Protein AF-A0A0J8RQF6-F1 (afdb_monomer_lite)

Organism: NCBI:txid396776

Radius of gyration: 25.62 Å; chains: 1; bounding box: 86×51×62 Å

Foldseek 3Di:
DVLLACPQVVLLVVLLDQQLVVCLVVVVVVVVSLVVLLVQLQDPVRLCQQQPWHFDKDQGCHCVVVVVVVPDDDDDDDRDIDTHDTDDGNLRSLVLNLQLLVLLLVVCPDPLLVDPSNVSSNVVSVSSVVSSVSNPDDPPPDPPDPDPDLPQVVVCLQAQEEADQLCQVLCFPCNVVVVVQPDAPRCQVVVLSSLRSCRSHPADRQKHWYAYPVGSQKIKIWHQQPCLALLHRFIWIKIWGDHSCPPVAAIFMFTPLCCVVQNLQAPQQHVRRGGQFQCNVNPVVDDPVRHNDRPPDGPSNVSVCCNDLTSDNFRLLNPVVLVPDDDDVSVVVSVVSSLSNNVSSLVSRAVCCQPPPCNCPHPCVVVNLSSLQSCVVSVLVSLVVSLVVHVCQVQNDPPDPPRDHSSVVRNVSSVVSNPPD

pLDDT: mean 86.48, std 14.0, range [34.03, 98.69]

Sequence (421 aa):
MLQLSFLIDKLAELLRNDSLEDITSRAEVYTAAFQFVKKLGAHPELVSLVQTLRHHKRQTSGLESLILRSTAHDHGGDRVLILGETIPSVAERLRKLARQSDIILGMRESEDLTSRAGKNMLDICEEITDVYAIIAPRRNQTVNNPQKVDKYAEYHQQYCLMRDESILDQGHTFNTLASRMMYSPQGRIKRLMVELANMATSLPVGIYVKASESRPDLMRCLIMGPPDSPYGYGLFDFDLLCKETYPQEPPIMACRTAQECRGQLNPNLHPDGKVCLSLLGTWKEGDAAAQWQPGKSTILSVLISIQAMIFTEDPFRNEPANTNRVGRRADREAQMTIQKIQPLTIEYGMLAWLEKQQRLNGVWGDIVKAHFKLNKEKILTNINKWAQSNPAVGRGYEWYRSGVSPVERLRRHLDSLSGFS

Structure (mmCIF, N/CA/C/O backbone):
data_AF-A0A0J8RQF6-F1
#
_entry.id   AF-A0A0J8RQF6-F1
#
loop_
_atom_site.group_PDB
_atom_site.id
_atom_site.type_symbol
_atom_site.label_atom_id
_atom_site.label_alt_id
_atom_site.label_comp_id
_atom_site.label_asym_id
_atom_site.label_entity_id
_atom_site.label_seq_id
_atom_site.pdbx_PDB_ins_code
_atom_site.Cartn_x
_atom_site.Cartn_y
_atom_site.Cartn_z
_atom_site.occupancy
_atom_site.B_iso_or_equiv
_atom_site.auth_seq_id
_atom_site.auth_comp_id
_atom_site.auth_asym_id
_atom_site.auth_atom_id
_atom_site.pdbx_PDB_model_num
ATOM 1 N N . MET A 1 1 ? -41.434 -8.509 10.078 1.00 63.03 1 MET A N 1
ATOM 2 C CA . MET A 1 1 ? -41.546 -7.062 10.392 1.00 63.03 1 MET A CA 1
ATOM 3 C C . MET A 1 1 ? -40.183 -6.367 10.390 1.00 63.03 1 MET A C 1
ATOM 5 O O . MET A 1 1 ? -39.956 -5.549 9.510 1.00 63.03 1 MET A O 1
ATOM 9 N N . LEU A 1 2 ? -39.251 -6.715 11.291 1.00 71.19 2 LEU A N 1
ATOM 10 C CA . LEU A 1 2 ? -37.903 -6.111 11.337 1.00 71.19 2 LEU A CA 1
ATOM 11 C C . LEU A 1 2 ? -37.125 -6.240 10.017 1.00 71.19 2 LEU A C 1
ATOM 13 O O . LEU A 1 2 ? -36.456 -5.298 9.609 1.00 71.19 2 LEU A O 1
ATOM 17 N N . GLN A 1 3 ? -37.292 -7.356 9.303 1.00 71.75 3 GLN A N 1
ATOM 18 C CA . GLN A 1 3 ? -36.693 -7.572 7.982 1.00 71.75 3 GLN A CA 1
ATOM 19 C C . GLN A 1 3 ? -37.116 -6.528 6.936 1.00 71.75 3 GLN A C 1
ATOM 21 O O . GLN A 1 3 ? -36.334 -6.206 6.048 1.00 71.75 3 GLN A O 1
ATOM 26 N N . LEU A 1 4 ? -38.328 -5.975 7.053 1.00 71.62 4 LEU A N 1
ATOM 27 C CA . LEU A 1 4 ? -38.882 -4.969 6.139 1.00 71.62 4 LEU A CA 1
ATOM 28 C C . LEU A 1 4 ? -38.622 -3.530 6.609 1.00 71.62 4 LEU A C 1
ATOM 30 O O . LEU A 1 4 ? -38.799 -2.597 5.835 1.00 71.62 4 LEU A O 1
ATOM 34 N N . SER A 1 5 ? -38.175 -3.348 7.855 1.00 78.00 5 SER A N 1
ATOM 35 C CA . SER A 1 5 ? -37.815 -2.044 8.416 1.00 78.00 5 SER A CA 1
ATOM 36 C C . SER A 1 5 ? -36.492 -1.531 7.840 1.00 78.00 5 SER A C 1
ATOM 38 O O . SER A 1 5 ? -35.598 -2.320 7.525 1.00 78.00 5 SER A O 1
ATOM 40 N N . PHE A 1 6 ? -36.341 -0.206 7.769 1.00 81.44 6 PHE A N 1
ATOM 41 C CA . PHE A 1 6 ? -35.071 0.462 7.464 1.00 81.44 6 PHE A CA 1
ATOM 42 C C . PHE A 1 6 ? -34.095 0.485 8.648 1.00 81.44 6 PHE A C 1
ATOM 44 O O . PHE A 1 6 ? -32.949 0.889 8.476 1.00 81.44 6 PHE A O 1
ATOM 51 N N . LEU A 1 7 ? -34.509 0.052 9.846 1.00 85.31 7 LEU A N 1
ATOM 52 C CA . LEU A 1 7 ? -33.661 0.086 11.042 1.00 85.31 7 LEU A CA 1
ATOM 53 C C . LEU A 1 7 ? -32.360 -0.705 10.850 1.00 85.31 7 LEU A C 1
ATOM 55 O O . LEU A 1 7 ? -31.280 -0.189 11.117 1.00 85.31 7 LEU A O 1
ATOM 59 N N . ILE A 1 8 ? -32.454 -1.932 10.327 1.00 86.31 8 ILE A N 1
ATOM 60 C CA . ILE A 1 8 ? -31.278 -2.770 10.042 1.00 86.31 8 ILE A CA 1
ATOM 61 C C . ILE A 1 8 ? -30.411 -2.138 8.946 1.00 86.31 8 ILE A C 1
ATOM 63 O O . ILE A 1 8 ? -29.188 -2.246 8.979 1.00 86.31 8 ILE A O 1
ATOM 67 N N . ASP A 1 9 ? -31.034 -1.426 8.005 1.00 83.94 9 ASP A N 1
ATOM 68 C CA . ASP A 1 9 ? -30.315 -0.742 6.937 1.00 83.94 9 ASP A CA 1
ATOM 69 C C . ASP A 1 9 ? -29.531 0.460 7.468 1.00 83.94 9 ASP A C 1
ATOM 71 O O . ASP A 1 9 ? -28.358 0.611 7.133 1.00 83.94 9 ASP A O 1
ATOM 75 N N . LYS A 1 10 ? -30.123 1.236 8.381 1.00 86.81 10 LYS A N 1
ATOM 76 C CA . LYS A 1 10 ? -29.457 2.347 9.070 1.00 86.81 10 LYS A CA 1
ATOM 77 C C . LYS A 1 10 ? -28.355 1.879 10.014 1.00 86.81 10 LYS A C 1
ATOM 79 O O . LYS A 1 10 ? -27.293 2.492 10.045 1.00 86.81 10 LYS A O 1
ATOM 84 N N . LEU A 1 11 ? -28.558 0.767 10.719 1.00 88.31 11 LEU A N 1
ATOM 85 C CA . LEU A 1 11 ? -27.504 0.137 11.519 1.00 88.31 11 LEU A CA 1
ATOM 86 C C . LEU A 1 11 ? -26.334 -0.303 10.646 1.00 88.31 11 LEU A C 1
ATOM 88 O O . LEU A 1 11 ? -25.188 -0.018 10.969 1.00 88.31 11 LEU A O 1
ATOM 92 N N . ALA A 1 12 ? -26.605 -0.949 9.514 1.00 86.44 12 ALA A N 1
ATOM 93 C CA . ALA A 1 12 ? -25.553 -1.357 8.595 1.00 86.44 12 ALA A CA 1
ATOM 94 C C . ALA A 1 12 ? -24.844 -0.167 7.928 1.00 86.44 12 ALA A C 1
ATOM 96 O O . ALA A 1 12 ? -23.669 -0.282 7.598 1.00 86.44 12 ALA A O 1
ATOM 97 N N . GLU A 1 13 ? -25.534 0.956 7.702 1.00 87.00 13 GLU A N 1
ATOM 98 C CA . GLU A 1 13 ? -24.924 2.208 7.235 1.00 87.00 13 GLU A CA 1
ATOM 99 C C . GLU A 1 13 ? -24.007 2.827 8.294 1.00 87.00 13 GLU A C 1
ATOM 101 O O . GLU A 1 13 ? -22.906 3.254 7.950 1.00 87.00 13 GLU A O 1
ATOM 106 N N . LEU A 1 14 ? -24.431 2.836 9.562 1.00 88.62 14 LEU A N 1
ATOM 107 C CA . LEU A 1 14 ? -23.625 3.309 10.688 1.00 88.62 14 LEU A CA 1
ATOM 108 C C . LEU A 1 14 ? -22.379 2.429 10.876 1.00 88.62 14 LEU A C 1
ATOM 110 O O . LEU A 1 14 ? -21.261 2.930 10.897 1.00 88.62 14 LEU A O 1
ATOM 114 N N . LEU A 1 15 ? -22.565 1.107 10.913 1.00 87.69 15 LEU A N 1
ATOM 115 C CA . LEU A 1 15 ? -21.503 0.109 11.095 1.00 87.69 15 LEU A CA 1
ATOM 116 C C . LEU A 1 15 ? -20.667 -0.150 9.836 1.00 87.69 15 LEU A C 1
ATOM 118 O O . LEU A 1 15 ? -19.734 -0.947 9.865 1.00 87.69 15 LEU A O 1
ATOM 122 N N . ARG A 1 16 ? -20.994 0.499 8.712 1.00 84.56 16 ARG A N 1
ATOM 123 C CA . ARG A 1 16 ? -20.120 0.534 7.532 1.00 84.56 16 ARG A CA 1
ATOM 124 C C . ARG A 1 16 ? -18.877 1.378 7.791 1.00 84.56 16 ARG A C 1
ATOM 126 O O . ARG A 1 16 ? -17.890 1.188 7.089 1.00 84.56 16 ARG A O 1
ATOM 133 N N . ASN A 1 17 ? -18.959 2.333 8.714 1.00 83.56 17 ASN A N 1
ATOM 134 C CA . ASN A 1 17 ? -17.832 3.173 9.064 1.00 83.56 17 ASN A CA 1
ATOM 135 C C . ASN A 1 17 ? -16.708 2.328 9.671 1.00 83.56 17 ASN A C 1
ATOM 137 O O . ASN A 1 17 ? -16.913 1.616 10.650 1.00 83.56 17 ASN A O 1
ATOM 141 N N . ASP A 1 18 ? -15.532 2.422 9.071 1.00 81.50 18 ASP A N 1
ATOM 142 C CA . ASP A 1 18 ? -14.324 1.688 9.424 1.00 81.50 18 ASP A CA 1
ATOM 143 C C . ASP A 1 18 ? -13.290 2.570 10.140 1.00 81.50 18 ASP A C 1
ATOM 145 O O . ASP A 1 18 ? -12.141 2.166 10.300 1.00 81.50 18 ASP A O 1
ATOM 149 N N . SER A 1 19 ? -13.689 3.764 10.595 1.00 86.62 19 SER A N 1
ATOM 150 C CA . SER A 1 19 ? -12.850 4.657 11.395 1.00 86.62 19 SER A CA 1
ATOM 151 C C . SER A 1 19 ? -13.072 4.449 12.894 1.00 86.62 19 SER A C 1
ATOM 153 O O . SER A 1 19 ? -14.046 4.936 13.474 1.00 86.62 19 SER A O 1
ATOM 155 N N . LEU A 1 20 ? -12.118 3.779 13.546 1.00 86.62 20 LEU A N 1
ATOM 156 C CA . LEU A 1 20 ? -12.110 3.609 15.004 1.00 86.62 20 LEU A CA 1
ATOM 157 C C . LEU A 1 20 ? -12.025 4.940 15.763 1.00 86.62 20 LEU A C 1
ATOM 159 O O . LEU A 1 20 ? -12.606 5.062 16.841 1.00 86.62 20 LEU A O 1
ATOM 163 N N . GLU A 1 21 ? -11.342 5.948 15.213 1.00 84.31 21 GLU A N 1
ATOM 164 C CA . GLU A 1 21 ? -11.283 7.289 15.812 1.00 84.31 21 GLU A CA 1
ATOM 165 C C . GLU A 1 21 ? -12.675 7.932 15.868 1.00 84.31 21 GLU A C 1
ATOM 167 O O . GLU A 1 21 ? -13.105 8.395 16.928 1.00 84.31 21 GLU A O 1
ATOM 172 N N . ASP A 1 22 ? -13.408 7.905 14.753 1.00 87.25 22 ASP A N 1
ATOM 173 C CA . ASP A 1 22 ? -14.760 8.450 14.689 1.00 87.25 22 ASP A CA 1
ATOM 174 C C . ASP A 1 22 ? -15.733 7.678 15.595 1.00 87.25 22 ASP A C 1
ATOM 176 O O . ASP A 1 22 ? -16.496 8.296 16.342 1.00 87.25 22 ASP A O 1
ATOM 180 N N . ILE A 1 23 ? -15.662 6.344 15.599 1.00 88.94 23 ILE A N 1
ATOM 181 C CA . ILE A 1 23 ? -16.481 5.500 16.481 1.00 88.94 23 ILE A CA 1
ATOM 182 C C . ILE A 1 23 ? -16.218 5.838 17.948 1.00 88.94 23 ILE A C 1
ATOM 184 O O . ILE A 1 23 ? -17.161 6.045 18.711 1.00 88.94 23 ILE A O 1
ATOM 188 N N . THR A 1 24 ? -14.945 5.973 18.328 1.00 87.31 24 THR A N 1
ATOM 189 C CA . THR A 1 24 ? -14.554 6.329 19.698 1.00 87.31 24 THR A CA 1
ATOM 190 C C . THR A 1 24 ? -15.075 7.711 20.091 1.00 87.31 24 THR A C 1
ATOM 192 O O . THR A 1 24 ? -15.514 7.908 21.222 1.00 87.31 24 THR A O 1
ATOM 195 N N . SER A 1 25 ? -15.083 8.673 19.163 1.00 87.38 25 SER A N 1
ATOM 196 C CA . SER A 1 25 ? -15.626 10.016 19.416 1.00 87.38 25 SER A CA 1
ATOM 197 C C . SER A 1 25 ? -17.151 10.052 19.567 1.00 87.38 25 SER A C 1
ATOM 199 O O . SER A 1 25 ? -17.682 10.942 20.228 1.00 87.38 25 SER A O 1
ATOM 201 N N . ARG A 1 26 ? -17.861 9.079 18.982 1.00 90.81 26 ARG A N 1
ATOM 202 C CA . ARG A 1 26 ? -19.329 8.965 18.995 1.00 90.81 26 ARG A CA 1
ATOM 203 C C . ARG A 1 26 ? -19.797 7.733 19.776 1.00 90.81 26 ARG A C 1
ATOM 205 O O . ARG A 1 26 ? -20.824 7.142 19.437 1.00 90.81 26 ARG A O 1
ATOM 212 N N . ALA A 1 27 ? -19.040 7.361 20.811 1.00 88.94 27 ALA A N 1
ATOM 213 C CA . ALA A 1 27 ? -19.166 6.095 21.530 1.00 88.94 27 ALA A CA 1
ATOM 214 C C . ALA A 1 27 ? -20.607 5.767 21.950 1.00 88.94 27 ALA A C 1
ATOM 216 O O . ALA A 1 27 ? -21.064 4.660 21.702 1.00 88.94 27 ALA A O 1
ATOM 217 N N . GLU A 1 28 ? -21.361 6.733 22.487 1.00 91.00 28 GLU A N 1
ATOM 218 C CA . GLU A 1 28 ? -22.737 6.507 22.962 1.00 91.00 28 GLU A CA 1
ATOM 219 C C . GLU A 1 28 ? -23.660 5.913 21.884 1.00 91.00 28 GLU A C 1
ATOM 221 O O . GLU A 1 28 ? -24.397 4.958 22.135 1.00 91.00 28 GLU A O 1
ATOM 226 N N . VAL A 1 29 ? -23.596 6.448 20.659 1.00 92.75 29 VAL A N 1
ATOM 227 C CA . VAL A 1 29 ? -24.438 5.998 19.540 1.00 92.75 29 VAL A CA 1
ATOM 228 C C . VAL A 1 29 ? -24.010 4.609 19.070 1.00 92.75 29 VAL A C 1
ATOM 230 O O . VAL A 1 29 ? -24.860 3.760 18.790 1.00 92.75 29 VAL A O 1
ATOM 233 N N . TYR A 1 30 ? -22.700 4.364 18.992 1.00 93.19 30 TYR A N 1
ATOM 234 C CA . TYR A 1 30 ? -22.171 3.073 18.558 1.00 93.19 30 TYR A CA 1
ATOM 235 C C . TYR A 1 30 ? -22.405 1.978 19.598 1.00 93.19 30 TYR A C 1
ATOM 237 O O . TYR A 1 30 ? -22.886 0.919 19.219 1.00 93.19 30 TYR A O 1
ATOM 245 N N . THR A 1 31 ? -22.202 2.239 20.890 1.00 92.38 31 THR A N 1
ATOM 246 C CA . THR A 1 31 ? -22.518 1.299 21.977 1.00 92.38 31 THR A CA 1
ATOM 247 C C . THR A 1 31 ? -24.003 0.928 21.979 1.00 92.38 31 THR A C 1
ATOM 249 O O . THR A 1 31 ? -24.348 -0.250 22.057 1.00 92.38 31 THR A O 1
ATOM 252 N N . ALA A 1 32 ? -24.918 1.885 21.781 1.00 93.81 32 ALA A N 1
ATOM 253 C CA . ALA A 1 32 ? -26.341 1.560 21.638 1.00 93.81 32 ALA A CA 1
ATOM 254 C C . ALA A 1 32 ? -26.615 0.651 20.419 1.00 93.81 32 ALA A C 1
ATOM 256 O O . ALA A 1 32 ? -27.383 -0.314 20.510 1.00 93.81 32 ALA A O 1
ATOM 257 N N . ALA A 1 33 ? -25.964 0.924 19.283 1.00 93.31 33 ALA A N 1
ATOM 258 C CA . ALA A 1 33 ? -26.062 0.091 18.086 1.00 93.31 33 ALA A CA 1
ATOM 259 C C . ALA A 1 33 ? -25.484 -1.319 18.311 1.00 93.31 33 ALA A C 1
ATOM 261 O O . ALA A 1 33 ? -26.121 -2.307 17.941 1.00 93.31 33 ALA A O 1
ATOM 262 N N . PHE A 1 34 ? -24.323 -1.427 18.957 1.00 93.94 34 PHE A N 1
ATOM 263 C CA . PHE A 1 34 ? -23.655 -2.675 19.316 1.00 93.94 34 PHE A CA 1
ATOM 264 C C . PHE A 1 34 ? -24.518 -3.532 20.238 1.00 93.94 34 PHE A C 1
ATOM 266 O O . PHE A 1 34 ? -24.771 -4.695 19.927 1.00 93.94 34 PHE A O 1
ATOM 273 N N . GLN A 1 35 ? -25.076 -2.955 21.303 1.00 93.62 35 GLN A N 1
ATOM 274 C CA . GLN A 1 35 ? -25.997 -3.651 22.205 1.00 93.62 35 GLN A CA 1
ATOM 275 C C . GLN A 1 35 ? -27.251 -4.157 21.487 1.00 93.62 35 GLN A C 1
ATOM 277 O O . GLN A 1 35 ? -27.721 -5.268 21.752 1.00 93.62 35 GLN A O 1
ATOM 282 N N . PHE A 1 36 ? -27.800 -3.369 20.561 1.00 93.44 36 PHE A N 1
ATOM 283 C CA . PHE A 1 36 ? -28.946 -3.795 19.766 1.00 93.44 36 PHE A CA 1
ATOM 284 C C . PHE A 1 36 ? -28.591 -4.970 18.842 1.00 93.44 36 PHE A C 1
ATOM 286 O O . PHE A 1 36 ? -29.300 -5.978 18.829 1.00 93.44 36 PHE A O 1
ATOM 293 N N . VAL A 1 37 ? -27.463 -4.891 18.130 1.00 93.38 37 VAL A N 1
ATOM 294 C CA . VAL A 1 37 ? -26.964 -5.981 17.274 1.00 93.38 37 VAL A CA 1
ATOM 295 C C . VAL A 1 37 ? -26.654 -7.234 18.097 1.00 93.38 37 VAL A C 1
ATOM 297 O O . VAL A 1 37 ? -27.020 -8.331 17.678 1.00 93.38 37 VAL A O 1
ATOM 300 N N . LYS A 1 38 ? -26.081 -7.085 19.296 1.00 93.62 38 LYS A N 1
ATOM 301 C CA . LYS A 1 38 ? -25.820 -8.174 20.249 1.00 93.62 38 LYS A CA 1
ATOM 302 C C . LYS A 1 38 ? -27.103 -8.917 20.618 1.00 93.62 38 LYS A C 1
ATOM 304 O O . LYS A 1 38 ? -27.139 -10.144 20.560 1.00 93.62 38 LYS A O 1
ATOM 309 N N . LYS A 1 39 ? -28.181 -8.186 20.929 1.00 93.31 39 LYS A N 1
ATOM 310 C CA . LYS A 1 39 ? -29.500 -8.774 21.229 1.00 93.31 39 LYS A CA 1
ATOM 311 C C . LYS A 1 39 ? -30.104 -9.503 20.028 1.00 93.31 39 LYS A C 1
ATOM 313 O O . LYS A 1 39 ? -30.654 -10.586 20.204 1.00 93.31 39 LYS A O 1
ATOM 318 N N . LEU A 1 40 ? -29.990 -8.942 18.820 1.00 91.81 40 LEU A N 1
ATOM 319 C CA . LEU A 1 40 ? -30.457 -9.612 17.600 1.00 91.81 40 LEU A CA 1
ATOM 320 C C . LEU A 1 40 ? -29.667 -10.894 17.314 1.00 91.81 40 LEU A C 1
ATOM 322 O O . LEU A 1 40 ? -30.262 -11.920 17.001 1.00 91.81 40 LEU A O 1
ATOM 326 N N . GLY A 1 41 ? -28.340 -10.837 17.443 1.00 89.44 41 GLY A N 1
ATOM 327 C CA . GLY A 1 41 ? -27.444 -11.961 17.186 1.00 89.44 41 GLY A CA 1
ATOM 328 C C . GLY A 1 41 ? -27.595 -13.113 18.178 1.00 89.44 41 GLY A C 1
ATOM 329 O O . GLY A 1 41 ? -27.480 -14.273 17.793 1.00 89.44 41 GLY A O 1
ATOM 330 N N . ALA A 1 42 ? -27.896 -12.806 19.441 1.00 90.50 42 ALA A N 1
ATOM 331 C CA . ALA A 1 42 ? -28.113 -13.812 20.478 1.00 90.50 42 ALA A CA 1
ATOM 332 C C . ALA A 1 42 ? -29.449 -14.567 20.330 1.00 90.50 42 ALA A C 1
ATOM 334 O O . ALA A 1 42 ? -29.607 -15.643 20.905 1.00 90.50 42 ALA A O 1
ATOM 335 N N . HIS A 1 43 ? -30.414 -14.026 19.578 1.00 91.88 43 HIS A N 1
ATOM 336 C CA . HIS A 1 43 ? -31.730 -14.638 19.418 1.00 91.88 43 HIS A CA 1
ATOM 337 C C . HIS A 1 43 ? -31.770 -15.576 18.191 1.00 91.88 43 HIS A C 1
ATOM 339 O O . HIS A 1 43 ? -31.589 -15.099 17.066 1.00 91.88 43 HIS A O 1
ATOM 345 N N . PRO A 1 44 ? -32.088 -16.880 18.348 1.00 87.06 44 PRO A N 1
ATOM 346 C CA . PRO A 1 44 ? -32.018 -17.873 17.266 1.00 87.06 44 PRO A CA 1
ATOM 347 C C . PRO A 1 44 ? -32.811 -17.518 16.002 1.00 87.06 44 PRO A C 1
ATOM 349 O O . PRO A 1 44 ? -32.370 -17.802 14.894 1.00 87.06 44 PRO A O 1
ATOM 352 N N . GLU A 1 45 ? -33.968 -16.872 16.152 1.00 86.62 45 GLU A N 1
ATOM 353 C CA . GLU A 1 45 ? -34.821 -16.497 15.014 1.00 86.62 45 GLU A CA 1
ATOM 354 C C . GLU A 1 45 ? -34.412 -15.172 14.348 1.00 86.62 45 GLU A C 1
ATOM 356 O O . GLU A 1 45 ? -34.702 -14.948 13.173 1.00 86.62 45 GLU A O 1
ATOM 361 N N . LEU A 1 46 ? -33.728 -14.283 15.081 1.00 88.94 46 LEU A N 1
ATOM 362 C CA . LEU A 1 46 ? -33.402 -12.929 14.611 1.00 88.94 46 LEU A CA 1
ATOM 363 C C . LEU A 1 46 ? -31.966 -12.808 14.102 1.00 88.94 46 LEU A C 1
ATOM 365 O O . LEU A 1 46 ? -31.670 -11.865 13.369 1.00 88.94 46 LEU A O 1
ATOM 369 N N . VAL A 1 47 ? -31.094 -13.767 14.425 1.00 88.06 47 VAL A N 1
ATOM 370 C CA . VAL A 1 47 ? -29.695 -13.799 13.974 1.00 88.06 47 VAL A CA 1
ATOM 371 C C . VAL A 1 47 ? -29.572 -13.726 12.446 1.00 88.06 47 VAL A C 1
ATOM 373 O O . VAL A 1 47 ? -28.658 -13.095 11.914 1.00 88.06 47 VAL A O 1
ATOM 376 N N . SER A 1 48 ? -30.552 -14.281 11.725 1.00 85.75 48 SER A N 1
ATOM 377 C CA . SER A 1 48 ? -30.629 -14.199 10.265 1.00 85.75 48 SER A CA 1
ATOM 378 C C . SER A 1 48 ? -30.628 -12.747 9.766 1.00 85.75 48 SER A C 1
ATOM 380 O O . SER A 1 48 ? -29.947 -12.447 8.792 1.00 85.75 48 SER A O 1
ATOM 382 N N . LEU A 1 49 ? -31.267 -11.812 10.482 1.00 86.12 49 LEU A N 1
ATOM 383 C CA . LEU A 1 49 ? -31.363 -10.398 10.094 1.00 86.12 49 LEU A CA 1
ATOM 384 C C . LEU A 1 49 ? -30.007 -9.684 10.041 1.00 86.12 49 LEU A C 1
ATOM 386 O O . LEU A 1 49 ? -29.860 -8.707 9.305 1.00 86.12 49 LEU A O 1
ATOM 390 N N . VAL A 1 50 ? -29.035 -10.144 10.832 1.00 88.00 50 VAL A N 1
ATOM 391 C CA . VAL A 1 50 ? -27.685 -9.563 10.892 1.00 88.00 50 VAL A CA 1
ATOM 392 C C . VAL A 1 50 ? -26.667 -10.350 10.063 1.00 88.00 50 VAL A C 1
ATOM 394 O O . VAL A 1 50 ? -25.666 -9.768 9.639 1.00 88.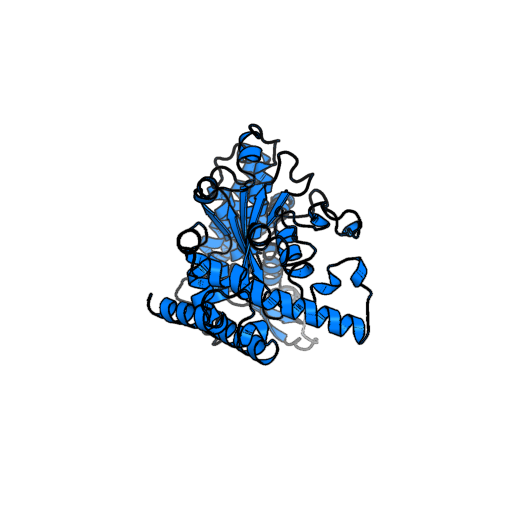00 50 VAL A O 1
ATOM 397 N N . GLN A 1 51 ? -26.933 -11.630 9.782 1.00 86.50 51 GLN A N 1
ATOM 398 C CA . GLN A 1 51 ? -26.037 -12.527 9.045 1.00 86.50 51 GLN A CA 1
ATOM 399 C C . GLN A 1 51 ? -26.294 -12.567 7.538 1.00 86.50 51 GLN A C 1
ATOM 401 O O . GLN A 1 51 ? -25.334 -12.623 6.767 1.00 86.50 51 GLN A O 1
ATOM 406 N N . THR A 1 52 ? -27.553 -12.532 7.098 1.00 82.50 52 THR A N 1
ATOM 407 C CA . THR A 1 52 ? -27.887 -12.710 5.681 1.00 82.50 52 THR A CA 1
ATOM 408 C C . THR A 1 52 ? -27.674 -11.434 4.879 1.00 82.50 52 THR A C 1
ATOM 410 O O . THR A 1 52 ? -27.807 -10.321 5.398 1.00 82.50 52 THR A O 1
ATOM 413 N N . LEU A 1 53 ? -27.405 -11.594 3.580 1.00 80.56 53 LEU A N 1
ATOM 414 C CA . LEU A 1 53 ? -27.467 -10.487 2.629 1.00 80.56 53 LEU A CA 1
ATOM 415 C C . LEU A 1 53 ? -28.820 -9.779 2.752 1.00 80.56 53 LEU A C 1
ATOM 417 O O . LEU A 1 53 ? -29.864 -10.407 2.946 1.00 80.56 53 LEU A O 1
ATOM 421 N N . ARG A 1 54 ? -28.786 -8.453 2.672 1.00 83.38 54 ARG A N 1
ATOM 422 C CA . ARG A 1 54 ? -29.987 -7.614 2.706 1.00 83.38 54 ARG A CA 1
ATOM 423 C C . ARG A 1 54 ? -30.312 -7.184 1.283 1.00 83.38 54 ARG A C 1
ATOM 425 O O . ARG A 1 54 ? -29.489 -7.328 0.391 1.00 83.38 54 ARG A O 1
ATOM 432 N N . HIS A 1 55 ? -31.486 -6.615 1.065 1.00 80.12 55 HIS A N 1
ATOM 433 C CA . HIS A 1 55 ? -31.855 -6.035 -0.225 1.00 80.12 55 HIS A CA 1
ATOM 434 C C . HIS A 1 55 ? -31.952 -4.526 -0.101 1.00 80.12 55 HIS A C 1
ATOM 436 O O . HIS A 1 55 ? -32.388 -4.016 0.933 1.00 80.12 55 HIS A O 1
ATOM 442 N N . HIS A 1 56 ? -31.583 -3.806 -1.157 1.00 77.50 56 HIS A N 1
ATOM 443 C CA . HIS A 1 56 ? -31.900 -2.389 -1.231 1.00 77.50 56 HIS A CA 1
ATOM 444 C C . HIS A 1 56 ? -33.423 -2.220 -1.299 1.00 77.50 56 HIS A C 1
ATOM 446 O O . HIS A 1 56 ? -34.056 -2.660 -2.256 1.00 77.50 56 HIS A O 1
ATOM 452 N N . LYS A 1 57 ? -34.026 -1.619 -0.272 1.00 76.69 57 LYS A N 1
ATOM 453 C CA . LYS A 1 57 ? -35.481 -1.453 -0.184 1.00 76.69 57 LYS A CA 1
ATOM 454 C C . LYS A 1 57 ? -35.893 -0.086 -0.707 1.00 76.69 57 LYS A C 1
ATOM 456 O O . LYS A 1 57 ? -35.333 0.930 -0.296 1.00 76.69 57 LYS A O 1
ATOM 461 N N . ARG A 1 58 ? -36.923 -0.048 -1.550 1.00 69.44 58 ARG A N 1
ATOM 462 C CA . ARG A 1 58 ? -37.627 1.186 -1.925 1.00 69.44 58 ARG A CA 1
ATOM 463 C C . ARG A 1 58 ? -39.109 1.047 -1.591 1.00 69.44 58 ARG A C 1
ATOM 465 O O . ARG A 1 58 ? -39.674 -0.033 -1.729 1.00 69.44 58 ARG A O 1
ATOM 472 N N . GLN A 1 59 ? -39.715 2.152 -1.149 1.00 64.38 59 GLN A N 1
ATOM 473 C CA . GLN A 1 59 ? -41.160 2.259 -0.894 1.00 64.38 59 GLN A CA 1
ATOM 474 C C . GLN A 1 59 ? -41.700 1.268 0.161 1.00 64.38 59 GLN A C 1
ATOM 476 O O . GLN A 1 59 ? -42.761 0.681 -0.014 1.00 64.38 59 GLN A O 1
ATOM 481 N N . THR A 1 60 ? -40.993 1.085 1.284 1.00 62.34 60 THR A N 1
ATOM 482 C CA . THR A 1 60 ? -41.508 0.260 2.395 1.00 62.34 60 THR A CA 1
ATOM 483 C C . THR A 1 60 ? -42.595 1.018 3.149 1.00 62.34 60 THR A C 1
ATOM 485 O O . THR A 1 60 ? -42.384 2.175 3.508 1.00 62.34 60 THR A O 1
ATOM 488 N N . SER A 1 61 ? -43.688 0.347 3.498 1.00 57.84 61 SER A N 1
ATOM 489 C CA . SER A 1 61 ? -44.718 0.876 4.399 1.00 57.84 61 SER A CA 1
ATOM 490 C C . SER A 1 61 ? -44.263 0.953 5.876 1.00 57.84 61 SER A C 1
ATOM 492 O O . SER A 1 61 ? -44.955 1.529 6.714 1.00 57.84 61 SER A O 1
ATOM 494 N N . GLY A 1 62 ? -43.061 0.441 6.189 1.00 63.22 62 GLY A N 1
ATOM 495 C CA . GLY A 1 62 ? -42.343 0.659 7.448 1.00 63.22 62 GLY A CA 1
ATOM 496 C C . GLY A 1 62 ? -43.104 0.235 8.712 1.00 63.22 62 GLY A C 1
ATOM 497 O O . GLY A 1 62 ? -44.046 -0.554 8.662 1.00 63.22 62 GLY A O 1
ATOM 498 N N . LEU A 1 63 ? -42.685 0.780 9.862 1.00 59.44 63 LEU A N 1
ATOM 499 C CA . LEU A 1 63 ? -43.436 0.693 11.129 1.00 59.44 63 LEU A CA 1
ATOM 500 C C . LEU A 1 63 ? -44.720 1.544 11.098 1.00 59.44 63 LEU A C 1
ATOM 502 O O . LEU A 1 63 ? -45.657 1.263 11.836 1.00 59.44 63 LEU A O 1
ATOM 506 N N . GLU A 1 64 ? -44.777 2.556 10.230 1.00 59.69 64 GLU A N 1
ATOM 507 C CA . GLU A 1 64 ? -45.903 3.488 10.076 1.00 59.69 64 GLU A CA 1
ATOM 508 C C . GLU A 1 64 ? -47.201 2.778 9.656 1.00 59.69 64 GLU A C 1
ATOM 510 O O . GLU A 1 64 ? -48.283 3.098 10.149 1.00 59.69 64 GLU A O 1
ATOM 515 N N . SER A 1 65 ? -47.091 1.720 8.848 1.00 59.94 65 SER A N 1
ATOM 516 C CA . SER A 1 65 ? -48.222 0.856 8.485 1.00 59.94 65 SER A CA 1
ATOM 517 C C . SER A 1 65 ? -48.933 0.190 9.669 1.00 59.94 65 SER A C 1
ATOM 519 O O . SER A 1 65 ? -50.098 -0.181 9.545 1.00 59.94 65 SER A O 1
ATOM 521 N N . LEU A 1 66 ? -48.272 0.047 10.823 1.00 54.03 66 LEU A N 1
ATOM 522 C CA . LEU A 1 66 ? -48.878 -0.514 12.036 1.00 54.03 66 LEU A CA 1
ATOM 523 C C . LEU A 1 66 ? -49.708 0.521 12.794 1.00 54.03 66 LEU A C 1
ATOM 525 O O . LEU A 1 66 ? -50.697 0.159 13.424 1.00 54.03 66 LEU A O 1
ATOM 529 N N . ILE A 1 67 ? -49.324 1.797 12.709 1.00 58.66 67 ILE A N 1
ATOM 530 C CA . ILE A 1 67 ? -50.047 2.905 13.342 1.00 58.66 67 ILE A CA 1
ATOM 531 C C . ILE A 1 67 ? -51.346 3.163 12.570 1.00 58.66 67 ILE A C 1
ATOM 533 O O . ILE A 1 67 ? -52.408 3.310 13.167 1.00 58.66 67 ILE A O 1
ATOM 537 N N . LEU A 1 68 ? -51.273 3.140 11.235 1.00 54.88 68 LEU A N 1
ATOM 538 C CA . LEU A 1 68 ? -52.407 3.449 10.358 1.00 54.88 68 LEU A CA 1
ATOM 539 C C . LEU A 1 68 ? -53.415 2.299 10.206 1.00 54.88 68 LEU A C 1
ATOM 541 O O . LEU A 1 68 ? -54.592 2.555 9.965 1.00 54.88 68 LEU A O 1
ATOM 545 N N . ARG A 1 69 ? -53.009 1.038 10.421 1.00 51.69 69 ARG A N 1
ATOM 546 C CA . ARG A 1 69 ? -53.950 -0.102 10.441 1.00 51.69 69 ARG A CA 1
ATOM 547 C C . ARG A 1 69 ? -54.896 -0.101 11.644 1.00 51.69 69 ARG A C 1
ATOM 549 O O . ARG A 1 69 ? -55.894 -0.812 11.609 1.00 51.69 69 ARG A O 1
ATOM 556 N N . SER A 1 70 ? -54.613 0.684 12.686 1.00 48.09 70 SER A N 1
ATOM 557 C CA . SER A 1 70 ? -55.502 0.806 13.846 1.00 48.09 70 SER A CA 1
ATOM 558 C C . SER A 1 70 ? -56.607 1.854 13.665 1.00 48.09 70 SER A C 1
ATOM 560 O O . SER A 1 70 ? -57.507 1.895 14.502 1.00 48.09 70 SER A O 1
ATOM 562 N N . THR A 1 71 ? -56.553 2.720 12.641 1.00 49.00 71 THR A N 1
ATOM 563 C CA . THR A 1 71 ? -57.410 3.924 12.605 1.00 49.00 71 THR A CA 1
ATOM 564 C C . THR A 1 71 ? -58.080 4.273 11.276 1.00 49.00 71 THR A C 1
ATOM 566 O O . THR A 1 71 ? -58.814 5.258 11.261 1.00 49.00 71 THR A O 1
ATOM 569 N N . ALA A 1 72 ? -57.947 3.516 10.180 1.00 43.84 72 ALA A N 1
ATOM 570 C CA . ALA A 1 72 ? -58.656 3.901 8.953 1.00 43.84 72 ALA A CA 1
ATOM 571 C C . ALA A 1 72 ? -59.090 2.742 8.047 1.00 43.84 72 ALA A C 1
ATOM 573 O O . ALA A 1 72 ? -58.305 1.860 7.705 1.00 43.84 72 ALA A O 1
ATOM 574 N N . HIS A 1 73 ? -60.354 2.821 7.615 1.00 46.81 73 HIS A N 1
ATOM 575 C CA . HIS A 1 73 ? -60.870 2.156 6.424 1.00 46.81 73 HIS A CA 1
ATOM 576 C C . HIS A 1 73 ? -60.069 2.607 5.192 1.00 46.81 73 HIS A C 1
ATOM 578 O O . HIS A 1 73 ? -59.847 3.795 4.966 1.00 46.81 73 HIS A O 1
ATOM 584 N N . ASP A 1 74 ? -59.613 1.619 4.436 1.00 43.12 74 ASP A N 1
ATOM 585 C CA . ASP A 1 74 ? -58.536 1.686 3.458 1.00 43.12 74 ASP A CA 1
ATOM 586 C C . ASP A 1 74 ? -58.997 2.221 2.087 1.00 43.12 74 ASP A C 1
ATOM 588 O O . ASP A 1 74 ? -59.770 1.565 1.387 1.00 43.12 74 ASP A O 1
ATOM 592 N N . HIS A 1 75 ? -58.501 3.398 1.692 1.00 45.84 75 HIS A N 1
ATOM 593 C CA . HIS A 1 75 ? -58.460 3.897 0.309 1.00 45.84 75 HIS A CA 1
ATOM 594 C C . HIS A 1 75 ? -57.068 4.494 0.030 1.00 45.84 75 HIS A C 1
ATOM 596 O O . HIS A 1 75 ? -56.905 5.702 -0.130 1.00 45.84 75 HIS A O 1
ATOM 602 N N . GLY A 1 76 ? -56.034 3.652 -0.014 1.00 42.78 76 GLY A N 1
ATOM 603 C CA . GLY A 1 76 ? -54.704 4.060 -0.470 1.00 42.78 76 GLY A CA 1
ATOM 604 C C . GLY A 1 76 ? -53.906 2.864 -0.971 1.00 42.78 76 GLY A C 1
ATOM 605 O O . GLY A 1 76 ? -53.317 2.153 -0.171 1.00 42.78 76 GLY A O 1
ATOM 606 N N . GLY A 1 77 ? -53.906 2.656 -2.292 1.00 46.12 77 GLY A N 1
ATOM 607 C CA . GLY A 1 77 ? -53.397 1.455 -2.962 1.00 46.12 77 GLY A CA 1
ATOM 608 C C . GLY A 1 77 ? -52.062 0.908 -2.445 1.00 46.12 77 GLY A C 1
ATOM 609 O O . GLY A 1 77 ? -51.140 1.665 -2.132 1.00 46.12 77 GLY A O 1
ATOM 610 N N . ASP A 1 78 ? -51.983 -0.426 -2.412 1.00 49.44 78 ASP A N 1
ATOM 611 C CA . ASP A 1 78 ? -50.814 -1.228 -2.049 1.00 49.44 78 ASP A CA 1
ATOM 612 C C . ASP A 1 78 ? -49.527 -0.647 -2.654 1.00 49.44 78 ASP A C 1
ATOM 614 O O . ASP A 1 78 ? -49.219 -0.821 -3.837 1.00 49.44 78 ASP A O 1
ATOM 618 N N . ARG A 1 79 ? -48.734 0.052 -1.835 1.00 55.12 79 ARG A N 1
ATOM 619 C CA . ARG A 1 79 ? -47.357 0.394 -2.200 1.00 55.12 79 ARG A CA 1
ATOM 620 C C . ARG A 1 79 ? -46.547 -0.897 -2.173 1.00 55.12 79 ARG A C 1
ATOM 622 O O . ARG A 1 79 ? -46.111 -1.344 -1.114 1.00 55.12 79 ARG A O 1
ATOM 629 N N . VAL A 1 80 ? -46.388 -1.509 -3.343 1.00 57.94 80 VAL A N 1
ATOM 630 C CA . VAL A 1 80 ? -45.618 -2.743 -3.526 1.00 57.94 80 VAL A CA 1
ATOM 631 C C . VAL A 1 80 ? -44.164 -2.491 -3.125 1.00 57.94 80 VAL A C 1
ATOM 633 O O . VAL A 1 80 ? -43.496 -1.616 -3.673 1.00 57.94 80 VAL A O 1
ATOM 636 N N . LEU A 1 81 ? -43.665 -3.263 -2.158 1.00 61.59 81 LEU A N 1
ATOM 637 C CA . LEU A 1 81 ? -42.261 -3.247 -1.756 1.00 61.59 81 LEU A CA 1
ATOM 638 C C . LEU A 1 81 ? -41.376 -3.626 -2.950 1.00 61.59 81 LEU A C 1
ATOM 640 O O . LEU A 1 81 ? -41.484 -4.736 -3.469 1.00 61.59 81 LEU A O 1
ATOM 644 N N . ILE A 1 82 ? -40.449 -2.746 -3.328 1.00 64.62 82 ILE A N 1
ATOM 645 C CA . ILE A 1 82 ? -39.470 -3.038 -4.379 1.00 64.62 82 ILE A CA 1
ATOM 646 C C . ILE A 1 82 ? -38.145 -3.424 -3.718 1.00 64.62 82 ILE A C 1
ATOM 648 O O . ILE A 1 82 ? -37.512 -2.608 -3.037 1.00 64.62 82 ILE A O 1
ATOM 652 N N . LEU A 1 83 ? -37.733 -4.676 -3.928 1.00 69.88 83 LEU A N 1
ATOM 653 C CA . LEU A 1 83 ? -36.422 -5.193 -3.544 1.00 69.88 83 LEU A CA 1
ATOM 654 C C . LEU A 1 83 ? -35.461 -5.039 -4.726 1.00 69.88 83 LEU A C 1
ATOM 656 O O . LEU A 1 83 ? -35.697 -5.583 -5.801 1.00 69.88 83 LEU A O 1
ATOM 660 N N . GLY A 1 84 ? -34.397 -4.268 -4.529 1.00 72.19 84 GLY A N 1
ATOM 661 C CA . GLY A 1 84 ? -33.309 -4.113 -5.486 1.00 72.19 84 GLY A CA 1
ATOM 662 C C . GLY A 1 84 ? -32.181 -5.120 -5.260 1.00 72.19 84 GLY A C 1
ATOM 663 O O . GLY A 1 84 ? -32.368 -6.198 -4.687 1.00 72.19 84 GLY A O 1
ATOM 664 N N . GLU A 1 85 ? -30.983 -4.727 -5.686 1.00 79.75 85 GLU A N 1
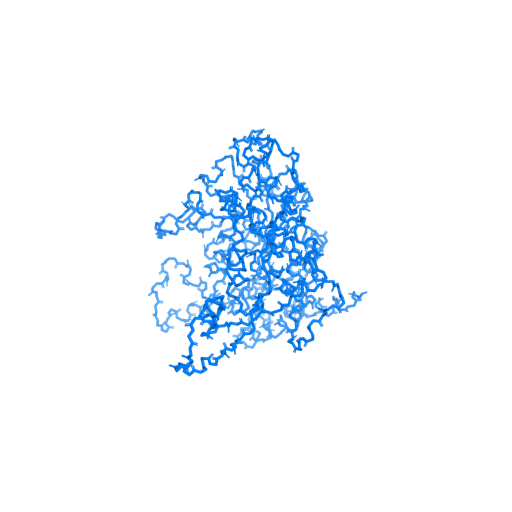ATOM 665 C CA . GLU A 1 85 ? -29.762 -5.519 -5.544 1.00 79.75 85 GLU A CA 1
ATOM 666 C C . GLU A 1 85 ? -29.481 -5.920 -4.089 1.00 79.75 85 GLU A C 1
ATOM 668 O O . GLU A 1 85 ? -29.846 -5.227 -3.127 1.00 79.75 85 GLU A O 1
ATOM 673 N N . THR A 1 86 ? -28.814 -7.064 -3.932 1.00 80.56 86 THR A N 1
ATOM 674 C CA . THR A 1 86 ? -28.343 -7.539 -2.632 1.00 80.56 86 THR A CA 1
ATOM 675 C C . THR A 1 86 ? -27.214 -6.653 -2.121 1.00 80.56 86 THR A C 1
ATOM 677 O O . THR A 1 86 ? -26.240 -6.403 -2.828 1.00 80.56 86 THR A O 1
ATOM 680 N N . ILE A 1 87 ? -27.316 -6.224 -0.870 1.00 81.88 87 ILE A N 1
ATOM 681 C CA . ILE A 1 87 ? -26.320 -5.423 -0.164 1.00 81.88 87 ILE A CA 1
ATOM 682 C C . ILE A 1 87 ? -25.736 -6.214 1.020 1.00 81.88 87 ILE A C 1
ATOM 684 O O . ILE A 1 87 ? -26.435 -7.052 1.601 1.00 81.88 87 ILE A O 1
ATOM 688 N N . PRO A 1 88 ? -24.482 -5.925 1.422 1.00 82.56 88 PRO A N 1
ATOM 689 C CA . PRO A 1 88 ? -23.799 -6.658 2.485 1.00 82.56 88 PRO A CA 1
ATOM 690 C C . PRO A 1 88 ? -24.563 -6.709 3.809 1.00 82.56 88 PRO A C 1
ATOM 692 O O . PRO A 1 88 ? -25.219 -5.731 4.199 1.00 82.56 88 PRO A O 1
ATOM 695 N N . SER A 1 89 ? -24.440 -7.826 4.523 1.00 87.88 89 SER A N 1
ATOM 696 C CA . SER A 1 89 ? -25.058 -8.016 5.843 1.00 87.88 89 SER A CA 1
ATOM 697 C C . SER A 1 89 ? -24.438 -7.108 6.915 1.00 87.88 89 SER A C 1
ATOM 699 O O . SER A 1 89 ? -23.406 -6.472 6.692 1.00 87.88 89 SER A O 1
ATOM 701 N N . VAL A 1 90 ? -25.063 -7.019 8.095 1.00 86.88 90 VAL A N 1
ATOM 702 C CA . VAL A 1 90 ? -24.478 -6.273 9.227 1.00 86.88 90 VAL A CA 1
ATOM 703 C C . VAL A 1 90 ? -23.158 -6.921 9.654 1.00 86.88 90 VAL A C 1
ATOM 705 O O . VAL A 1 90 ? -22.171 -6.217 9.851 1.00 86.88 90 VAL A O 1
ATOM 708 N N . ALA A 1 91 ? -23.110 -8.255 9.708 1.00 87.50 91 ALA A N 1
ATOM 709 C CA . ALA A 1 91 ? -21.891 -8.999 10.011 1.00 87.50 91 ALA A CA 1
ATOM 710 C C . ALA A 1 91 ? -20.775 -8.724 8.987 1.00 87.50 91 ALA A C 1
ATOM 712 O O . ALA A 1 91 ? -19.624 -8.523 9.365 1.00 87.50 91 ALA A O 1
ATOM 713 N N . GLU A 1 92 ? -21.097 -8.648 7.692 1.00 85.31 92 GLU A N 1
ATOM 714 C CA . GLU A 1 92 ? -20.115 -8.301 6.658 1.00 85.31 92 GLU A CA 1
ATOM 715 C C . GLU A 1 92 ? -19.582 -6.874 6.787 1.00 85.31 92 GLU A C 1
ATOM 717 O O . GLU A 1 92 ? -18.395 -6.649 6.544 1.00 85.31 92 GLU A O 1
ATOM 722 N N . ARG A 1 93 ? -20.433 -5.919 7.184 1.00 86.88 93 ARG A N 1
ATOM 723 C CA . ARG A 1 93 ? -20.015 -4.535 7.453 1.00 86.88 93 ARG A CA 1
ATOM 724 C C . ARG A 1 93 ? -19.103 -4.455 8.678 1.00 86.88 93 ARG A C 1
ATOM 726 O O . ARG A 1 93 ? -18.079 -3.785 8.610 1.00 86.88 93 ARG A O 1
ATOM 733 N N . LEU A 1 94 ? -19.419 -5.204 9.738 1.00 89.62 94 LEU A N 1
ATOM 734 C CA . LEU A 1 94 ? -18.655 -5.194 10.987 1.00 89.62 94 LEU A CA 1
ATOM 735 C C . LEU A 1 94 ? -17.329 -5.967 10.902 1.00 89.62 94 LEU A C 1
ATOM 737 O O . LEU A 1 94 ? -16.402 -5.666 11.644 1.00 89.62 94 LEU A O 1
ATOM 741 N N . ARG A 1 95 ? -17.197 -6.928 9.977 1.00 88.56 95 ARG A N 1
ATOM 742 C CA . ARG A 1 95 ? -16.006 -7.786 9.832 1.00 88.56 95 ARG A CA 1
ATOM 743 C C . ARG A 1 95 ? -14.691 -7.012 9.773 1.00 88.56 95 ARG A C 1
ATOM 745 O O . ARG A 1 95 ? -13.721 -7.410 10.412 1.00 88.56 95 ARG A O 1
ATOM 752 N N . LYS A 1 96 ? -14.632 -5.954 8.956 1.00 87.19 96 LYS A N 1
ATOM 753 C CA . LYS A 1 96 ? -13.410 -5.149 8.822 1.00 87.19 96 LYS A CA 1
ATOM 754 C C . LYS A 1 96 ? -13.080 -4.472 10.143 1.00 87.19 96 LYS A C 1
ATOM 756 O O . LYS A 1 96 ? -11.962 -4.609 10.619 1.00 87.19 96 LYS A O 1
ATOM 761 N N . LEU A 1 97 ? -14.067 -3.812 10.740 1.00 89.88 97 LEU A N 1
ATOM 762 C CA . LEU A 1 97 ? -13.901 -3.117 12.005 1.00 89.88 97 LEU A CA 1
ATOM 763 C C . LEU A 1 97 ? -13.451 -4.071 13.123 1.00 89.88 97 LEU A C 1
ATOM 765 O O . LEU A 1 97 ? -12.498 -3.756 13.818 1.00 89.88 97 LEU A O 1
ATOM 769 N N . ALA A 1 98 ? -14.041 -5.265 13.223 1.00 90.94 98 ALA A N 1
ATOM 770 C CA . ALA A 1 98 ? -13.625 -6.284 14.188 1.00 90.94 98 ALA A CA 1
ATOM 771 C C . ALA A 1 98 ? -12.157 -6.693 14.014 1.00 90.94 98 ALA A C 1
ATOM 773 O O . ALA A 1 98 ? -11.405 -6.736 14.979 1.00 90.94 98 ALA A O 1
ATOM 774 N N . ARG A 1 99 ? -11.705 -6.884 12.768 1.00 89.56 99 ARG A N 1
ATOM 775 C CA . ARG A 1 99 ? -10.286 -7.148 12.499 1.00 89.56 99 ARG A CA 1
ATOM 776 C C . ARG A 1 99 ? -9.386 -5.979 12.907 1.00 89.56 99 ARG A C 1
ATOM 778 O O . ARG A 1 99 ? -8.285 -6.215 13.395 1.00 89.56 99 ARG A O 1
ATOM 785 N N . GLN A 1 100 ? -9.815 -4.734 12.687 1.00 91.56 100 GLN A N 1
ATOM 786 C CA . GLN A 1 100 ? -9.068 -3.567 13.162 1.00 91.56 100 GLN A CA 1
ATOM 787 C C . GLN A 1 100 ? -8.988 -3.549 14.697 1.00 91.56 100 GLN A C 1
ATOM 789 O O . GLN A 1 100 ? -7.913 -3.317 15.247 1.00 91.56 100 GLN A O 1
ATOM 794 N N . SER A 1 101 ? -10.101 -3.838 15.378 1.00 92.06 101 SER A N 1
ATOM 795 C CA . SER A 1 101 ? -10.185 -3.927 16.837 1.00 92.06 101 SER A CA 1
ATOM 796 C C . SER A 1 101 ? -9.256 -4.999 17.406 1.00 92.06 101 SER A C 1
ATOM 798 O O . SER A 1 101 ? -8.498 -4.697 18.323 1.00 92.06 101 SER A O 1
ATOM 800 N N . ASP A 1 102 ? -9.212 -6.194 16.812 1.00 90.88 102 ASP A N 1
ATOM 801 C CA . ASP A 1 102 ? -8.311 -7.276 17.238 1.00 90.88 102 ASP A CA 1
ATOM 802 C C . ASP A 1 102 ? -6.829 -6.863 17.181 1.00 90.88 102 ASP A C 1
ATOM 804 O O . ASP A 1 102 ? -6.047 -7.196 18.074 1.00 90.88 102 ASP A O 1
ATOM 808 N N . ILE A 1 103 ? -6.436 -6.093 16.159 1.00 87.94 103 ILE A N 1
ATOM 809 C CA . ILE A 1 103 ? -5.065 -5.578 16.022 1.00 87.94 103 ILE A CA 1
ATOM 810 C C . ILE A 1 103 ? -4.733 -4.611 17.160 1.00 87.94 103 ILE A C 1
ATOM 812 O O . ILE A 1 103 ? -3.666 -4.730 17.761 1.00 87.94 103 ILE A O 1
ATOM 816 N N . ILE A 1 104 ? -5.638 -3.679 17.479 1.00 89.62 104 ILE A N 1
ATOM 817 C CA . ILE A 1 104 ? -5.431 -2.726 18.578 1.00 89.62 104 ILE A CA 1
ATOM 818 C C . ILE A 1 104 ? -5.384 -3.447 19.930 1.00 89.62 104 ILE A C 1
ATOM 820 O O . ILE A 1 104 ? -4.520 -3.143 20.754 1.00 89.62 104 ILE A O 1
ATOM 824 N N . LEU A 1 105 ? -6.262 -4.427 20.155 1.00 90.06 105 LEU A N 1
ATOM 825 C CA . LEU A 1 105 ? -6.289 -5.214 21.393 1.00 90.06 105 LEU A CA 1
ATOM 826 C C . LEU A 1 105 ? -4.999 -6.016 21.597 1.00 90.06 105 LEU A C 1
ATOM 828 O O . LEU A 1 105 ? -4.497 -6.097 22.720 1.00 90.06 105 LEU A O 1
ATOM 832 N N . GLY A 1 106 ? -4.404 -6.527 20.515 1.00 85.75 106 GLY A N 1
ATOM 833 C CA . GLY A 1 106 ? -3.087 -7.169 20.543 1.00 85.75 106 GLY A CA 1
ATOM 834 C C . GLY A 1 106 ? -1.941 -6.244 20.981 1.00 85.75 106 GLY A C 1
ATOM 835 O O . GLY A 1 106 ? -0.857 -6.723 21.292 1.00 85.75 106 GLY A O 1
ATOM 836 N N . MET A 1 107 ? -2.169 -4.929 21.033 1.00 83.00 107 MET A N 1
ATOM 837 C CA . MET A 1 107 ? -1.173 -3.904 21.368 1.00 83.00 107 MET A CA 1
ATOM 838 C C . MET A 1 107 ? -1.460 -3.205 22.707 1.00 83.00 107 MET A C 1
ATOM 840 O O . MET A 1 107 ? -0.821 -2.199 23.019 1.00 83.00 107 MET A O 1
ATOM 844 N N . ARG A 1 108 ? -2.398 -3.724 23.513 1.00 82.62 108 ARG A N 1
ATOM 845 C CA . ARG A 1 108 ? -2.899 -3.103 24.759 1.00 82.62 108 ARG A CA 1
ATOM 846 C C . ARG A 1 108 ? -1.833 -2.724 25.796 1.00 82.62 108 ARG A C 1
ATOM 848 O O . ARG A 1 108 ? -2.095 -1.883 26.648 1.00 82.62 108 ARG A O 1
ATOM 855 N N . GLU A 1 109 ? -0.654 -3.341 25.736 1.00 80.19 109 GLU A N 1
ATOM 856 C CA . GLU A 1 109 ? 0.461 -3.107 26.665 1.00 80.19 109 GLU A CA 1
ATOM 857 C C . GLU A 1 109 ? 1.257 -1.827 26.351 1.00 80.19 109 GLU A C 1
ATOM 859 O O . GLU A 1 109 ? 2.120 -1.428 27.128 1.00 80.19 109 GLU A O 1
ATOM 864 N N . SER A 1 110 ? 0.963 -1.146 25.238 1.00 79.62 110 SER A N 1
ATOM 865 C CA . SER A 1 110 ? 1.585 0.136 24.901 1.00 79.62 110 SER A CA 1
ATOM 866 C C . SER A 1 110 ? 1.236 1.233 25.917 1.00 79.62 110 SER A C 1
ATOM 868 O O . SER A 1 110 ? 0.063 1.453 26.226 1.00 79.62 110 SER A O 1
ATOM 870 N N . GLU A 1 111 ? 2.243 1.992 26.366 1.00 75.19 111 GLU A N 1
ATOM 871 C CA . GLU A 1 111 ? 2.083 3.086 27.339 1.00 75.19 111 GLU A CA 1
ATOM 872 C C . GLU A 1 111 ? 0.984 4.089 26.944 1.00 75.19 111 GLU A C 1
ATOM 874 O O . GLU A 1 111 ? 0.152 4.456 27.775 1.00 75.19 111 GLU A O 1
ATOM 879 N N . ASP A 1 112 ? 0.898 4.472 25.666 1.00 76.88 112 ASP A N 1
ATOM 880 C CA . ASP A 1 112 ? -0.100 5.433 25.168 1.00 76.88 112 ASP A CA 1
ATOM 881 C C . ASP A 1 112 ? -1.552 4.926 25.312 1.00 76.88 112 ASP A C 1
ATOM 883 O O . ASP A 1 112 ? -2.489 5.723 25.474 1.00 76.88 112 ASP A O 1
ATOM 887 N N . LEU A 1 113 ? -1.758 3.603 25.283 1.00 79.69 113 LEU A N 1
ATOM 888 C CA . LEU A 1 113 ? -3.075 2.976 25.429 1.00 79.69 113 LEU A CA 1
ATOM 889 C C . LEU A 1 113 ? -3.509 2.831 26.895 1.00 79.69 113 LEU A C 1
ATOM 891 O O . LEU A 1 113 ? -4.697 2.659 27.162 1.00 79.69 113 LEU A O 1
ATOM 895 N N . THR A 1 114 ? -2.596 3.015 27.854 1.00 79.56 114 THR A N 1
ATOM 896 C CA . THR A 1 114 ? -2.934 3.048 29.289 1.00 79.56 114 THR A CA 1
ATOM 897 C C . THR A 1 114 ? -3.604 4.359 29.723 1.00 79.56 114 THR A C 1
ATOM 899 O O . THR A 1 114 ? -4.214 4.433 30.796 1.00 79.56 114 THR A O 1
ATOM 902 N N . SER A 1 115 ? -3.541 5.397 28.881 1.00 84.56 115 SER A N 1
ATOM 903 C CA . SER A 1 115 ? -4.231 6.672 29.097 1.00 84.56 115 SER A CA 1
ATOM 904 C C . SER A 1 115 ? -5.758 6.500 29.129 1.00 84.56 115 SER A C 1
ATOM 906 O O . SER A 1 115 ? -6.298 5.551 28.567 1.00 84.56 115 SER A O 1
ATOM 908 N N . ARG A 1 116 ? -6.506 7.445 29.726 1.00 84.06 116 ARG A N 1
ATOM 909 C CA . ARG A 1 116 ? -7.988 7.394 29.746 1.00 84.06 116 ARG A CA 1
ATOM 910 C C . ARG A 1 116 ? -8.587 7.287 28.337 1.00 84.06 116 ARG A C 1
ATOM 912 O O . ARG A 1 116 ? -9.503 6.509 28.109 1.00 84.06 116 ARG A O 1
ATOM 919 N N . ALA A 1 117 ? -8.046 8.048 27.387 1.00 82.00 117 ALA A N 1
ATOM 920 C CA . ALA A 1 117 ? -8.477 7.999 25.993 1.00 82.00 117 ALA A CA 1
ATOM 921 C C . ALA A 1 117 ? -8.034 6.713 25.270 1.00 82.00 117 ALA A C 1
ATOM 923 O O . ALA A 1 117 ? -8.611 6.367 24.240 1.00 82.00 117 ALA A O 1
ATOM 924 N N . GLY A 1 118 ? -6.979 6.049 25.745 1.00 84.88 118 GLY A N 1
ATOM 925 C CA . GLY A 1 118 ? -6.563 4.723 25.294 1.00 84.88 118 GLY A CA 1
ATOM 926 C C . GLY A 1 118 ? -7.509 3.637 25.799 1.00 84.88 118 GLY A C 1
ATOM 927 O O . GLY A 1 118 ? -8.053 2.898 24.990 1.00 84.88 118 GLY A O 1
ATOM 928 N N . LYS A 1 119 ? -7.813 3.634 27.102 1.00 86.94 119 LYS A N 1
ATOM 929 C CA . LYS A 1 119 ? -8.766 2.707 27.734 1.00 86.94 119 LYS A CA 1
ATOM 930 C C . LYS A 1 119 ? -10.138 2.734 27.067 1.00 86.94 119 LYS A C 1
ATOM 932 O O . LYS A 1 119 ? -10.596 1.695 26.626 1.00 86.94 119 LYS A O 1
ATOM 937 N N . ASN A 1 120 ? -10.710 3.921 26.845 1.00 88.06 120 ASN A N 1
ATOM 938 C CA . ASN A 1 120 ? -11.987 4.039 26.128 1.00 88.06 120 ASN A CA 1
ATOM 939 C C . ASN A 1 120 ? -11.950 3.406 24.722 1.00 88.06 120 ASN A C 1
ATOM 941 O O . ASN A 1 120 ? -12.948 2.866 24.259 1.00 88.06 120 ASN A O 1
ATOM 945 N N . MET A 1 121 ? -10.816 3.503 24.016 1.00 89.12 121 MET A N 1
ATOM 946 C CA . MET A 1 121 ? -10.655 2.879 22.700 1.00 89.12 121 MET A CA 1
ATOM 947 C C . MET A 1 121 ? -10.557 1.355 22.818 1.00 89.12 121 MET A C 1
ATOM 949 O O . MET A 1 121 ? -11.131 0.658 21.985 1.00 89.12 121 MET A O 1
ATOM 953 N N . LEU A 1 122 ? -9.862 0.845 23.840 1.00 91.81 122 LEU A N 1
ATOM 954 C CA . LEU A 1 122 ? -9.790 -0.589 24.118 1.00 91.81 122 LEU A CA 1
ATOM 955 C C . LEU A 1 122 ? -11.175 -1.150 24.461 1.00 91.81 122 LEU A C 1
ATOM 957 O O . LEU A 1 122 ? -11.577 -2.117 23.828 1.00 91.81 122 LEU A O 1
ATOM 961 N N . ASP A 1 123 ? -11.935 -0.492 25.341 1.00 91.56 123 ASP A N 1
ATOM 962 C CA . ASP A 1 123 ? -13.290 -0.913 25.735 1.00 91.56 123 ASP A CA 1
ATOM 963 C C . ASP A 1 123 ? -14.222 -1.040 24.515 1.00 91.56 123 ASP A C 1
ATOM 965 O O . ASP A 1 123 ? -14.952 -2.018 24.358 1.00 91.56 123 ASP A O 1
ATOM 969 N N . ILE A 1 124 ? -14.160 -0.068 23.598 1.00 92.06 124 ILE A N 1
ATOM 970 C CA . ILE A 1 124 ? -14.926 -0.099 22.345 1.00 92.06 124 ILE A CA 1
ATOM 971 C C . ILE A 1 124 ? -14.448 -1.227 21.428 1.00 92.06 124 ILE A C 1
ATOM 973 O O . ILE A 1 124 ? -15.269 -1.884 20.790 1.00 92.06 124 ILE A O 1
ATOM 977 N N . CYS A 1 125 ? -13.136 -1.463 21.338 1.00 93.25 125 CYS A N 1
ATOM 978 C CA . CYS A 1 125 ? -12.600 -2.568 20.545 1.00 93.25 125 CYS A CA 1
ATOM 979 C C . CYS A 1 125 ? -13.046 -3.928 21.098 1.00 93.25 125 CYS A C 1
ATOM 981 O O . CYS A 1 125 ? -13.429 -4.790 20.310 1.00 93.25 125 CYS A O 1
ATOM 983 N N . GLU A 1 126 ? -13.059 -4.103 22.422 1.00 94.06 126 GLU A N 1
ATOM 984 C CA . GLU A 1 126 ? -13.597 -5.303 23.074 1.00 94.06 126 GLU A CA 1
ATOM 985 C C . GLU A 1 126 ? -15.085 -5.481 22.747 1.00 94.06 126 GLU A C 1
ATOM 987 O O . GLU A 1 126 ? -15.493 -6.559 22.316 1.00 94.06 126 GLU A O 1
ATOM 992 N N . GLU A 1 127 ? -15.887 -4.413 22.843 1.00 94.06 127 GLU A N 1
ATOM 993 C CA . GLU A 1 127 ? -17.313 -4.460 22.498 1.00 94.06 127 GLU A CA 1
ATOM 994 C C . GLU A 1 127 ? -17.541 -4.856 21.026 1.00 94.06 127 GLU A C 1
ATOM 996 O O . GLU A 1 127 ? -18.408 -5.683 20.729 1.00 94.06 127 GLU A O 1
ATOM 1001 N N . ILE A 1 128 ? -16.746 -4.320 20.095 1.00 93.75 128 ILE A N 1
ATOM 1002 C CA . ILE A 1 128 ? -16.822 -4.665 18.669 1.00 93.75 128 ILE A CA 1
ATOM 1003 C C . ILE A 1 128 ? -16.501 -6.146 18.445 1.00 93.75 128 ILE A C 1
ATOM 1005 O O . ILE A 1 128 ? -17.261 -6.831 17.748 1.00 93.75 128 ILE A O 1
ATOM 1009 N N . THR A 1 129 ? -15.392 -6.639 19.004 1.00 93.44 129 THR A N 1
ATOM 1010 C CA . THR A 1 129 ? -14.964 -8.035 18.838 1.00 93.44 129 THR A CA 1
ATOM 1011 C C . THR A 1 129 ? -15.991 -8.995 19.448 1.00 93.44 129 THR A C 1
ATOM 1013 O O . THR A 1 129 ? -16.370 -9.972 18.798 1.00 93.44 129 THR A O 1
ATOM 1016 N N . ASP A 1 130 ? -16.543 -8.673 20.620 1.00 93.44 130 ASP A N 1
ATOM 1017 C CA . ASP A 1 130 ? -17.623 -9.427 21.267 1.00 93.44 130 ASP A CA 1
ATOM 1018 C C . ASP A 1 130 ? -18.882 -9.515 20.399 1.00 93.44 130 ASP A C 1
ATOM 1020 O O . ASP A 1 130 ? -19.464 -10.589 20.210 1.00 93.44 130 ASP A O 1
ATOM 1024 N N . VAL A 1 131 ? -19.332 -8.377 19.862 1.00 93.56 131 VAL A N 1
ATOM 1025 C CA . VAL A 1 131 ? -20.510 -8.331 18.988 1.00 93.56 131 VAL A CA 1
ATOM 1026 C C . VAL A 1 131 ? -20.256 -9.146 17.729 1.00 93.56 131 VAL A C 1
ATOM 1028 O O . VAL A 1 131 ? -21.119 -9.931 17.326 1.00 93.56 131 VAL A O 1
ATOM 1031 N N . TYR A 1 132 ? -19.079 -8.994 17.117 1.00 93.25 132 TYR A N 1
ATOM 1032 C CA . TYR A 1 132 ? -18.723 -9.735 15.916 1.00 93.25 132 TYR A CA 1
ATOM 1033 C C . TYR A 1 132 ? -18.666 -11.244 16.171 1.00 93.25 132 TYR A C 1
ATOM 1035 O O . TYR A 1 132 ? -19.196 -11.998 15.360 1.00 93.25 132 TYR A O 1
ATOM 1043 N N . ALA A 1 133 ? -18.127 -11.695 17.306 1.00 91.88 133 ALA A N 1
ATOM 1044 C CA . ALA A 1 133 ? -18.090 -13.111 17.674 1.00 91.88 133 ALA A CA 1
ATOM 1045 C C . ALA A 1 133 ? -19.492 -13.745 17.750 1.00 91.88 133 ALA A C 1
ATOM 1047 O O . ALA A 1 133 ? -19.670 -14.905 17.376 1.00 91.88 133 ALA A O 1
ATOM 1048 N N . ILE A 1 134 ? -20.501 -12.977 18.174 1.00 91.00 134 ILE A N 1
ATOM 1049 C CA . ILE A 1 134 ? -21.897 -13.433 18.253 1.00 91.00 134 ILE A CA 1
ATOM 1050 C C . ILE A 1 134 ? -22.542 -13.511 16.865 1.00 91.00 134 ILE A C 1
ATOM 1052 O O . ILE A 1 134 ? -23.266 -14.464 16.571 1.00 91.00 134 ILE A O 1
ATOM 1056 N N . ILE A 1 135 ? -22.302 -12.514 16.006 1.00 90.06 135 ILE A N 1
ATOM 1057 C CA . ILE A 1 135 ? -22.975 -12.412 14.701 1.00 90.06 135 ILE A CA 1
ATOM 1058 C C . ILE A 1 135 ? -22.195 -13.043 13.550 1.00 90.06 135 ILE A C 1
ATOM 1060 O O . ILE A 1 135 ? -22.752 -13.169 12.460 1.00 90.06 135 ILE A O 1
ATOM 1064 N N . ALA A 1 136 ? -20.934 -13.429 13.744 1.00 85.50 136 ALA A N 1
ATOM 1065 C CA . ALA A 1 136 ? -20.103 -13.983 12.685 1.00 85.50 136 ALA A CA 1
ATOM 1066 C C . ALA A 1 136 ? -20.801 -15.189 12.026 1.00 85.50 136 ALA A C 1
ATOM 1068 O O . ALA A 1 136 ? -21.338 -16.059 12.722 1.00 85.50 136 ALA A O 1
ATOM 1069 N N . PRO A 1 137 ? -20.829 -15.259 10.682 1.00 75.31 137 PRO A N 1
ATOM 1070 C CA . PRO A 1 137 ? -21.461 -16.372 9.991 1.00 75.31 137 PRO A CA 1
ATOM 1071 C C . PRO A 1 137 ? -20.767 -17.680 10.386 1.00 75.31 137 PRO A C 1
ATOM 1073 O O . PRO A 1 137 ? -19.542 -17.803 10.305 1.00 75.31 137 PRO A O 1
ATOM 1076 N N . ARG A 1 138 ? -21.547 -18.679 10.816 1.00 70.75 138 ARG A N 1
ATOM 1077 C CA . ARG A 1 138 ? -21.014 -20.022 11.088 1.00 70.75 138 ARG A CA 1
ATOM 1078 C C . ARG A 1 138 ? -20.437 -20.572 9.781 1.00 70.75 138 ARG A C 1
ATOM 1080 O O . ARG A 1 138 ? -21.112 -20.510 8.756 1.00 70.75 138 ARG A O 1
ATOM 1087 N N . ARG A 1 139 ? -19.222 -21.141 9.827 1.00 51.28 139 ARG A N 1
ATOM 1088 C CA . ARG A 1 139 ? -18.425 -21.645 8.676 1.00 51.28 139 ARG A CA 1
ATOM 1089 C C . ARG A 1 139 ? -19.174 -22.528 7.652 1.00 51.28 139 ARG A C 1
ATOM 1091 O O . ARG A 1 139 ? -18.645 -22.745 6.572 1.00 51.28 139 ARG A O 1
ATOM 1098 N N . ASN A 1 140 ? -20.392 -22.990 7.944 1.00 41.03 140 ASN A N 1
ATOM 1099 C CA . ASN A 1 140 ? -21.189 -23.880 7.095 1.00 41.03 140 ASN A CA 1
ATOM 1100 C C . ASN A 1 140 ? -22.228 -23.173 6.199 1.00 41.03 140 ASN A C 1
ATOM 1102 O O . ASN A 1 140 ? -22.990 -23.855 5.522 1.00 41.03 140 ASN A O 1
ATOM 1106 N N . GLN A 1 141 ? -22.292 -21.837 6.176 1.00 43.31 141 GLN A N 1
ATOM 1107 C CA . GLN A 1 141 ? -23.132 -21.089 5.228 1.00 43.31 141 GLN A CA 1
ATOM 1108 C C . GLN A 1 141 ? -22.263 -20.374 4.188 1.00 43.31 141 GLN A C 1
ATOM 1110 O O . GLN A 1 141 ? -22.200 -19.148 4.129 1.00 43.31 141 GLN A O 1
ATOM 1115 N N . THR A 1 142 ? -21.563 -21.142 3.355 1.00 36.94 142 THR A N 1
ATOM 1116 C CA . THR A 1 142 ? -21.034 -20.614 2.097 1.00 36.94 142 THR A CA 1
ATOM 1117 C C . THR A 1 142 ? -22.214 -20.332 1.177 1.00 36.94 142 THR A C 1
ATOM 1119 O O . THR A 1 142 ? -22.843 -21.243 0.640 1.00 36.94 142 THR A O 1
ATOM 1122 N N . VAL A 1 143 ? -22.537 -19.051 1.008 1.00 41.22 143 VAL A N 1
ATOM 1123 C CA . VAL A 1 143 ? -23.375 -18.597 -0.100 1.00 41.22 143 VAL A CA 1
ATOM 1124 C C . VAL A 1 143 ? -22.637 -18.990 -1.377 1.00 41.22 143 VAL A C 1
ATOM 1126 O O . VAL A 1 143 ? -21.597 -18.420 -1.702 1.00 41.22 143 VAL A O 1
ATOM 1129 N N . ASN A 1 144 ? -23.151 -20.017 -2.057 1.00 36.06 144 ASN A N 1
ATOM 1130 C CA . ASN A 1 144 ? -22.715 -20.459 -3.376 1.00 36.06 144 ASN A CA 1
ATOM 1131 C C . ASN A 1 144 ? -22.963 -19.333 -4.384 1.00 36.06 144 ASN A C 1
ATOM 1133 O O . ASN A 1 144 ? -23.980 -19.322 -5.072 1.00 36.06 144 ASN A O 1
ATOM 1137 N N . ASN A 1 145 ? -22.046 -18.373 -4.465 1.00 41.25 145 ASN A N 1
ATOM 1138 C CA . ASN A 1 145 ? -21.974 -17.470 -5.598 1.00 41.25 145 ASN A CA 1
ATOM 1139 C C . ASN A 1 145 ? -20.811 -17.944 -6.482 1.00 41.25 145 ASN A C 1
ATOM 1141 O O . ASN A 1 145 ? -19.663 -17.875 -6.043 1.00 41.25 145 ASN A O 1
ATOM 1145 N N . PRO A 1 146 ? -21.058 -18.448 -7.704 1.00 41.19 146 PRO A N 1
ATOM 1146 C CA . PRO A 1 146 ? -20.019 -18.938 -8.608 1.00 41.19 146 PRO A CA 1
ATOM 1147 C C . PRO A 1 146 ? -19.259 -17.779 -9.278 1.00 41.19 146 PRO A C 1
ATOM 1149 O O . PRO A 1 146 ? -18.990 -17.801 -10.478 1.00 41.19 146 PRO A O 1
ATOM 1152 N N . GLN A 1 147 ? -18.916 -16.732 -8.525 1.00 52.03 147 GLN A N 1
ATOM 1153 C CA . GLN A 1 147 ? -17.961 -15.745 -9.005 1.00 52.03 147 GLN A CA 1
ATOM 1154 C C . GLN A 1 147 ? -16.570 -16.373 -8.949 1.00 52.03 147 GLN A C 1
ATOM 1156 O O . GLN A 1 147 ? -16.195 -16.981 -7.951 1.00 52.03 147 GLN A O 1
ATOM 1161 N N . LYS A 1 148 ? -15.815 -16.253 -10.048 1.00 56.88 148 LYS A N 1
ATOM 1162 C CA . LYS A 1 148 ? -14.396 -16.619 -10.120 1.00 56.88 148 LYS A CA 1
ATOM 1163 C C . LYS A 1 148 ? -13.666 -15.855 -9.016 1.00 56.88 148 LYS A C 1
ATOM 1165 O O . LYS A 1 148 ? -13.346 -14.682 -9.175 1.00 56.88 148 LYS A O 1
ATOM 1170 N N . VAL A 1 149 ? -13.464 -16.516 -7.887 1.00 67.94 149 VAL A N 1
ATOM 1171 C CA . VAL A 1 149 ? -12.779 -15.942 -6.740 1.00 67.94 149 VAL A CA 1
ATOM 1172 C C . VAL A 1 149 ? -11.331 -15.680 -7.148 1.00 67.94 149 VAL A C 1
ATOM 1174 O O . VAL A 1 149 ? -10.610 -16.610 -7.528 1.00 67.94 149 VAL A O 1
ATOM 1177 N N . ASP A 1 150 ? -10.906 -14.414 -7.128 1.00 86.38 150 ASP A N 1
ATOM 1178 C CA . ASP A 1 150 ? -9.502 -14.076 -7.349 1.00 86.38 150 ASP A CA 1
ATOM 1179 C C . ASP A 1 150 ? -8.702 -14.508 -6.114 1.00 86.38 150 ASP A C 1
ATOM 1181 O O . ASP A 1 150 ? -8.620 -13.794 -5.114 1.00 86.38 150 ASP A O 1
ATOM 1185 N N . LYS A 1 151 ? -8.110 -15.705 -6.194 1.00 91.81 151 LYS A N 1
ATOM 1186 C CA . LYS A 1 151 ? -7.299 -16.305 -5.123 1.00 91.81 151 LYS A CA 1
ATOM 1187 C C . LYS A 1 151 ? -6.181 -15.379 -4.639 1.00 91.81 151 LYS A C 1
ATOM 1189 O O . LYS A 1 151 ? -5.778 -15.462 -3.483 1.00 91.81 151 LYS A O 1
ATOM 1194 N N . TYR A 1 152 ? -5.657 -14.513 -5.511 1.00 93.19 152 TYR A N 1
ATOM 1195 C CA . TYR A 1 152 ? -4.626 -13.560 -5.120 1.00 93.19 152 TYR A CA 1
ATOM 1196 C C . TYR A 1 152 ? -5.193 -12.432 -4.256 1.00 93.19 152 TYR A C 1
ATOM 1198 O O . TYR A 1 152 ? -4.550 -12.031 -3.289 1.00 93.19 152 TYR A O 1
ATOM 1206 N N . ALA A 1 153 ? -6.401 -11.953 -4.561 1.00 92.56 153 ALA A N 1
ATOM 1207 C CA . ALA A 1 153 ? -7.078 -10.953 -3.742 1.00 92.56 153 ALA A CA 1
ATOM 1208 C C . ALA A 1 153 ? -7.443 -11.504 -2.353 1.00 92.56 153 ALA A C 1
ATOM 1210 O O . ALA A 1 153 ? -7.285 -10.792 -1.366 1.00 92.56 153 ALA A O 1
ATOM 1211 N N . GLU A 1 154 ? -7.857 -12.771 -2.249 1.00 90.88 154 GLU A N 1
ATOM 1212 C CA . GLU A 1 154 ? -8.101 -13.421 -0.950 1.00 90.88 154 GLU A CA 1
ATOM 1213 C C . GLU A 1 154 ? -6.819 -13.577 -0.129 1.00 90.88 154 GLU A C 1
ATOM 1215 O O . GLU A 1 154 ? -6.786 -13.223 1.051 1.00 90.88 154 GLU A O 1
ATOM 1220 N N . TYR A 1 155 ? -5.744 -14.059 -0.764 1.00 94.06 155 TYR A N 1
ATOM 1221 C CA . TYR A 1 155 ? -4.434 -14.148 -0.123 1.00 94.06 155 TYR A CA 1
ATOM 1222 C C . TYR A 1 155 ? -3.976 -12.769 0.366 1.00 94.06 155 TYR A C 1
ATOM 1224 O O . TYR A 1 155 ? -3.577 -12.609 1.518 1.00 94.06 155 TYR A O 1
ATOM 1232 N N . HIS A 1 156 ? -4.090 -11.744 -0.482 1.00 95.44 156 HIS A N 1
ATOM 1233 C CA . HIS A 1 156 ? -3.773 -10.370 -0.106 1.00 95.44 156 HIS A CA 1
ATOM 1234 C C . HIS A 1 156 ? -4.620 -9.903 1.077 1.00 95.44 156 HIS A C 1
ATOM 1236 O O . HIS A 1 156 ? -4.060 -9.410 2.048 1.00 95.44 156 HIS A O 1
ATOM 1242 N N . GLN A 1 157 ? -5.934 -10.126 1.063 1.00 89.75 157 GLN A N 1
ATOM 1243 C CA . GLN A 1 157 ? -6.801 -9.734 2.170 1.00 89.75 157 GLN A CA 1
ATOM 1244 C C . GLN A 1 157 ? -6.315 -10.328 3.496 1.00 89.75 157 GLN A C 1
ATOM 1246 O O . GLN A 1 157 ? -6.357 -9.644 4.515 1.00 89.75 157 GLN A O 1
ATOM 1251 N N . GLN A 1 158 ? -5.818 -11.563 3.503 1.00 89.44 158 GLN A N 1
ATOM 1252 C CA . GLN A 1 158 ? -5.303 -12.200 4.710 1.00 89.44 158 GLN A CA 1
ATOM 1253 C C . GLN A 1 158 ? -3.919 -11.676 5.130 1.00 89.44 158 GLN A C 1
ATOM 1255 O O . GLN A 1 158 ? -3.704 -11.449 6.320 1.00 89.44 158 GLN A O 1
ATOM 1260 N N . TYR A 1 159 ? -3.013 -11.440 4.179 1.00 94.56 159 TYR A N 1
ATOM 1261 C CA . TYR A 1 159 ? -1.588 -11.195 4.446 1.00 94.56 159 TYR A CA 1
ATOM 1262 C C . TYR A 1 159 ? -1.093 -9.781 4.089 1.00 94.56 159 TYR A C 1
ATOM 1264 O O . TYR A 1 159 ? 0.109 -9.539 4.098 1.00 94.56 159 TYR A O 1
ATOM 1272 N N . CYS A 1 160 ? -1.972 -8.825 3.771 1.00 95.38 160 CYS A N 1
ATOM 1273 C CA . CYS A 1 160 ? -1.586 -7.467 3.357 1.00 95.38 160 CYS A CA 1
ATOM 1274 C C . CYS A 1 160 ? -0.821 -6.679 4.425 1.00 95.38 160 CYS A C 1
ATOM 1276 O O . CYS A 1 160 ? -0.017 -5.817 4.078 1.00 95.38 160 CYS A O 1
ATOM 1278 N N . LEU A 1 161 ? -1.044 -6.969 5.707 1.00 95.81 161 LEU A N 1
ATOM 1279 C CA . LEU A 1 161 ? -0.296 -6.384 6.810 1.00 95.81 161 LEU A CA 1
ATOM 1280 C C . LEU A 1 161 ? 0.092 -7.466 7.807 1.00 95.81 161 LEU A C 1
ATOM 1282 O O . LEU A 1 161 ? -0.761 -8.215 8.282 1.00 95.81 161 LEU A O 1
ATOM 1286 N N . MET A 1 162 ? 1.380 -7.528 8.127 1.00 94.25 162 MET A N 1
ATOM 1287 C CA . MET A 1 162 ? 1.944 -8.467 9.091 1.00 94.25 162 MET A CA 1
ATOM 1288 C C . MET A 1 162 ? 2.835 -7.726 10.086 1.00 94.25 162 MET A C 1
ATOM 1290 O O . MET A 1 162 ? 3.376 -6.656 9.796 1.00 94.25 162 MET A O 1
ATOM 1294 N N . ARG A 1 163 ? 2.981 -8.315 11.267 1.00 90.88 163 ARG A N 1
ATOM 1295 C CA . ARG A 1 163 ? 3.903 -7.868 12.307 1.00 90.88 163 ARG A CA 1
ATOM 1296 C C . ARG A 1 163 ? 5.094 -8.822 12.287 1.00 90.88 163 ARG A C 1
ATOM 1298 O O . ARG A 1 163 ? 4.880 -10.029 12.237 1.00 90.88 163 ARG A O 1
ATOM 1305 N N . ASP A 1 164 ? 6.304 -8.290 12.162 1.00 89.44 164 ASP A N 1
ATOM 1306 C CA . ASP A 1 164 ? 7.499 -9.101 11.918 1.00 89.44 164 ASP A CA 1
ATOM 1307 C C . ASP A 1 164 ? 8.761 -8.353 12.369 1.00 89.44 164 ASP A C 1
ATOM 1309 O O . ASP A 1 164 ? 9.112 -7.323 11.793 1.00 89.44 164 ASP A O 1
ATOM 1313 N N . GLU A 1 165 ? 9.455 -8.866 13.386 1.00 89.31 165 GLU A N 1
ATOM 1314 C CA . GLU A 1 165 ? 10.711 -8.281 13.882 1.00 89.31 165 GLU A CA 1
ATOM 1315 C C . GLU A 1 165 ? 11.886 -8.459 12.919 1.00 89.31 165 GLU A C 1
ATOM 1317 O O . GLU A 1 165 ? 12.813 -7.648 12.932 1.00 89.31 165 GLU A O 1
ATOM 1322 N N . SER A 1 166 ? 11.836 -9.448 12.019 1.00 87.56 166 SER A N 1
ATOM 1323 C CA . SER A 1 166 ? 12.941 -9.723 11.090 1.00 87.56 166 SER A CA 1
ATOM 1324 C C . SER A 1 166 ? 13.228 -8.560 10.132 1.00 87.56 166 SER A C 1
ATOM 1326 O O . SER A 1 166 ? 14.284 -8.524 9.490 1.00 87.56 166 SER A O 1
ATOM 1328 N N . ILE A 1 167 ? 12.324 -7.572 10.046 1.00 88.88 167 ILE A N 1
ATOM 1329 C CA . ILE A 1 167 ? 12.568 -6.334 9.302 1.00 88.88 167 ILE A CA 1
ATOM 1330 C C . ILE A 1 167 ? 13.748 -5.534 9.867 1.00 88.88 167 ILE A C 1
ATOM 1332 O O . ILE A 1 167 ? 14.417 -4.843 9.098 1.00 88.88 167 ILE A O 1
ATOM 1336 N N . LEU A 1 168 ? 14.016 -5.627 11.174 1.00 85.06 168 LEU A N 1
ATOM 1337 C CA . LEU A 1 168 ? 15.114 -4.915 11.831 1.00 85.06 168 LEU A CA 1
ATOM 1338 C C . LEU A 1 168 ? 16.466 -5.566 11.511 1.00 85.06 168 LEU A C 1
ATOM 1340 O O . LEU A 1 168 ? 17.442 -4.865 11.231 1.00 85.06 168 LEU A O 1
ATOM 1344 N N . ASP A 1 169 ? 16.497 -6.899 11.460 1.00 81.38 169 ASP A N 1
ATOM 1345 C CA . ASP A 1 169 ? 17.714 -7.687 11.238 1.00 81.38 169 ASP A CA 1
ATOM 1346 C C . ASP A 1 169 ? 18.200 -7.641 9.781 1.00 81.38 169 ASP A C 1
ATOM 1348 O O . ASP A 1 169 ? 19.395 -7.737 9.503 1.00 81.38 169 ASP A O 1
ATOM 1352 N N . GLN A 1 170 ? 17.291 -7.453 8.818 1.00 80.00 170 GLN A N 1
ATOM 1353 C CA . GLN A 1 170 ? 17.603 -7.510 7.382 1.00 80.00 170 GLN A CA 1
ATOM 1354 C C . GLN A 1 170 ? 17.994 -6.153 6.765 1.00 80.00 170 GLN A C 1
ATOM 1356 O O . GLN A 1 170 ? 17.788 -5.918 5.569 1.00 80.00 170 GLN A O 1
ATOM 1361 N N . GLY A 1 171 ? 18.595 -5.266 7.565 1.00 82.25 171 GLY A N 1
ATOM 1362 C CA . GLY A 1 171 ? 19.254 -4.047 7.086 1.00 82.25 171 GLY A CA 1
ATOM 1363 C C . GLY A 1 171 ? 18.293 -2.962 6.600 1.00 82.25 171 GLY A C 1
ATOM 1364 O O . GLY A 1 171 ? 18.419 -2.484 5.467 1.00 82.25 171 GLY A O 1
ATOM 1365 N N . HIS A 1 172 ? 17.337 -2.573 7.448 1.00 92.75 172 HIS A N 1
ATOM 1366 C CA . HIS A 1 172 ? 16.420 -1.462 7.188 1.00 92.75 172 HIS A CA 1
ATOM 1367 C C . HIS A 1 172 ? 17.172 -0.123 7.063 1.00 92.75 172 HIS A C 1
ATOM 1369 O O . HIS A 1 172 ? 17.975 0.231 7.929 1.00 92.75 172 HIS A O 1
ATOM 1375 N N . THR A 1 173 ? 16.877 0.654 6.015 1.00 94.25 173 THR A N 1
ATOM 1376 C CA . THR A 1 173 ? 17.583 1.906 5.656 1.00 94.25 173 THR A CA 1
ATOM 1377 C C . THR A 1 173 ? 17.627 2.902 6.813 1.00 94.25 173 THR A C 1
ATOM 1379 O O . THR A 1 173 ? 18.628 3.579 7.032 1.00 94.25 173 THR A O 1
ATOM 1382 N N . PHE A 1 174 ? 16.542 2.975 7.585 1.00 95.38 174 PHE A N 1
ATOM 1383 C CA . PHE A 1 174 ? 16.397 3.941 8.672 1.00 95.38 174 PHE A CA 1
ATOM 1384 C C . PHE A 1 174 ? 16.720 3.384 10.061 1.00 95.38 174 PHE A C 1
ATOM 1386 O O . PHE A 1 174 ? 16.448 4.068 11.045 1.00 95.38 174 PHE A O 1
ATOM 1393 N N . ASN A 1 175 ? 17.302 2.182 10.170 1.00 91.88 175 ASN A N 1
ATOM 1394 C CA . ASN A 1 175 ? 17.537 1.549 11.472 1.00 91.88 175 ASN A CA 1
ATOM 1395 C C . ASN A 1 175 ? 18.383 2.444 12.397 1.00 91.88 175 ASN A C 1
ATOM 1397 O O . ASN A 1 175 ? 17.970 2.759 13.506 1.00 91.88 175 ASN A O 1
ATOM 1401 N N . THR A 1 176 ? 19.502 2.983 11.898 1.00 91.69 176 THR A N 1
ATOM 1402 C CA . THR A 1 176 ? 20.378 3.881 12.675 1.00 91.69 176 THR A CA 1
ATOM 1403 C C . THR A 1 176 ? 19.674 5.149 13.156 1.00 91.69 176 THR A C 1
ATOM 1405 O O . THR A 1 176 ? 19.961 5.629 14.251 1.00 91.69 176 THR A O 1
ATOM 1408 N N . LEU A 1 177 ? 18.771 5.713 12.347 1.00 93.56 177 LEU A N 1
ATOM 1409 C CA . LEU A 1 177 ? 17.993 6.885 12.747 1.00 93.56 177 LEU A CA 1
ATOM 1410 C C . LEU A 1 177 ? 16.982 6.500 13.830 1.00 93.56 177 LEU A C 1
ATOM 1412 O O . LEU A 1 177 ? 16.926 7.154 14.865 1.00 93.56 177 LEU A O 1
ATOM 1416 N N . ALA A 1 178 ? 16.259 5.399 13.633 1.00 91.81 178 ALA A N 1
ATOM 1417 C CA . ALA A 1 178 ? 15.269 4.904 14.578 1.00 91.81 178 ALA A CA 1
ATOM 1418 C C . ALA A 1 178 ? 15.870 4.523 15.939 1.00 91.81 178 ALA A C 1
ATOM 1420 O O . ALA A 1 178 ? 15.260 4.814 16.969 1.00 91.81 178 ALA A O 1
ATOM 1421 N N . SER A 1 179 ? 17.078 3.947 15.976 1.00 89.81 179 SER A N 1
ATOM 1422 C CA . SER A 1 179 ? 17.774 3.621 17.230 1.00 89.81 179 SER A CA 1
ATOM 1423 C C . SER A 1 179 ? 18.119 4.856 18.071 1.00 89.81 179 SER A C 1
ATOM 1425 O O . SER A 1 179 ? 18.293 4.734 19.279 1.00 89.81 179 SER A O 1
ATOM 1427 N N . ARG A 1 180 ? 18.220 6.046 17.461 1.00 91.81 180 ARG A N 1
ATOM 1428 C CA . ARG A 1 180 ? 18.469 7.311 18.180 1.00 91.81 180 ARG A CA 1
ATOM 1429 C C . ARG A 1 180 ? 17.196 7.915 18.777 1.00 91.81 180 ARG A C 1
ATOM 1431 O O . ARG A 1 180 ? 17.289 8.768 19.654 1.00 91.81 180 ARG A O 1
ATOM 1438 N N . MET A 1 181 ? 16.030 7.466 18.321 1.00 91.19 181 MET A N 1
ATOM 1439 C CA . MET A 1 181 ? 14.728 7.917 18.803 1.00 91.19 181 MET A CA 1
ATOM 1440 C C . MET A 1 181 ? 14.375 7.141 20.078 1.00 91.19 181 MET A C 1
ATOM 1442 O O . MET A 1 181 ? 13.778 6.066 20.013 1.00 91.19 181 MET A O 1
ATOM 1446 N N . MET A 1 182 ? 14.806 7.649 21.237 1.00 82.31 182 MET A N 1
ATOM 1447 C CA . MET A 1 182 ? 14.603 6.983 22.536 1.00 82.31 182 MET A CA 1
ATOM 1448 C C . MET A 1 182 ? 13.263 7.328 23.200 1.00 82.31 182 MET A C 1
ATOM 1450 O O . MET A 1 182 ? 12.832 6.622 24.105 1.00 82.31 182 MET A O 1
ATOM 1454 N N . TYR A 1 183 ? 12.607 8.402 22.756 1.00 84.88 183 TYR A N 1
ATOM 1455 C CA . TYR A 1 183 ? 11.387 8.925 23.365 1.00 84.88 183 TYR A CA 1
ATOM 1456 C C . TYR A 1 183 ? 10.308 9.083 22.298 1.00 84.88 183 TYR A C 1
ATOM 1458 O O . TYR A 1 183 ? 10.584 9.562 21.199 1.00 84.88 183 TYR A O 1
ATOM 1466 N N . SER A 1 184 ? 9.068 8.716 22.621 1.00 87.88 184 SER A N 1
ATOM 1467 C CA . SER A 1 184 ? 7.918 8.972 21.754 1.00 87.88 184 SER A CA 1
ATOM 1468 C C . SER A 1 184 ? 7.020 10.031 22.391 1.00 87.88 184 SER A C 1
ATOM 1470 O O . SER A 1 184 ? 6.634 9.866 23.548 1.00 87.88 184 SER A O 1
ATOM 1472 N N . PRO A 1 185 ? 6.644 11.099 21.663 1.00 91.00 185 PRO A N 1
ATOM 1473 C CA . PRO A 1 185 ? 5.626 12.030 22.131 1.00 91.00 185 PRO A CA 1
ATOM 1474 C C . PRO A 1 185 ? 4.299 11.325 22.431 1.00 91.00 185 PRO A C 1
ATOM 1476 O O . PRO A 1 185 ? 3.944 10.342 21.773 1.00 91.00 185 PRO A O 1
ATOM 1479 N N . GLN A 1 186 ? 3.558 11.863 23.400 1.00 87.81 186 GLN A N 1
ATOM 1480 C CA . GLN A 1 186 ? 2.285 11.299 23.842 1.00 87.81 186 GLN A CA 1
ATOM 1481 C C . GLN A 1 186 ? 1.287 11.186 22.683 1.00 87.81 186 GLN A C 1
ATOM 1483 O O . GLN A 1 186 ? 1.067 12.135 21.929 1.00 87.81 186 GLN A O 1
ATOM 1488 N N . GLY A 1 187 ? 0.656 10.020 22.559 1.00 87.81 187 GLY A N 1
ATOM 1489 C CA . GLY A 1 187 ? -0.365 9.740 21.550 1.00 87.81 187 GLY A CA 1
ATOM 1490 C C . GLY A 1 187 ? 0.179 9.393 20.161 1.00 87.81 187 GLY A C 1
ATOM 1491 O O . GLY A 1 187 ? -0.597 8.946 19.311 1.00 87.81 187 GLY A O 1
ATOM 1492 N N . ARG A 1 188 ? 1.489 9.534 19.912 1.00 91.56 188 ARG A N 1
ATOM 1493 C CA . ARG A 1 188 ? 2.105 9.132 18.638 1.00 91.56 188 ARG A CA 1
ATOM 1494 C C . ARG A 1 188 ? 1.996 7.626 18.422 1.00 91.56 188 ARG A C 1
ATOM 1496 O O . ARG A 1 188 ? 1.663 7.205 17.316 1.00 91.56 188 ARG A O 1
ATOM 1503 N N . ILE A 1 189 ? 2.249 6.815 19.450 1.00 89.88 189 ILE A N 1
ATOM 1504 C CA . ILE A 1 189 ? 2.171 5.356 19.324 1.00 89.88 189 ILE A CA 1
ATOM 1505 C C . ILE A 1 189 ? 0.721 4.942 19.097 1.00 89.88 189 ILE A C 1
ATOM 1507 O O . ILE A 1 189 ? 0.451 4.183 18.170 1.00 89.88 189 ILE A O 1
ATOM 1511 N N . LYS A 1 190 ? -0.227 5.530 19.841 1.00 88.69 190 LYS A N 1
ATOM 1512 C CA . LYS A 1 190 ? -1.665 5.330 19.591 1.00 88.69 190 LYS A CA 1
ATOM 1513 C C . LYS A 1 190 ? -2.031 5.623 18.130 1.00 88.69 190 LYS A C 1
ATOM 1515 O O . LYS A 1 190 ? -2.714 4.812 17.507 1.00 88.69 190 LYS A O 1
ATOM 1520 N N . ARG A 1 191 ? -1.555 6.740 17.562 1.00 91.75 191 ARG A N 1
ATOM 1521 C CA . ARG A 1 191 ? -1.797 7.074 16.149 1.00 91.75 191 ARG A CA 1
ATOM 1522 C C . ARG A 1 191 ? -1.225 6.020 15.200 1.00 91.75 191 ARG A C 1
ATOM 1524 O O . ARG A 1 191 ? -1.918 5.622 14.270 1.00 91.75 191 ARG A O 1
ATOM 1531 N N . LEU A 1 192 ? 0.003 5.554 15.426 1.00 93.69 192 LEU A N 1
ATOM 1532 C CA . LEU A 1 192 ? 0.613 4.506 14.599 1.00 93.69 192 LEU A CA 1
ATOM 1533 C C . LEU A 1 192 ? -0.200 3.207 14.628 1.00 93.69 192 LEU A C 1
ATOM 1535 O O . LEU A 1 192 ? -0.370 2.576 13.589 1.00 93.69 192 LEU A O 1
ATOM 1539 N N . MET A 1 193 ? -0.768 2.838 15.777 1.00 90.44 193 MET A N 1
ATOM 1540 C CA . MET A 1 193 ? -1.615 1.644 15.870 1.00 90.44 193 MET A CA 1
ATOM 1541 C C . MET A 1 193 ? -2.917 1.788 15.090 1.00 90.44 193 MET A C 1
ATOM 1543 O O . MET A 1 193 ? -3.317 0.853 14.399 1.00 90.44 193 MET A O 1
ATOM 1547 N N . VAL A 1 194 ? -3.542 2.967 15.129 1.00 90.81 194 VAL A N 1
ATOM 1548 C CA . VAL A 1 194 ? -4.716 3.264 14.294 1.00 90.81 194 VAL A CA 1
ATOM 1549 C C . VAL A 1 194 ? -4.364 3.187 12.802 1.00 90.81 194 VAL A C 1
ATOM 1551 O O . VAL A 1 194 ? -5.124 2.611 12.025 1.00 90.81 194 VAL A O 1
ATOM 1554 N N . GLU A 1 195 ? -3.200 3.704 12.390 1.00 94.38 195 GLU A N 1
ATOM 1555 C CA . GLU A 1 195 ? -2.720 3.604 11.001 1.00 94.38 195 GLU A CA 1
ATOM 1556 C C . GLU A 1 195 ? -2.516 2.140 10.571 1.00 94.38 195 GLU A C 1
ATOM 1558 O O . GLU A 1 195 ? -2.977 1.745 9.498 1.00 94.38 195 GLU A O 1
ATOM 1563 N N . LEU A 1 196 ? -1.882 1.316 11.415 1.00 94.31 196 LEU A N 1
ATOM 1564 C CA . LEU A 1 196 ? -1.691 -0.118 11.161 1.00 94.31 196 LEU A CA 1
ATOM 1565 C C . LEU A 1 196 ? -3.028 -0.861 11.057 1.00 94.31 196 LEU A C 1
ATOM 1567 O O . LEU A 1 196 ? -3.231 -1.637 10.121 1.00 94.31 196 LEU A O 1
ATOM 1571 N N . ALA A 1 197 ? -3.956 -0.604 11.979 1.00 92.00 197 ALA A N 1
ATOM 1572 C CA . ALA A 1 197 ? -5.277 -1.221 11.971 1.00 92.00 197 ALA A CA 1
ATOM 1573 C C . ALA A 1 197 ? -6.048 -0.864 10.688 1.00 92.00 197 ALA A C 1
ATOM 1575 O O . ALA A 1 197 ? -6.549 -1.754 9.996 1.00 92.00 197 ALA A O 1
ATOM 1576 N N . ASN A 1 198 ? -6.055 0.415 10.299 1.00 91.94 198 ASN A N 1
ATOM 1577 C CA . ASN A 1 198 ? -6.668 0.862 9.049 1.00 91.94 198 ASN A CA 1
ATOM 1578 C C . ASN A 1 198 ? -6.046 0.150 7.831 1.00 91.94 198 ASN A C 1
ATOM 1580 O O . ASN A 1 198 ? -6.755 -0.467 7.030 1.00 91.94 198 ASN A O 1
ATOM 1584 N N . MET A 1 199 ? -4.712 0.146 7.719 1.00 94.81 199 MET A N 1
ATOM 1585 C CA . MET A 1 199 ? -4.012 -0.508 6.607 1.00 94.81 199 MET A CA 1
ATOM 1586 C C . MET A 1 199 ? -4.338 -2.004 6.494 1.00 94.81 199 MET A C 1
ATOM 1588 O O . MET A 1 199 ? -4.583 -2.489 5.389 1.00 94.81 199 MET A O 1
ATOM 1592 N N . ALA A 1 200 ? -4.459 -2.728 7.609 1.00 91.62 200 ALA A N 1
ATOM 1593 C CA . ALA A 1 200 ? -4.770 -4.160 7.604 1.00 91.62 200 ALA A CA 1
ATOM 1594 C C . ALA A 1 200 ? -6.122 -4.525 6.957 1.00 91.62 200 ALA A C 1
ATOM 1596 O O . ALA A 1 200 ? -6.386 -5.698 6.685 1.00 91.62 200 ALA A O 1
ATOM 1597 N N . THR A 1 201 ? -6.998 -3.546 6.706 1.00 88.31 201 THR A N 1
ATOM 1598 C CA . THR A 1 201 ? -8.325 -3.771 6.104 1.00 88.31 201 THR A CA 1
ATOM 1599 C C . THR A 1 201 ? 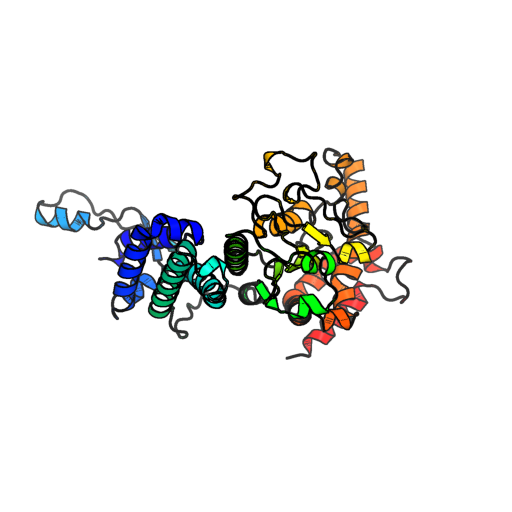-8.610 -2.946 4.848 1.00 88.31 201 THR A C 1
ATOM 1601 O O . THR A 1 201 ? -9.617 -3.199 4.167 1.00 88.31 201 THR A O 1
ATOM 1604 N N . SER A 1 202 ? -7.722 -2.003 4.527 1.00 91.69 202 SER A N 1
ATOM 1605 C CA . SER A 1 202 ? -7.941 -0.981 3.497 1.00 91.69 202 SER A CA 1
ATOM 1606 C C . SER A 1 202 ? -6.815 -0.879 2.467 1.00 91.69 202 SER A C 1
ATOM 1608 O O . SER A 1 202 ? -6.969 -0.152 1.487 1.00 91.69 202 SER A O 1
ATOM 1610 N N . LEU A 1 203 ? -5.703 -1.609 2.635 1.00 95.25 203 LEU A N 1
ATOM 1611 C CA . LEU A 1 203 ? -4.656 -1.674 1.612 1.00 95.25 203 LEU A CA 1
ATOM 1612 C C . LEU A 1 203 ? -5.216 -2.218 0.280 1.00 95.25 203 LEU A C 1
ATOM 1614 O O . LEU A 1 203 ? -5.888 -3.252 0.284 1.00 95.25 203 LEU A O 1
ATOM 1618 N N . PRO A 1 204 ? -4.932 -1.568 -0.864 1.00 95.69 204 PRO A N 1
ATOM 1619 C CA . PRO A 1 204 ? -5.237 -2.123 -2.179 1.00 95.69 204 PRO A CA 1
ATOM 1620 C C . PRO A 1 204 ? -4.486 -3.426 -2.454 1.00 95.69 204 PRO A C 1
ATOM 1622 O O . PRO A 1 204 ? -3.355 -3.620 -1.997 1.00 95.69 204 PRO A O 1
ATOM 1625 N N . VAL A 1 205 ? -5.096 -4.292 -3.269 1.00 95.62 205 VAL A N 1
ATOM 1626 C CA . VAL A 1 205 ? -4.484 -5.555 -3.698 1.00 95.62 205 VAL A CA 1
ATOM 1627 C C . VAL A 1 205 ? -3.133 -5.292 -4.360 1.00 95.62 205 VAL A C 1
ATOM 1629 O O . VAL A 1 205 ? -3.020 -4.493 -5.288 1.00 95.62 205 VAL A O 1
ATOM 1632 N N . GLY A 1 206 ? -2.103 -5.989 -3.880 1.00 96.31 206 GLY A N 1
ATOM 1633 C CA . GLY A 1 206 ? -0.728 -5.845 -4.361 1.00 96.31 206 GLY A CA 1
ATOM 1634 C C . GLY A 1 206 ? 0.148 -4.908 -3.528 1.00 96.31 206 GLY A C 1
ATOM 1635 O O . GLY A 1 206 ? 1.344 -4.849 -3.794 1.00 96.31 206 GLY A O 1
ATOM 1636 N N . ILE A 1 207 ? -0.396 -4.229 -2.513 1.00 98.56 207 ILE A N 1
ATOM 1637 C CA . ILE A 1 207 ? 0.397 -3.503 -1.512 1.00 98.56 207 ILE A CA 1
ATOM 1638 C C . ILE A 1 207 ? 0.464 -4.321 -0.223 1.00 98.56 207 ILE A C 1
ATOM 1640 O O . ILE A 1 207 ? -0.572 -4.664 0.347 1.00 98.56 207 ILE A O 1
ATOM 1644 N N . TYR A 1 208 ? 1.675 -4.606 0.245 1.00 98.44 208 TYR A N 1
ATOM 1645 C CA . TYR A 1 208 ? 1.935 -5.325 1.489 1.00 98.44 208 TYR A CA 1
ATOM 1646 C C . TYR A 1 208 ? 2.771 -4.474 2.437 1.00 98.44 208 TYR A C 1
ATOM 1648 O O . TYR A 1 208 ? 3.663 -3.746 2.000 1.00 98.44 208 TYR A O 1
ATOM 1656 N N . VAL A 1 209 ? 2.513 -4.603 3.734 1.00 98.19 209 VAL A N 1
ATOM 1657 C CA . VAL A 1 209 ? 3.237 -3.910 4.799 1.00 98.19 209 VAL A CA 1
ATOM 1658 C C . VAL A 1 209 ? 3.674 -4.921 5.855 1.00 98.19 209 VAL A C 1
ATOM 1660 O O . VAL A 1 209 ? 2.888 -5.748 6.313 1.00 98.19 209 VAL A O 1
ATOM 1663 N N . LYS A 1 210 ? 4.938 -4.847 6.260 1.00 96.88 210 LYS A N 1
ATOM 1664 C CA . LYS A 1 210 ? 5.468 -5.513 7.447 1.00 96.88 210 LYS A CA 1
ATOM 1665 C C . LYS A 1 210 ? 5.932 -4.447 8.420 1.00 96.88 210 LYS A C 1
ATOM 1667 O O . LYS A 1 210 ? 6.825 -3.675 8.089 1.00 96.88 210 LYS A O 1
ATOM 1672 N N . ALA A 1 211 ? 5.305 -4.385 9.586 1.00 95.31 211 ALA A N 1
ATOM 1673 C CA . ALA A 1 211 ? 5.678 -3.462 10.652 1.00 95.31 211 ALA A CA 1
ATOM 1674 C C . ALA A 1 211 ? 6.407 -4.219 11.762 1.00 95.31 211 ALA A C 1
ATOM 1676 O O . ALA A 1 211 ? 6.023 -5.344 12.082 1.00 95.31 211 ALA A O 1
ATOM 1677 N N . SER A 1 212 ? 7.414 -3.600 12.376 1.00 92.19 212 SER A N 1
ATOM 1678 C CA . SER A 1 212 ? 8.099 -4.217 13.515 1.00 92.19 212 SER A CA 1
ATOM 1679 C C . SER A 1 212 ? 7.145 -4.282 14.710 1.00 92.19 212 SER A C 1
ATOM 1681 O O . SER A 1 212 ? 6.405 -3.335 14.997 1.00 92.19 212 SER A O 1
ATOM 1683 N N . GLU A 1 213 ? 7.135 -5.426 15.386 1.00 88.06 213 GLU A N 1
ATOM 1684 C CA . GLU A 1 213 ? 6.440 -5.660 16.646 1.00 88.06 213 GLU A CA 1
ATOM 1685 C C . GLU A 1 213 ? 6.868 -4.653 17.720 1.00 88.06 213 GLU A C 1
ATOM 1687 O O . GLU A 1 213 ? 6.016 -3.991 18.316 1.00 88.06 213 GLU A O 1
ATOM 1692 N N . SER A 1 214 ? 8.175 -4.478 17.906 1.00 88.00 214 SER A N 1
ATOM 1693 C CA . SER A 1 214 ? 8.760 -3.589 18.912 1.00 88.00 214 SER A CA 1
ATOM 1694 C C . SER A 1 214 ? 8.777 -2.115 18.482 1.00 88.00 214 SER A C 1
ATOM 1696 O O . SER A 1 214 ? 8.667 -1.215 19.318 1.00 88.00 214 SER A O 1
ATOM 1698 N N . ARG A 1 215 ? 8.879 -1.847 17.176 1.00 90.00 215 ARG A N 1
ATOM 1699 C CA . ARG A 1 215 ? 8.980 -0.512 16.570 1.00 90.00 215 ARG A CA 1
ATOM 1700 C C . ARG A 1 215 ? 7.896 -0.320 15.503 1.00 90.00 215 ARG A C 1
ATOM 1702 O O . ARG A 1 215 ? 8.182 -0.400 14.311 1.00 90.00 215 ARG A O 1
ATOM 1709 N N . PRO A 1 216 ? 6.643 -0.017 15.897 1.00 91.19 216 PRO A N 1
ATOM 1710 C CA . PRO A 1 216 ? 5.529 0.205 14.963 1.00 91.19 216 PRO A CA 1
ATOM 1711 C C . PRO A 1 216 ? 5.751 1.403 14.027 1.00 91.19 216 PRO A C 1
ATOM 1713 O O . PRO A 1 216 ? 5.028 1.569 13.052 1.00 91.19 216 PRO A O 1
ATOM 1716 N N . ASP A 1 217 ? 6.727 2.258 14.330 1.00 94.88 217 ASP A N 1
ATOM 1717 C CA . ASP A 1 217 ? 7.156 3.370 13.496 1.00 94.88 217 ASP A CA 1
ATOM 1718 C C . ASP A 1 217 ? 8.072 2.959 12.337 1.00 94.88 217 ASP A C 1
ATOM 1720 O O . ASP A 1 217 ? 8.240 3.750 11.407 1.00 94.88 217 ASP A O 1
ATOM 1724 N N . LEU A 1 218 ? 8.632 1.746 12.377 1.00 96.06 218 LEU A N 1
ATOM 1725 C CA . LEU A 1 218 ? 9.425 1.138 11.315 1.00 96.06 218 LEU A CA 1
ATOM 1726 C C . LEU A 1 218 ? 8.585 0.137 10.526 1.00 96.06 218 LEU A C 1
ATOM 1728 O O . LEU A 1 218 ? 8.005 -0.802 11.079 1.00 96.06 218 LEU A O 1
ATOM 1732 N N . MET A 1 219 ? 8.548 0.324 9.209 1.00 97.69 219 MET A N 1
ATOM 1733 C CA . MET A 1 219 ? 7.793 -0.536 8.308 1.00 97.69 219 MET A CA 1
ATOM 1734 C C . MET A 1 219 ? 8.576 -0.800 7.031 1.00 97.69 219 MET A C 1
ATOM 1736 O O . MET A 1 219 ? 9.179 0.104 6.460 1.00 97.69 219 MET A O 1
ATOM 1740 N N . ARG A 1 220 ? 8.479 -2.025 6.527 1.00 97.19 220 ARG A N 1
ATOM 1741 C CA . ARG A 1 220 ? 8.858 -2.368 5.161 1.00 97.19 220 ARG A CA 1
ATOM 1742 C C . ARG A 1 220 ? 7.593 -2.517 4.331 1.00 97.19 220 ARG A C 1
ATOM 1744 O O . ARG A 1 220 ? 6.638 -3.162 4.763 1.00 97.19 220 ARG A O 1
ATOM 1751 N N . CYS A 1 221 ? 7.590 -1.965 3.128 1.00 98.25 221 CYS A N 1
ATOM 1752 C CA . CYS A 1 221 ? 6.449 -1.986 2.223 1.00 98.25 221 CYS A CA 1
ATOM 1753 C C . CYS A 1 221 ? 6.845 -2.629 0.893 1.00 98.25 221 CYS A C 1
ATOM 1755 O O . CYS A 1 221 ? 7.882 -2.298 0.322 1.00 98.25 221 CYS A O 1
ATOM 1757 N N . LEU A 1 222 ? 5.996 -3.512 0.374 1.00 98.38 222 LEU A N 1
ATOM 1758 C CA . LEU A 1 222 ? 6.152 -4.123 -0.942 1.00 98.38 222 LEU A CA 1
ATOM 1759 C C . LEU A 1 222 ? 4.971 -3.713 -1.817 1.00 98.38 222 LEU A C 1
ATOM 1761 O O . LEU A 1 222 ? 3.825 -4.021 -1.495 1.00 98.38 222 LEU A O 1
ATOM 1765 N N . ILE A 1 223 ? 5.240 -3.011 -2.914 1.00 98.69 223 ILE A N 1
ATOM 1766 C CA . ILE A 1 223 ? 4.207 -2.496 -3.819 1.00 98.69 223 ILE A CA 1
ATOM 1767 C C . ILE A 1 223 ? 4.334 -3.204 -5.161 1.00 98.69 223 ILE A C 1
ATOM 1769 O O . ILE A 1 223 ? 5.388 -3.167 -5.794 1.00 98.69 223 ILE A O 1
ATOM 1773 N N . MET A 1 224 ? 3.249 -3.832 -5.606 1.00 98.56 224 MET A N 1
ATOM 1774 C CA . MET A 1 224 ? 3.133 -4.353 -6.960 1.00 98.56 224 MET A CA 1
ATOM 1775 C C . MET A 1 224 ? 2.857 -3.217 -7.949 1.00 98.56 224 MET A C 1
ATOM 1777 O O . MET A 1 224 ? 1.953 -2.403 -7.733 1.00 98.56 224 MET A O 1
ATOM 1781 N N . GLY A 1 225 ? 3.587 -3.204 -9.063 1.00 98.31 225 GLY A N 1
ATOM 1782 C CA . GLY A 1 225 ? 3.290 -2.342 -10.200 1.00 98.31 225 GLY A CA 1
ATOM 1783 C C . GLY A 1 225 ? 1.936 -2.687 -10.847 1.00 98.31 225 GLY A C 1
ATOM 1784 O O . GLY A 1 225 ? 1.656 -3.875 -11.060 1.00 98.31 225 GLY A O 1
ATOM 1785 N N . PRO A 1 226 ? 1.097 -1.690 -11.188 1.00 97.75 226 PRO A N 1
ATOM 1786 C CA . PRO A 1 226 ? -0.207 -1.914 -11.813 1.00 97.75 226 PRO A CA 1
ATOM 1787 C C . PRO A 1 226 ? -0.100 -2.704 -13.129 1.00 97.75 226 PRO A C 1
ATOM 1789 O O . PRO A 1 226 ? 0.788 -2.387 -13.925 1.00 97.75 226 PRO A O 1
ATOM 1792 N N . PRO A 1 227 ? -0.982 -3.690 -13.397 1.00 95.62 227 PRO A N 1
ATOM 1793 C CA . PRO A 1 227 ? -0.895 -4.571 -14.570 1.00 95.62 227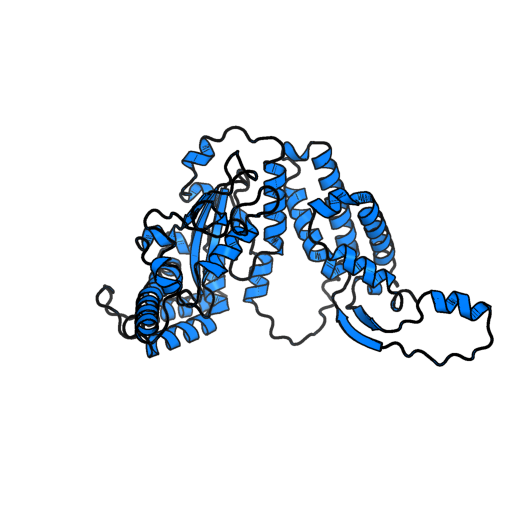 PRO A CA 1
ATOM 1794 C C . PRO A 1 227 ? -0.734 -3.858 -15.917 1.00 95.62 227 PRO A C 1
ATOM 1796 O O . PRO A 1 227 ? 0.029 -4.325 -16.759 1.00 95.62 227 PRO A O 1
ATOM 1799 N N . ASP A 1 228 ? -1.403 -2.718 -16.090 1.00 94.56 228 ASP A N 1
ATOM 1800 C CA . ASP A 1 228 ? -1.432 -1.966 -17.350 1.00 94.56 228 ASP A CA 1
ATOM 1801 C C . ASP A 1 228 ? -0.271 -0.963 -17.507 1.00 94.56 228 ASP A C 1
ATOM 1803 O O . ASP A 1 228 ? -0.147 -0.291 -18.528 1.00 94.56 228 ASP A O 1
ATOM 1807 N N . SER A 1 229 ? 0.640 -0.906 -16.532 1.00 97.69 229 SER A N 1
ATOM 1808 C CA . SER A 1 229 ? 1.830 -0.047 -16.543 1.00 97.69 229 SER A CA 1
ATOM 1809 C C . SER A 1 229 ? 3.089 -0.801 -17.009 1.00 97.69 229 SER A C 1
ATOM 1811 O O . SER A 1 229 ? 3.138 -2.031 -16.919 1.00 97.69 229 SER A O 1
ATOM 1813 N N . PRO A 1 230 ? 4.185 -0.118 -17.406 1.00 97.88 230 PRO A N 1
ATOM 1814 C CA . PRO A 1 230 ? 5.496 -0.755 -17.620 1.00 97.88 230 PRO A CA 1
ATOM 1815 C C . PRO A 1 230 ? 6.105 -1.399 -16.357 1.00 97.88 230 PRO A C 1
ATOM 1817 O O . PRO A 1 230 ? 7.166 -2.022 -16.429 1.00 97.88 230 PRO A O 1
ATOM 1820 N N . TYR A 1 231 ? 5.443 -1.273 -15.206 1.00 98.44 231 TYR A N 1
ATOM 1821 C CA . TYR A 1 231 ? 5.801 -1.895 -13.933 1.00 98.44 231 TYR A CA 1
ATOM 1822 C C . TYR A 1 231 ? 5.001 -3.171 -13.640 1.00 98.44 231 TYR A C 1
ATOM 1824 O O . TYR A 1 231 ? 5.237 -3.807 -12.614 1.00 98.44 231 TYR A O 1
ATOM 1832 N N . GLY A 1 232 ? 4.057 -3.538 -14.516 1.00 97.81 232 GLY A N 1
ATOM 1833 C CA . GLY A 1 232 ? 3.026 -4.540 -14.257 1.00 97.81 232 GLY A CA 1
ATOM 1834 C C . GLY A 1 232 ? 3.535 -5.843 -13.657 1.00 97.81 232 GLY A C 1
ATOM 1835 O O . GLY A 1 232 ? 4.396 -6.510 -14.230 1.00 97.81 232 GLY A O 1
ATOM 1836 N N . TYR A 1 233 ? 2.967 -6.193 -12.500 1.00 98.12 233 TYR A N 1
ATOM 1837 C CA . TYR A 1 233 ? 3.309 -7.357 -11.674 1.00 98.12 233 TYR A CA 1
ATOM 1838 C C . TYR A 1 233 ? 4.740 -7.387 -11.109 1.00 98.12 233 TYR A C 1
ATOM 1840 O O . TYR A 1 233 ? 5.097 -8.333 -10.415 1.00 98.12 233 TYR A O 1
ATOM 1848 N N . GLY A 1 234 ? 5.575 -6.377 -11.359 1.00 98.31 234 GLY A N 1
ATOM 1849 C CA . GLY A 1 234 ? 6.845 -6.229 -10.652 1.00 98.31 234 GLY A CA 1
ATOM 1850 C C . GLY A 1 234 ? 6.607 -5.865 -9.186 1.00 98.31 234 GLY A C 1
ATOM 1851 O O . GLY A 1 234 ? 5.698 -5.096 -8.883 1.00 98.31 234 GLY A O 1
ATOM 1852 N N . LEU A 1 235 ? 7.417 -6.402 -8.276 1.00 98.56 235 LEU A N 1
ATOM 1853 C CA . LEU A 1 235 ? 7.379 -6.104 -6.845 1.00 98.56 235 LEU A CA 1
ATOM 1854 C C . LEU A 1 235 ? 8.506 -5.127 -6.475 1.00 98.56 235 LEU A C 1
ATOM 1856 O O . LEU A 1 235 ? 9.687 -5.410 -6.696 1.00 98.56 235 LEU A O 1
ATOM 1860 N N . PHE A 1 236 ? 8.149 -3.988 -5.882 1.00 98.50 236 PHE A N 1
ATOM 1861 C CA . PHE A 1 236 ? 9.076 -2.911 -5.522 1.00 98.50 236 PHE A CA 1
ATOM 1862 C C . PHE A 1 236 ? 9.119 -2.721 -4.004 1.00 98.50 236 PHE A C 1
ATOM 1864 O O . PHE A 1 236 ? 8.075 -2.608 -3.364 1.00 98.50 236 PHE A O 1
ATOM 1871 N N . ASP A 1 237 ? 10.327 -2.718 -3.437 1.00 97.62 237 ASP A N 1
ATOM 1872 C CA . ASP A 1 237 ? 10.579 -2.760 -1.994 1.00 97.62 237 ASP A CA 1
ATOM 1873 C C . ASP A 1 237 ? 10.942 -1.384 -1.452 1.00 97.62 237 ASP A C 1
ATOM 1875 O O . ASP A 1 237 ? 11.767 -0.666 -2.035 1.00 97.62 237 ASP A O 1
ATOM 1879 N N . PHE A 1 238 ? 10.349 -1.043 -0.317 1.00 98.31 238 PHE A N 1
ATOM 1880 C CA . PHE A 1 238 ? 10.504 0.247 0.322 1.00 98.31 238 PHE A CA 1
ATOM 1881 C C . PHE A 1 238 ? 10.664 0.098 1.830 1.00 98.31 238 PHE A C 1
ATOM 1883 O O . PHE A 1 238 ? 9.980 -0.705 2.456 1.00 98.31 238 PHE A O 1
ATOM 1890 N N . ASP A 1 239 ? 11.511 0.937 2.407 1.00 98.00 239 ASP A N 1
ATOM 1891 C CA . ASP A 1 239 ? 11.598 1.147 3.849 1.00 98.00 239 ASP A CA 1
ATOM 1892 C C . ASP A 1 239 ? 10.864 2.438 4.206 1.00 98.00 239 ASP A C 1
ATOM 1894 O O . ASP A 1 239 ? 10.940 3.420 3.462 1.00 98.00 239 ASP A O 1
ATOM 1898 N N . LEU A 1 240 ? 10.181 2.455 5.345 1.00 98.19 240 LEU A N 1
ATOM 1899 C CA . LEU A 1 240 ? 9.421 3.591 5.852 1.00 98.19 240 LEU A CA 1
ATOM 1900 C C . LEU A 1 240 ? 9.715 3.787 7.343 1.00 98.19 240 LEU A C 1
ATOM 1902 O O . LEU A 1 240 ? 9.744 2.833 8.118 1.00 98.19 240 LEU A O 1
ATOM 1906 N N . LEU A 1 241 ? 9.927 5.040 7.745 1.00 97.81 241 LEU A N 1
ATOM 1907 C CA . LEU A 1 241 ? 10.048 5.435 9.147 1.00 97.81 241 LEU A CA 1
ATOM 1908 C C . LEU A 1 241 ? 9.134 6.625 9.444 1.00 97.81 241 LEU A C 1
ATOM 1910 O O . LEU A 1 241 ? 9.234 7.682 8.819 1.00 97.81 241 LEU A O 1
ATOM 1914 N N . CYS A 1 242 ? 8.297 6.488 10.463 1.00 97.50 242 CYS A N 1
ATOM 1915 C CA . CYS A 1 242 ? 7.606 7.613 11.080 1.00 97.50 242 CYS A CA 1
ATOM 1916 C C . CYS A 1 242 ? 8.520 8.222 12.154 1.00 97.50 242 CYS A C 1
ATOM 1918 O O . CYS A 1 242 ? 8.799 7.564 13.145 1.00 97.50 242 CYS A O 1
ATOM 1920 N N . LYS A 1 243 ? 8.997 9.462 12.010 1.00 96.31 243 LYS A N 1
ATOM 1921 C CA . LYS A 1 243 ? 9.860 10.122 13.025 1.00 96.31 243 LYS A CA 1
ATOM 1922 C C . LYS A 1 243 ? 9.076 10.504 14.295 1.00 96.31 243 LYS A C 1
ATOM 1924 O O . LYS A 1 243 ? 7.856 10.329 14.325 1.00 96.31 243 LYS A O 1
ATOM 1929 N N . GLU A 1 244 ? 9.723 11.062 15.328 1.00 94.81 244 GLU A N 1
ATOM 1930 C CA . GLU A 1 244 ? 9.020 11.561 16.530 1.00 94.81 244 GLU A CA 1
ATOM 1931 C C . GLU A 1 244 ? 7.982 12.645 16.202 1.00 94.81 244 GLU A C 1
ATOM 1933 O O . GLU A 1 244 ? 7.002 12.797 16.922 1.00 94.81 244 GLU A O 1
ATOM 1938 N N . THR A 1 245 ? 8.162 13.368 15.094 1.00 95.12 245 THR A N 1
ATOM 1939 C CA . THR A 1 245 ? 7.256 14.426 14.626 1.00 95.12 245 THR A CA 1
ATOM 1940 C C . THR A 1 245 ? 5.975 13.907 13.966 1.00 95.12 245 THR A C 1
ATOM 1942 O O . THR A 1 245 ? 5.077 14.692 13.666 1.00 95.12 245 THR A O 1
ATOM 1945 N N . TYR A 1 246 ? 5.840 12.601 13.734 1.00 96.12 246 TYR A N 1
ATOM 1946 C CA . TYR A 1 246 ? 4.625 12.020 13.159 1.00 96.12 246 TYR A CA 1
ATOM 1947 C C . TYR A 1 246 ? 3.442 12.084 14.155 1.00 96.12 246 TYR A C 1
ATOM 1949 O O . TYR A 1 246 ? 3.644 11.779 15.332 1.00 96.12 246 TYR A O 1
ATOM 1957 N N . PRO A 1 247 ? 2.202 12.430 13.737 1.00 95.19 247 PRO A N 1
ATOM 1958 C CA . PRO A 1 247 ? 1.726 12.671 12.365 1.00 95.19 247 PRO A CA 1
ATOM 1959 C C . PRO A 1 247 ? 1.764 14.146 11.918 1.00 95.19 247 PRO A C 1
ATOM 1961 O O . PRO A 1 247 ? 1.136 14.497 10.917 1.00 95.19 247 PRO A O 1
ATOM 1964 N N . GLN A 1 248 ? 2.431 15.035 12.660 1.00 95.69 248 GLN A N 1
ATOM 1965 C CA . GLN A 1 248 ? 2.544 16.448 12.270 1.00 95.69 248 GLN A CA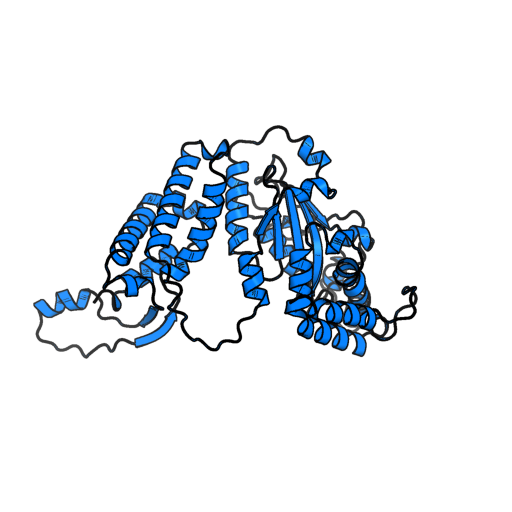 1
ATOM 1966 C C . GLN A 1 248 ? 3.422 16.618 11.026 1.00 95.69 248 GLN A C 1
ATOM 1968 O O . GLN A 1 248 ? 3.148 17.459 10.178 1.00 95.69 248 GLN A O 1
ATOM 1973 N N . GLU A 1 249 ? 4.426 15.761 10.871 1.00 96.12 249 GLU A N 1
ATOM 1974 C CA . GLU A 1 249 ? 5.206 15.624 9.643 1.00 96.12 249 GLU A CA 1
ATOM 1975 C C . GLU A 1 249 ? 4.946 14.268 8.970 1.00 96.12 249 GLU A C 1
ATOM 1977 O O . GLU A 1 249 ? 4.607 13.299 9.662 1.00 96.12 249 GLU A O 1
ATOM 1982 N N . PRO A 1 250 ? 5.128 14.172 7.637 1.00 97.44 250 PRO A N 1
ATOM 1983 C CA . PRO A 1 250 ? 5.003 12.908 6.925 1.00 97.44 250 PRO A CA 1
ATOM 1984 C C . PRO A 1 250 ? 6.066 11.892 7.369 1.00 97.44 250 PRO A C 1
ATOM 1986 O O . PRO A 1 250 ? 7.121 12.268 7.899 1.00 97.44 250 PRO A O 1
ATOM 1989 N N . PRO A 1 251 ? 5.834 10.590 7.120 1.00 97.69 251 PRO A N 1
ATOM 1990 C CA . PRO A 1 251 ? 6.894 9.601 7.251 1.00 97.69 251 PRO A CA 1
ATOM 1991 C C . PRO A 1 251 ? 8.007 9.873 6.230 1.00 97.69 251 PRO A C 1
ATOM 1993 O O . PRO A 1 251 ? 7.789 10.512 5.201 1.00 97.69 251 PRO A O 1
ATOM 1996 N N . ILE A 1 252 ? 9.200 9.344 6.487 1.00 97.94 252 ILE A N 1
ATOM 1997 C CA . ILE A 1 252 ? 10.258 9.260 5.476 1.00 97.94 252 ILE A CA 1
ATOM 1998 C C . ILE A 1 252 ? 10.243 7.877 4.834 1.00 97.94 252 ILE A C 1
ATOM 2000 O O . ILE A 1 252 ? 9.935 6.885 5.495 1.00 97.94 252 ILE A O 1
ATOM 2004 N N . MET A 1 253 ? 10.577 7.810 3.546 1.00 97.81 253 MET A N 1
ATOM 2005 C CA . MET A 1 253 ? 10.507 6.576 2.768 1.00 97.81 253 MET A CA 1
ATOM 2006 C C . MET A 1 253 ? 11.691 6.459 1.809 1.00 97.81 253 MET A C 1
ATOM 2008 O O . MET A 1 253 ? 12.107 7.455 1.213 1.00 97.81 253 MET A O 1
ATOM 2012 N N . ALA A 1 254 ? 12.223 5.246 1.659 1.00 98.06 254 ALA A N 1
ATOM 2013 C CA . ALA A 1 254 ? 13.312 4.930 0.742 1.00 98.06 254 ALA A CA 1
ATOM 2014 C C . ALA A 1 254 ? 12.955 3.724 -0.135 1.00 98.06 254 ALA A C 1
ATOM 2016 O O . ALA A 1 254 ? 12.572 2.675 0.375 1.00 98.06 254 ALA A O 1
ATOM 2017 N N . CYS A 1 255 ? 13.101 3.849 -1.453 1.00 98.19 255 CYS A N 1
ATOM 2018 C CA . CYS A 1 255 ? 12.928 2.760 -2.407 1.00 98.19 255 CYS A CA 1
ATOM 2019 C C . CYS A 1 255 ? 14.230 1.970 -2.566 1.00 98.19 255 CYS A C 1
ATOM 2021 O O . CYS A 1 255 ? 15.173 2.408 -3.230 1.00 98.19 255 CYS A O 1
ATOM 2023 N N . ARG A 1 256 ? 14.260 0.762 -2.005 1.00 95.81 256 ARG A N 1
ATOM 2024 C CA . ARG A 1 256 ? 15.420 -0.136 -2.066 1.00 95.81 256 ARG A CA 1
ATOM 2025 C C . ARG A 1 256 ? 15.648 -0.653 -3.483 1.00 95.81 256 ARG A C 1
ATOM 2027 O O . ARG A 1 256 ? 16.782 -0.751 -3.943 1.00 95.81 256 ARG A O 1
ATOM 2034 N N . THR A 1 257 ? 14.569 -0.928 -4.220 1.00 96.38 257 THR A N 1
ATOM 2035 C CA . THR A 1 257 ? 14.677 -1.352 -5.625 1.00 96.38 257 THR A CA 1
ATOM 2036 C C . THR A 1 257 ? 15.293 -0.255 -6.503 1.00 96.38 257 THR A C 1
ATOM 2038 O O . THR A 1 257 ? 16.079 -0.569 -7.397 1.00 96.38 257 THR A O 1
ATOM 2041 N N . ALA A 1 258 ? 15.006 1.023 -6.223 1.00 95.31 258 ALA A N 1
ATOM 2042 C CA . ALA A 1 258 ? 15.585 2.150 -6.955 1.00 95.31 258 ALA A CA 1
ATOM 2043 C C . ALA A 1 258 ? 17.102 2.275 -6.751 1.00 95.31 258 ALA A C 1
ATOM 2045 O O . ALA A 1 258 ? 17.827 2.549 -7.709 1.00 95.31 258 ALA A O 1
ATOM 2046 N N . GLN A 1 259 ? 17.597 2.006 -5.538 1.00 94.25 259 GLN A N 1
ATOM 2047 C CA . GLN A 1 259 ? 19.035 1.976 -5.250 1.00 94.25 259 GLN A CA 1
ATOM 2048 C C . GLN A 1 259 ? 19.754 0.912 -6.092 1.00 94.25 259 GLN A C 1
ATOM 2050 O O . GLN A 1 259 ? 20.806 1.173 -6.678 1.00 94.25 259 GLN A O 1
ATOM 2055 N N . GLU A 1 260 ? 19.156 -0.274 -6.237 1.00 91.81 260 GLU A N 1
ATOM 2056 C CA . GLU A 1 260 ? 19.737 -1.368 -7.024 1.00 91.81 260 GLU A CA 1
ATOM 2057 C C . GLU A 1 260 ? 19.766 -1.088 -8.533 1.00 91.81 260 GLU A C 1
ATOM 2059 O O . GLU A 1 260 ? 20.715 -1.482 -9.217 1.00 91.81 260 GLU A O 1
ATOM 2064 N N . CYS A 1 261 ? 18.756 -0.393 -9.061 1.00 92.38 261 CYS A N 1
ATOM 2065 C CA . CYS A 1 261 ? 18.687 -0.026 -10.477 1.00 92.38 261 CYS A CA 1
ATOM 2066 C C . CYS A 1 261 ? 19.271 1.368 -10.778 1.00 92.38 261 CYS A C 1
ATOM 2068 O O . CYS A 1 261 ? 19.134 1.865 -11.901 1.00 92.38 261 CYS A O 1
ATOM 2070 N N . ARG A 1 262 ? 19.904 2.020 -9.790 1.00 91.75 262 ARG A N 1
ATOM 2071 C CA . ARG A 1 262 ? 20.479 3.375 -9.889 1.00 91.75 262 ARG A CA 1
ATOM 2072 C C . ARG A 1 262 ? 19.468 4.436 -10.349 1.00 91.75 262 ARG A C 1
ATOM 2074 O O . ARG A 1 262 ? 19.782 5.261 -11.200 1.00 91.75 262 ARG A O 1
ATOM 2081 N N . GLY A 1 263 ? 18.242 4.379 -9.832 1.00 90.44 263 GLY A N 1
ATOM 2082 C CA . GLY A 1 263 ? 17.179 5.358 -10.095 1.00 90.44 263 GLY A CA 1
ATOM 2083 C C . GLY A 1 263 ? 16.587 5.332 -11.509 1.00 90.44 263 GLY A C 1
ATOM 2084 O O . GLY A 1 263 ? 15.810 6.202 -11.875 1.00 90.44 263 GLY A O 1
ATOM 2085 N N . GLN A 1 264 ? 16.920 4.334 -12.331 1.00 93.25 264 GLN A N 1
ATOM 2086 C CA . GLN A 1 264 ? 16.443 4.263 -13.720 1.00 93.25 264 GLN A CA 1
ATOM 2087 C C . GLN A 1 264 ? 14.975 3.820 -13.868 1.00 93.25 264 GLN A C 1
ATOM 2089 O O . GLN A 1 264 ? 14.450 3.826 -14.979 1.00 93.25 264 GLN A O 1
ATOM 2094 N N . LEU A 1 265 ? 14.312 3.412 -12.779 1.00 94.69 265 LEU A N 1
ATOM 2095 C CA . LEU A 1 265 ? 12.935 2.907 -12.825 1.00 94.69 265 LEU A CA 1
ATOM 2096 C C . LEU A 1 265 ? 11.894 4.009 -13.047 1.00 94.69 265 LEU A C 1
ATOM 2098 O O . LEU A 1 265 ? 10.893 3.766 -13.719 1.00 94.69 265 LEU A O 1
ATOM 2102 N N . ASN A 1 266 ? 12.078 5.190 -12.459 1.00 97.06 266 ASN A N 1
ATOM 2103 C CA . ASN A 1 266 ? 11.118 6.288 -12.551 1.00 97.06 266 ASN A CA 1
ATOM 2104 C C . ASN A 1 266 ? 11.791 7.619 -12.164 1.00 97.06 266 ASN A C 1
ATOM 2106 O O . ASN A 1 266 ? 12.594 7.606 -11.230 1.00 97.06 266 ASN A O 1
ATOM 2110 N N . PRO A 1 267 ? 11.439 8.762 -12.787 1.00 95.38 267 PRO A N 1
ATOM 2111 C CA . PRO A 1 267 ? 11.971 10.075 -12.403 1.00 95.38 267 PRO A CA 1
ATOM 2112 C C . PRO A 1 267 ? 11.783 10.427 -10.919 1.00 95.38 267 PRO A C 1
ATOM 2114 O O . PRO A 1 267 ? 12.605 11.129 -10.341 1.00 95.38 267 PRO A O 1
ATOM 2117 N N . ASN A 1 268 ? 10.726 9.918 -10.278 1.00 96.94 268 ASN A N 1
ATOM 2118 C CA . ASN A 1 268 ? 10.439 10.169 -8.867 1.00 96.94 268 ASN A CA 1
ATOM 2119 C C . ASN A 1 268 ? 11.140 9.192 -7.903 1.00 96.94 268 ASN A C 1
ATOM 2121 O O . ASN A 1 268 ? 10.963 9.310 -6.690 1.00 96.94 268 ASN A O 1
ATOM 2125 N N . LEU A 1 269 ? 11.910 8.223 -8.410 1.00 97.38 269 LEU A N 1
ATOM 2126 C CA . LEU A 1 269 ? 12.633 7.227 -7.617 1.00 97.38 269 LEU A CA 1
ATOM 2127 C C . LEU A 1 269 ? 14.141 7.385 -7.827 1.00 97.38 269 LEU A C 1
ATOM 2129 O O . LEU A 1 269 ? 14.705 6.912 -8.812 1.00 97.38 269 LEU A O 1
ATOM 2133 N N . HIS A 1 270 ? 14.804 8.045 -6.883 1.00 96.44 270 HIS A N 1
ATOM 2134 C CA . HIS A 1 270 ? 16.198 8.449 -7.033 1.00 96.44 270 HIS A CA 1
ATOM 2135 C C . HIS A 1 270 ? 17.198 7.302 -6.783 1.00 96.44 270 HIS A C 1
ATOM 2137 O O . HIS A 1 270 ? 16.871 6.315 -6.118 1.00 96.44 270 HIS A O 1
ATOM 2143 N N . PRO A 1 271 ? 18.452 7.425 -7.271 1.00 95.88 271 PRO A N 1
ATOM 2144 C CA . PRO A 1 271 ? 19.492 6.408 -7.078 1.00 95.88 271 PRO A CA 1
ATOM 2145 C C . PRO A 1 271 ? 19.901 6.177 -5.618 1.00 95.88 271 PRO A C 1
ATOM 2147 O O . PRO A 1 271 ? 20.393 5.104 -5.287 1.00 95.88 271 PRO A O 1
ATOM 2150 N N . ASP A 1 272 ? 19.712 7.166 -4.746 1.00 94.69 272 ASP A N 1
ATOM 2151 C CA . ASP A 1 272 ? 19.931 7.061 -3.298 1.00 94.69 272 ASP A CA 1
ATOM 2152 C C . ASP A 1 272 ? 18.729 6.441 -2.561 1.00 94.69 272 ASP A C 1
ATOM 2154 O O . ASP A 1 272 ? 18.777 6.224 -1.351 1.00 94.69 272 ASP A O 1
ATOM 2158 N N . GLY A 1 273 ? 17.658 6.112 -3.288 1.00 95.38 273 GLY A N 1
ATOM 2159 C CA . GLY A 1 273 ? 16.410 5.575 -2.761 1.00 95.38 273 GLY A CA 1
ATOM 2160 C C . GLY A 1 273 ? 15.384 6.642 -2.400 1.00 95.38 273 GLY A C 1
ATOM 2161 O O . GLY A 1 273 ? 14.263 6.279 -2.053 1.00 95.38 273 GLY A O 1
ATOM 2162 N N . LYS A 1 274 ? 15.697 7.940 -2.496 1.00 96.81 274 LYS A N 1
ATOM 2163 C CA . LYS A 1 274 ? 14.725 8.993 -2.189 1.00 96.81 274 LYS A CA 1
ATOM 2164 C C . LYS A 1 274 ? 13.490 8.874 -3.091 1.00 96.81 274 LYS A C 1
ATOM 2166 O O . LYS A 1 274 ? 13.602 8.722 -4.307 1.00 96.81 274 LYS A O 1
ATOM 2171 N N . VAL A 1 275 ? 12.312 8.977 -2.478 1.00 97.69 275 VAL A N 1
ATOM 2172 C CA . VAL A 1 275 ? 11.014 8.979 -3.165 1.00 97.69 275 VAL A CA 1
ATOM 2173 C C . VAL A 1 275 ? 10.484 10.409 -3.234 1.00 97.69 275 VAL A C 1
ATOM 2175 O O . VAL A 1 275 ? 10.319 11.061 -2.201 1.00 97.69 275 VAL A O 1
ATOM 2178 N N . CYS A 1 276 ? 10.215 10.903 -4.441 1.00 95.38 276 CYS A N 1
ATOM 2179 C CA . CYS A 1 276 ? 9.642 12.226 -4.681 1.00 95.38 276 CYS A CA 1
ATOM 2180 C C . CYS A 1 276 ? 8.116 12.149 -4.766 1.00 95.38 276 CYS A C 1
ATOM 2182 O O . CYS A 1 276 ? 7.562 11.605 -5.714 1.00 95.38 276 CYS A O 1
ATOM 2184 N N . LEU A 1 277 ? 7.443 12.694 -3.756 1.00 94.50 277 LEU A N 1
ATOM 2185 C CA . LEU A 1 277 ? 5.992 12.745 -3.652 1.00 94.50 277 LEU A CA 1
ATOM 2186 C C . LEU A 1 277 ? 5.597 13.934 -2.769 1.00 94.50 277 LEU A C 1
ATOM 2188 O O . LEU A 1 277 ? 6.178 14.134 -1.701 1.00 94.50 277 LEU A O 1
ATOM 2192 N N . SER A 1 278 ? 4.585 14.705 -3.171 1.00 93.38 278 SER A N 1
ATOM 2193 C CA . SER A 1 278 ? 4.110 15.856 -2.384 1.00 93.38 278 SER A CA 1
ATOM 2194 C C . SER A 1 278 ? 3.625 15.451 -0.990 1.00 93.38 278 SER A C 1
ATOM 2196 O O . SER A 1 278 ? 3.983 16.095 -0.008 1.00 93.38 278 SER A O 1
ATOM 2198 N N . LEU A 1 279 ? 2.942 14.309 -0.856 1.00 93.94 279 LEU A N 1
ATOM 2199 C CA . LEU A 1 279 ? 2.540 13.775 0.453 1.00 93.94 279 LEU A CA 1
ATOM 2200 C C . LEU A 1 279 ? 3.720 13.418 1.369 1.00 93.94 279 LEU A C 1
ATOM 2202 O O . LEU A 1 279 ? 3.539 13.362 2.578 1.00 93.94 279 LEU A O 1
ATOM 2206 N N . LEU A 1 280 ? 4.917 13.183 0.826 1.00 96.06 280 LEU A N 1
ATOM 2207 C CA . LEU A 1 280 ? 6.137 12.961 1.613 1.00 96.06 280 LEU A CA 1
ATOM 2208 C C . LEU A 1 280 ? 6.905 14.266 1.888 1.00 96.06 280 LEU A C 1
ATOM 2210 O O . LEU A 1 280 ? 7.966 14.239 2.506 1.00 96.06 280 LEU A O 1
ATOM 2214 N N . GLY A 1 281 ? 6.414 15.411 1.401 1.00 91.94 281 GLY A N 1
ATOM 2215 C CA . GLY A 1 281 ? 7.103 16.702 1.485 1.00 91.94 281 GLY A CA 1
ATOM 2216 C C . GLY A 1 281 ? 8.386 16.778 0.646 1.00 91.94 281 GLY A C 1
ATOM 2217 O O . GLY A 1 281 ? 9.182 17.704 0.811 1.00 91.94 281 GLY A O 1
ATOM 2218 N N . THR A 1 282 ? 8.614 15.811 -0.247 1.00 91.56 282 THR A N 1
ATOM 2219 C CA . THR A 1 282 ? 9.820 15.719 -1.085 1.00 91.56 282 THR A CA 1
ATOM 2220 C C . THR A 1 282 ? 9.646 16.345 -2.468 1.00 91.56 282 THR A C 1
ATOM 2222 O O . THR A 1 282 ? 10.639 16.495 -3.177 1.00 91.56 282 THR A O 1
ATOM 2225 N N . TRP A 1 283 ? 8.421 16.754 -2.816 1.00 88.19 283 TRP A N 1
ATOM 2226 C CA . TRP A 1 283 ? 8.074 17.509 -4.022 1.00 88.19 283 TRP A CA 1
ATOM 2227 C C . TRP A 1 283 ? 7.247 18.749 -3.644 1.00 88.19 283 TRP A C 1
ATOM 2229 O O . TRP A 1 283 ? 6.018 18.679 -3.507 1.00 88.19 283 TRP A O 1
ATOM 2239 N N . LYS A 1 284 ? 7.932 19.872 -3.393 1.00 83.25 284 LYS A N 1
ATOM 2240 C CA . LYS A 1 284 ? 7.336 21.098 -2.824 1.00 83.25 284 LYS A CA 1
ATOM 2241 C C . LYS A 1 284 ? 6.614 21.943 -3.867 1.00 83.25 284 LYS A C 1
ATOM 2243 O O . LYS A 1 284 ? 5.720 22.703 -3.524 1.00 83.25 284 LYS A O 1
ATOM 2248 N N . GLU A 1 285 ? 6.992 21.779 -5.125 1.00 81.38 285 GLU A N 1
ATOM 2249 C CA . GLU A 1 285 ? 6.428 22.449 -6.292 1.00 81.38 285 GLU A CA 1
ATOM 2250 C C . GLU A 1 285 ? 5.088 21.832 -6.733 1.00 81.38 285 GLU A C 1
ATOM 2252 O O . GLU A 1 285 ? 4.451 22.330 -7.659 1.00 81.38 285 GLU A O 1
ATOM 2257 N N . GLY A 1 286 ? 4.661 20.732 -6.101 1.00 76.75 286 GLY A N 1
ATOM 2258 C CA . GLY A 1 286 ? 3.349 20.126 -6.326 1.00 76.75 286 GLY A CA 1
ATOM 2259 C C . GLY A 1 286 ? 2.203 20.914 -5.692 1.00 76.75 286 GLY A C 1
ATOM 2260 O O . GLY A 1 286 ? 2.418 21.816 -4.884 1.00 76.75 286 GLY A O 1
ATOM 2261 N N . ASP A 1 287 ? 0.971 20.529 -6.034 1.00 83.88 287 ASP A N 1
ATOM 2262 C CA . ASP A 1 287 ? -0.250 21.146 -5.506 1.00 83.88 287 ASP A CA 1
ATOM 2263 C C . ASP A 1 287 ? -0.240 21.184 -3.967 1.00 83.88 287 ASP A C 1
ATOM 2265 O O . ASP A 1 287 ? -0.001 20.169 -3.308 1.00 83.88 287 ASP A O 1
ATOM 2269 N N . ALA A 1 288 ? -0.525 22.355 -3.393 1.00 84.56 288 ALA A N 1
ATOM 2270 C CA . ALA A 1 288 ? -0.625 22.557 -1.952 1.00 84.56 288 ALA A CA 1
ATOM 2271 C C . ALA A 1 288 ? -1.662 21.618 -1.313 1.00 84.56 288 ALA A C 1
ATOM 2273 O O . ALA A 1 288 ? -1.455 21.143 -0.197 1.00 84.56 288 ALA A O 1
ATOM 2274 N N . ALA A 1 289 ? -2.746 21.297 -2.030 1.00 85.75 289 ALA A N 1
ATOM 2275 C CA . ALA A 1 289 ? -3.752 20.350 -1.557 1.00 85.75 289 ALA A CA 1
ATOM 2276 C C . ALA A 1 289 ? -3.224 18.905 -1.473 1.00 85.75 289 ALA A C 1
ATOM 2278 O O . ALA A 1 289 ? -3.722 18.122 -0.662 1.00 85.75 289 ALA A O 1
ATOM 2279 N N . ALA A 1 290 ? -2.204 18.567 -2.270 1.00 88.00 290 ALA A N 1
ATOM 2280 C CA . ALA A 1 290 ? -1.553 17.258 -2.308 1.00 88.00 290 ALA A CA 1
ATOM 2281 C C . ALA A 1 290 ? -0.361 17.133 -1.338 1.00 88.00 290 ALA A C 1
ATOM 2283 O O . ALA A 1 290 ? 0.260 16.070 -1.261 1.00 88.00 290 ALA A O 1
ATOM 2284 N N . GLN A 1 291 ? -0.013 18.200 -0.611 1.00 94.25 291 GLN A N 1
ATOM 2285 C CA . GLN A 1 291 ? 1.004 18.156 0.442 1.00 94.25 291 GLN A CA 1
ATOM 2286 C C . GLN A 1 291 ? 0.474 17.433 1.688 1.00 94.25 291 GLN A C 1
ATOM 2288 O O . GLN A 1 291 ? -0.735 17.293 1.880 1.00 94.25 291 GLN A O 1
ATOM 2293 N N . TRP A 1 292 ? 1.386 16.985 2.557 1.00 96.44 292 TRP A N 1
ATOM 2294 C CA . TRP A 1 292 ? 1.018 16.368 3.834 1.00 96.44 292 TRP A CA 1
ATOM 2295 C C . TRP A 1 292 ? 0.139 17.302 4.675 1.00 96.44 292 TRP A C 1
ATOM 2297 O O . TRP A 1 292 ? 0.520 18.432 4.979 1.00 96.44 292 TRP A O 1
ATOM 2307 N N . GLN A 1 293 ? -1.026 16.807 5.087 1.00 94.50 293 GLN A N 1
ATOM 2308 C CA . GLN A 1 293 ? -1.956 17.514 5.961 1.00 94.50 293 GLN A CA 1
ATOM 2309 C C . GLN A 1 293 ? -2.007 16.814 7.327 1.00 94.50 293 GLN A C 1
ATOM 2311 O O . GLN A 1 293 ? -2.569 15.713 7.414 1.00 94.50 293 GLN A O 1
ATOM 2316 N N . PRO A 1 294 ? -1.474 17.434 8.399 1.00 91.88 294 PRO A N 1
ATOM 2317 C CA . PRO A 1 294 ? -1.500 16.867 9.743 1.00 91.88 294 PRO A CA 1
ATOM 2318 C C . PRO A 1 294 ? -2.904 16.434 10.170 1.00 91.88 294 PRO A C 1
ATOM 2320 O O . PRO A 1 294 ? -3.884 17.152 9.969 1.00 91.88 294 PRO A O 1
ATOM 2323 N N . GLY A 1 295 ? -3.012 15.230 10.729 1.00 81.25 295 GLY A N 1
ATOM 2324 C CA . GLY A 1 295 ? -4.281 14.652 11.187 1.00 81.25 295 GLY A CA 1
ATOM 2325 C C . GLY A 1 295 ? -5.224 14.153 10.082 1.00 81.25 295 GLY A C 1
ATOM 2326 O O . GLY A 1 295 ? -6.155 13.419 10.398 1.00 81.25 295 GLY A O 1
ATOM 2327 N N . LYS A 1 296 ? -4.981 14.478 8.803 1.00 89.38 296 LYS A N 1
ATOM 2328 C CA . LYS A 1 296 ? -5.795 14.013 7.661 1.00 89.38 296 LYS A CA 1
ATOM 2329 C C . LYS A 1 296 ? -5.068 13.009 6.772 1.00 89.38 296 LYS A C 1
ATOM 2331 O O . LYS A 1 296 ? -5.663 12.029 6.337 1.00 89.38 296 LYS A O 1
ATOM 2336 N N . SER A 1 297 ? -3.800 13.271 6.468 1.00 95.25 297 SER A N 1
ATOM 2337 C CA . SER A 1 297 ? -2.976 12.364 5.670 1.00 95.25 297 SER A CA 1
ATOM 2338 C C . SER A 1 297 ? -2.628 11.104 6.467 1.00 95.25 297 SER A C 1
ATOM 2340 O O . SER A 1 297 ? -2.531 11.136 7.693 1.00 95.25 297 SER A O 1
ATOM 2342 N N . THR A 1 298 ? -2.473 9.984 5.764 1.00 96.19 298 THR A N 1
ATOM 2343 C CA . THR A 1 298 ? -2.259 8.648 6.351 1.00 96.19 298 THR A CA 1
ATOM 2344 C C . THR A 1 298 ? -1.124 7.920 5.640 1.00 96.19 298 THR A C 1
ATOM 2346 O O . THR A 1 298 ? -0.814 8.225 4.483 1.00 96.19 298 THR A O 1
ATOM 2349 N N . ILE A 1 299 ? -0.534 6.912 6.284 1.00 97.88 299 ILE A N 1
ATOM 2350 C CA . ILE A 1 299 ? 0.458 6.037 5.634 1.00 97.88 299 ILE A CA 1
ATOM 2351 C C . ILE A 1 299 ? -0.193 5.333 4.439 1.00 97.88 299 ILE A C 1
ATOM 2353 O O . ILE A 1 299 ? 0.383 5.282 3.354 1.00 97.88 299 ILE A O 1
ATOM 2357 N N . LEU A 1 300 ? -1.447 4.897 4.599 1.00 96.88 300 LEU A N 1
ATOM 2358 C CA . LEU A 1 300 ? -2.250 4.325 3.519 1.00 96.88 300 LEU A CA 1
ATOM 2359 C C . LEU A 1 300 ? -2.304 5.249 2.291 1.00 96.88 300 LEU A C 1
ATOM 2361 O O . LEU A 1 300 ? -2.046 4.799 1.176 1.00 96.88 300 LEU A O 1
ATOM 2365 N N . SER A 1 301 ? -2.583 6.544 2.485 1.00 96.00 301 SER A N 1
ATOM 2366 C CA . SER A 1 301 ? -2.640 7.511 1.378 1.00 96.00 301 SER A CA 1
ATOM 2367 C C . SER A 1 301 ? -1.299 7.685 0.659 1.00 96.00 301 SER A C 1
ATOM 2369 O O . SER A 1 301 ? -1.288 7.823 -0.564 1.00 96.00 301 SER A O 1
ATOM 2371 N N . VAL A 1 302 ? -0.172 7.603 1.377 1.00 98.12 302 VAL A N 1
ATOM 2372 C CA . VAL A 1 302 ? 1.176 7.622 0.783 1.00 98.12 302 VAL A CA 1
ATOM 2373 C C . VAL A 1 302 ? 1.385 6.394 -0.103 1.00 98.12 302 VAL A C 1
ATOM 2375 O O . VAL A 1 302 ? 1.773 6.541 -1.260 1.00 98.12 302 VAL A O 1
ATOM 2378 N N . LEU A 1 303 ? 1.088 5.191 0.399 1.00 98.50 303 LEU A N 1
ATOM 2379 C CA . LEU A 1 303 ? 1.292 3.943 -0.349 1.00 98.50 303 LEU A CA 1
ATOM 2380 C C . LEU A 1 303 ? 0.409 3.868 -1.603 1.00 98.50 303 LEU A C 1
ATOM 2382 O O . LEU A 1 303 ? 0.894 3.503 -2.675 1.00 98.50 303 LEU A O 1
ATOM 2386 N N . ILE A 1 304 ? -0.859 4.279 -1.489 1.00 96.69 304 ILE A N 1
ATOM 2387 C CA . ILE A 1 304 ? -1.780 4.396 -2.631 1.00 96.69 304 ILE A CA 1
ATOM 2388 C C . ILE A 1 304 ? -1.231 5.391 -3.656 1.00 96.69 304 ILE A C 1
ATOM 2390 O O . ILE A 1 304 ? -1.221 5.107 -4.851 1.00 96.69 304 ILE A O 1
ATOM 2394 N N . SER A 1 305 ? -0.738 6.543 -3.197 1.00 96.81 305 SER A N 1
ATOM 2395 C CA . SER A 1 305 ? -0.211 7.586 -4.080 1.00 96.81 305 SER A CA 1
ATOM 2396 C C . SER A 1 305 ? 1.051 7.149 -4.815 1.00 96.81 305 SER A C 1
ATOM 2398 O O . SER A 1 305 ? 1.199 7.463 -5.989 1.00 96.81 305 SER A O 1
ATOM 2400 N N . ILE A 1 306 ? 1.935 6.373 -4.183 1.00 97.56 306 ILE A N 1
ATOM 2401 C CA . ILE A 1 306 ? 3.093 5.785 -4.872 1.00 97.56 306 ILE A CA 1
ATOM 2402 C C . ILE A 1 306 ? 2.622 4.864 -5.999 1.00 97.56 306 ILE A C 1
ATOM 2404 O O . ILE A 1 306 ? 3.063 5.016 -7.138 1.00 97.56 306 ILE A O 1
ATOM 2408 N N . GLN A 1 307 ? 1.692 3.948 -5.721 1.00 96.94 307 GLN A N 1
ATOM 2409 C CA . GLN A 1 307 ? 1.186 3.046 -6.755 1.00 96.94 307 GLN A CA 1
ATOM 2410 C C . GLN A 1 307 ? 0.484 3.805 -7.894 1.00 96.94 307 GLN A C 1
ATOM 2412 O O . GLN A 1 307 ? 0.693 3.473 -9.056 1.00 96.94 307 GLN A O 1
ATOM 2417 N N . ALA A 1 308 ? -0.307 4.831 -7.573 1.00 94.62 308 ALA A N 1
ATOM 2418 C CA . ALA A 1 308 ? -1.120 5.558 -8.545 1.00 94.62 308 ALA A CA 1
ATOM 2419 C C . ALA A 1 308 ? -0.357 6.634 -9.336 1.00 94.62 308 ALA A C 1
ATOM 2421 O O . ALA A 1 308 ? -0.685 6.873 -10.493 1.00 94.62 308 ALA A O 1
ATOM 2422 N N . MET A 1 309 ? 0.626 7.305 -8.727 1.00 94.25 309 MET A N 1
ATOM 2423 C CA . MET A 1 309 ? 1.306 8.468 -9.317 1.00 94.25 309 MET A CA 1
ATOM 2424 C C . MET A 1 309 ? 2.735 8.165 -9.770 1.00 94.25 309 MET A C 1
ATOM 2426 O O . MET A 1 309 ? 3.229 8.816 -10.685 1.00 94.25 309 MET A O 1
ATOM 2430 N N . ILE A 1 310 ? 3.413 7.184 -9.165 1.00 96.38 310 ILE A N 1
ATOM 2431 C CA . ILE A 1 310 ? 4.769 6.793 -9.575 1.00 96.38 310 ILE A CA 1
ATOM 2432 C C . ILE A 1 310 ? 4.698 5.635 -10.569 1.00 96.38 310 ILE A C 1
ATOM 2434 O O . ILE A 1 310 ? 5.299 5.707 -11.637 1.00 96.38 310 ILE A O 1
ATOM 2438 N N . PHE A 1 311 ? 3.929 4.588 -10.271 1.00 97.56 311 PHE A N 1
ATOM 2439 C CA . PHE A 1 311 ? 3.818 3.419 -11.150 1.00 97.56 311 PHE A CA 1
ATOM 2440 C C . PHE A 1 311 ? 2.737 3.569 -12.235 1.00 97.56 311 PHE A C 1
ATOM 2442 O O . PHE A 1 311 ? 1.899 2.691 -12.428 1.00 97.56 311 PHE A O 1
ATOM 2449 N N . THR A 1 312 ? 2.771 4.694 -12.950 1.00 97.31 312 THR A N 1
ATOM 2450 C CA . THR A 1 312 ? 1.806 5.070 -13.995 1.00 97.31 312 THR A CA 1
ATOM 2451 C C . THR A 1 312 ? 2.057 4.349 -15.320 1.00 97.31 312 THR A C 1
ATOM 2453 O O . THR A 1 312 ? 3.142 3.824 -15.575 1.00 97.31 312 THR A O 1
ATOM 2456 N N . GLU A 1 313 ? 1.048 4.347 -16.197 1.00 97.06 313 GLU A N 1
ATOM 2457 C CA . GLU A 1 313 ? 1.154 3.837 -17.574 1.00 97.06 313 GLU A CA 1
ATOM 2458 C C . GLU A 1 313 ? 2.150 4.634 -18.425 1.00 97.06 313 GLU A C 1
ATOM 2460 O O . GLU A 1 313 ? 2.774 4.078 -19.330 1.00 97.06 313 GLU A O 1
ATOM 2465 N N . ASP A 1 314 ? 2.340 5.915 -18.096 1.00 96.81 314 ASP A N 1
ATOM 2466 C CA . ASP A 1 314 ? 3.266 6.805 -18.784 1.00 96.81 314 ASP A CA 1
ATOM 2467 C C . ASP A 1 314 ? 4.255 7.507 -17.831 1.00 96.81 314 ASP A C 1
ATOM 2469 O O . ASP A 1 314 ? 4.088 8.681 -17.478 1.00 96.81 314 ASP A O 1
ATOM 2473 N N . PRO A 1 315 ? 5.352 6.822 -17.468 1.00 96.81 315 PRO A N 1
ATOM 2474 C CA . PRO A 1 315 ? 6.387 7.372 -16.596 1.00 96.81 315 PRO A CA 1
ATOM 2475 C C . PRO A 1 315 ? 7.144 8.559 -17.193 1.00 96.81 315 PRO A C 1
ATOM 2477 O O . PRO A 1 315 ? 7.848 9.261 -16.472 1.00 96.81 315 PRO A O 1
ATOM 2480 N N . PHE A 1 316 ? 7.053 8.795 -18.507 1.00 97.00 316 PHE A N 1
ATOM 2481 C CA . PHE A 1 316 ? 7.709 9.944 -19.128 1.00 97.00 316 PHE A CA 1
ATOM 2482 C C . PHE A 1 316 ? 7.086 11.261 -18.660 1.00 97.00 316 PHE A C 1
ATOM 2484 O O . PHE A 1 316 ? 7.812 12.242 -18.504 1.00 97.00 316 PHE A O 1
ATOM 2491 N N . ARG A 1 317 ? 5.776 11.274 -18.376 1.00 95.81 317 ARG A N 1
ATOM 2492 C CA . ARG A 1 317 ? 5.040 12.455 -17.890 1.00 95.81 317 ARG A CA 1
ATOM 2493 C C . ARG A 1 317 ? 5.183 12.710 -16.388 1.00 95.81 317 ARG A C 1
ATOM 2495 O O . ARG A 1 317 ? 4.820 13.795 -15.935 1.00 95.81 317 ARG A O 1
ATOM 2502 N N . ASN A 1 318 ? 5.765 11.766 -15.646 1.00 94.81 318 ASN A N 1
ATOM 2503 C CA . ASN A 1 318 ? 6.146 11.959 -14.245 1.00 94.81 318 ASN A CA 1
ATOM 2504 C C . ASN A 1 318 ? 7.310 12.945 -14.075 1.00 94.81 318 ASN A C 1
ATOM 2506 O O . ASN A 1 318 ? 7.494 13.495 -12.992 1.00 94.81 318 ASN A O 1
ATOM 2510 N N . GLU A 1 319 ? 8.101 13.159 -15.129 1.00 92.81 319 GLU A N 1
ATOM 2511 C CA . GLU A 1 319 ? 9.093 14.228 -15.177 1.00 92.81 319 GLU A CA 1
ATOM 2512 C C . GLU A 1 319 ? 8.371 15.576 -15.384 1.00 92.81 319 GLU A C 1
ATOM 2514 O O . GLU A 1 319 ? 7.706 15.744 -16.413 1.00 92.81 319 GLU A O 1
ATOM 2519 N N . PRO A 1 320 ? 8.506 16.548 -14.461 1.00 89.50 320 PRO A N 1
ATOM 2520 C CA . PRO A 1 320 ? 7.857 17.860 -14.549 1.00 89.50 320 PRO A CA 1
ATOM 2521 C C . PRO A 1 320 ? 8.040 18.569 -15.894 1.00 89.50 320 PRO A C 1
ATOM 2523 O O . PRO A 1 320 ? 7.097 19.161 -16.423 1.00 89.50 320 PRO A O 1
ATOM 2526 N N . ALA A 1 321 ? 9.231 18.473 -16.498 1.00 90.62 321 ALA A N 1
ATOM 2527 C CA . ALA A 1 321 ? 9.502 19.071 -17.809 1.00 90.62 321 ALA A CA 1
ATOM 2528 C C . ALA A 1 321 ? 8.653 18.467 -18.949 1.00 90.62 321 ALA A C 1
ATOM 2530 O O . ALA A 1 321 ? 8.539 19.053 -20.029 1.00 90.62 321 ALA A O 1
ATOM 2531 N N . ASN A 1 322 ? 8.050 17.297 -18.723 1.00 93.88 322 ASN A N 1
ATOM 2532 C CA . ASN A 1 322 ? 7.316 16.529 -19.718 1.00 93.88 322 ASN A CA 1
ATOM 2533 C C . ASN A 1 322 ? 5.804 16.470 -19.495 1.00 93.88 322 ASN A C 1
ATOM 2535 O O . ASN A 1 322 ? 5.094 16.073 -20.419 1.00 93.88 322 ASN A O 1
ATOM 2539 N N . THR A 1 323 ? 5.296 16.891 -18.334 1.00 90.44 323 THR A N 1
ATOM 2540 C CA . THR A 1 323 ? 3.890 16.720 -17.930 1.00 90.44 323 THR A CA 1
ATOM 2541 C C . THR A 1 323 ? 2.889 17.196 -18.990 1.00 90.44 323 THR A C 1
ATOM 2543 O O . THR A 1 323 ? 1.962 16.470 -19.337 1.00 90.44 323 THR A O 1
ATOM 2546 N N . ASN A 1 324 ? 3.119 18.375 -19.578 1.00 93.06 324 ASN A N 1
ATOM 2547 C CA . ASN A 1 324 ? 2.219 18.976 -20.573 1.00 93.06 324 ASN A CA 1
ATOM 2548 C C . ASN A 1 324 ? 2.647 18.723 -22.031 1.00 93.06 324 ASN A C 1
ATOM 2550 O O . ASN A 1 324 ? 2.084 19.308 -22.958 1.00 93.06 324 ASN A O 1
ATOM 2554 N N . ARG A 1 325 ? 3.664 17.884 -22.270 1.00 94.31 325 ARG A N 1
ATOM 2555 C CA . ARG A 1 325 ? 4.144 17.601 -23.629 1.00 94.31 325 ARG A CA 1
ATOM 2556 C C . ARG A 1 325 ? 3.177 16.649 -24.333 1.00 94.31 325 ARG A C 1
ATOM 2558 O O . ARG A 1 325 ? 2.861 15.569 -23.833 1.00 94.31 325 ARG A O 1
ATOM 2565 N N . VAL A 1 326 ? 2.740 17.035 -25.529 1.00 94.44 326 VAL A N 1
ATOM 2566 C CA . VAL A 1 326 ? 1.772 16.284 -26.344 1.00 94.44 326 VAL A CA 1
ATOM 2567 C C . VAL A 1 326 ? 2.222 16.166 -27.802 1.00 94.44 326 VAL A C 1
ATOM 2569 O O . VAL A 1 326 ? 3.082 16.914 -28.273 1.00 94.44 326 VAL A O 1
ATOM 2572 N N . GLY A 1 327 ? 1.624 15.218 -28.524 1.00 96.44 327 GLY A N 1
ATOM 2573 C CA . GLY A 1 327 ? 1.838 14.995 -29.951 1.00 96.44 327 GLY A CA 1
ATOM 2574 C C . GLY A 1 327 ? 2.945 13.988 -30.267 1.00 96.44 327 GLY A C 1
ATOM 2575 O O . GLY A 1 327 ? 3.705 13.555 -29.404 1.00 96.44 327 GLY A O 1
ATOM 2576 N N . ARG A 1 328 ? 3.082 13.664 -31.561 1.00 96.38 328 ARG A N 1
ATOM 2577 C CA . ARG A 1 328 ? 3.867 12.516 -32.063 1.00 96.38 328 ARG A CA 1
ATOM 2578 C C . ARG A 1 328 ? 5.290 12.394 -31.511 1.00 96.38 328 ARG A C 1
ATOM 2580 O O . ARG A 1 328 ? 5.786 11.282 -31.365 1.00 96.38 328 ARG A O 1
ATOM 2587 N N . ARG A 1 329 ? 5.982 13.510 -31.258 1.00 96.06 329 ARG A N 1
ATOM 2588 C CA . ARG A 1 329 ? 7.333 13.481 -30.674 1.00 96.06 329 ARG A CA 1
ATOM 2589 C C . ARG A 1 329 ? 7.300 13.064 -29.204 1.00 96.06 329 ARG A C 1
ATOM 2591 O O . ARG A 1 329 ? 8.080 12.200 -28.824 1.00 96.06 329 ARG A O 1
ATOM 2598 N N . ALA A 1 330 ? 6.406 13.657 -28.413 1.00 96.25 330 ALA A N 1
ATOM 2599 C CA . ALA A 1 330 ? 6.228 13.300 -27.009 1.00 96.25 330 ALA A CA 1
ATOM 2600 C C . ALA A 1 330 ? 5.804 11.832 -26.875 1.00 96.25 330 ALA A C 1
ATOM 2602 O O . ALA A 1 330 ? 6.386 11.110 -26.079 1.00 96.25 330 ALA A O 1
ATOM 2603 N N . ASP A 1 331 ? 4.895 11.360 -27.732 1.00 96.44 331 ASP A N 1
ATOM 2604 C CA . ASP A 1 331 ? 4.425 9.968 -27.699 1.00 96.44 331 ASP A CA 1
ATOM 2605 C C . ASP A 1 331 ? 5.548 8.969 -28.031 1.00 96.44 331 ASP A C 1
ATOM 2607 O O . ASP A 1 331 ? 5.659 7.914 -27.409 1.00 96.44 331 ASP A O 1
ATOM 2611 N N . ARG A 1 332 ? 6.444 9.311 -28.970 1.00 96.75 332 ARG A N 1
ATOM 2612 C CA . ARG A 1 332 ? 7.648 8.506 -29.248 1.00 96.75 332 ARG A CA 1
ATOM 2613 C C . ARG A 1 332 ? 8.606 8.477 -28.057 1.00 96.75 332 ARG A C 1
ATOM 2615 O O . ARG A 1 332 ? 9.166 7.427 -27.762 1.00 96.75 332 ARG A O 1
ATOM 2622 N N . GLU A 1 333 ? 8.815 9.609 -27.388 1.00 96.88 333 GLU A N 1
ATOM 2623 C CA . GLU A 1 333 ? 9.677 9.693 -26.200 1.00 96.88 333 GLU A CA 1
ATOM 2624 C C . GLU A 1 333 ? 9.089 8.930 -25.003 1.00 96.88 333 GLU A C 1
ATOM 2626 O O . GLU A 1 333 ? 9.817 8.192 -24.335 1.00 96.88 333 GLU A O 1
ATOM 2631 N N . ALA A 1 334 ? 7.773 9.008 -24.799 1.00 97.00 334 ALA A N 1
ATOM 2632 C CA . ALA A 1 334 ? 7.045 8.193 -23.832 1.00 97.00 334 ALA A CA 1
ATOM 2633 C C . ALA A 1 334 ? 7.214 6.696 -24.119 1.00 97.00 334 ALA A C 1
ATOM 2635 O O . ALA A 1 334 ? 7.620 5.933 -23.241 1.00 97.00 334 ALA A O 1
ATOM 2636 N N . GLN A 1 335 ? 7.034 6.282 -25.377 1.00 96.31 335 GLN A N 1
ATOM 2637 C CA . GLN A 1 335 ? 7.229 4.891 -25.785 1.00 96.31 335 GLN A CA 1
ATOM 2638 C C . GLN A 1 335 ? 8.668 4.405 -25.552 1.00 96.31 335 GLN A C 1
ATOM 2640 O O . GLN A 1 335 ? 8.870 3.277 -25.101 1.00 96.31 335 GLN A O 1
ATOM 2645 N N . MET A 1 336 ? 9.677 5.241 -25.819 1.00 95.06 336 MET A N 1
ATOM 2646 C CA . MET A 1 336 ? 11.076 4.908 -25.523 1.00 95.06 336 MET A CA 1
ATOM 2647 C C . MET A 1 336 ? 11.316 4.741 -24.017 1.00 95.06 336 MET A C 1
ATOM 2649 O O . MET A 1 336 ? 12.049 3.841 -23.613 1.00 95.06 336 MET A O 1
ATOM 2653 N N . THR A 1 337 ? 10.695 5.575 -23.181 1.00 96.44 337 THR A N 1
ATOM 2654 C CA . THR A 1 337 ? 10.763 5.455 -21.716 1.00 96.44 337 THR A CA 1
ATOM 2655 C C . THR A 1 337 ? 10.132 4.146 -21.238 1.00 96.44 337 THR A C 1
ATOM 2657 O O . THR A 1 337 ? 10.774 3.392 -20.507 1.00 96.44 337 THR A O 1
ATOM 2660 N N . ILE A 1 338 ? 8.938 3.804 -21.732 1.00 96.50 338 ILE A N 1
ATOM 2661 C CA . ILE A 1 338 ? 8.271 2.517 -21.467 1.00 96.50 338 ILE A CA 1
ATOM 2662 C C . ILE A 1 338 ? 9.181 1.343 -21.851 1.00 96.50 338 ILE A C 1
ATOM 2664 O O . ILE A 1 338 ? 9.389 0.425 -21.056 1.00 96.50 338 ILE A O 1
ATOM 2668 N N . GLN A 1 339 ? 9.780 1.390 -23.045 1.00 93.62 339 GLN A N 1
ATOM 2669 C CA . GLN A 1 339 ? 10.654 0.324 -23.538 1.00 93.62 339 GLN A CA 1
ATOM 2670 C C . GLN A 1 339 ? 11.941 0.155 -22.717 1.00 93.62 339 GLN A C 1
ATOM 2672 O O . GLN A 1 339 ? 12.475 -0.954 -22.664 1.00 93.62 339 GLN A O 1
ATOM 2677 N N . LYS A 1 340 ? 12.423 1.217 -22.060 1.00 93.44 340 LYS A N 1
ATOM 2678 C CA . LYS A 1 340 ? 13.553 1.158 -21.119 1.00 93.44 340 LYS A CA 1
ATOM 2679 C C . LYS A 1 340 ? 13.155 0.578 -19.763 1.00 93.44 340 LYS A C 1
ATOM 2681 O O . LYS A 1 340 ? 13.941 -0.151 -19.170 1.00 93.44 340 LYS A O 1
ATOM 2686 N N . ILE A 1 341 ? 11.951 0.877 -19.278 1.00 96.12 341 ILE A N 1
ATOM 2687 C CA . ILE A 1 341 ? 11.497 0.475 -17.939 1.00 96.12 341 ILE A CA 1
ATOM 2688 C C . ILE A 1 341 ? 11.090 -0.999 -17.891 1.00 96.12 341 ILE A C 1
ATOM 2690 O O . ILE A 1 341 ? 11.487 -1.698 -16.967 1.00 96.12 341 ILE A O 1
ATOM 2694 N N . GLN A 1 342 ? 10.376 -1.512 -18.896 1.00 95.62 342 GLN A N 1
ATOM 2695 C CA . GLN A 1 342 ? 9.939 -2.918 -18.943 1.00 95.62 342 GLN A CA 1
ATOM 2696 C C . GLN A 1 342 ? 11.051 -3.951 -18.642 1.00 95.62 342 GLN A C 1
ATOM 2698 O O . GLN A 1 342 ? 10.840 -4.812 -17.784 1.00 95.62 342 GLN A O 1
ATOM 2703 N N . PRO A 1 343 ? 12.244 -3.905 -19.278 1.00 92.50 343 PRO A N 1
ATOM 2704 C CA . PRO A 1 343 ? 13.323 -4.836 -18.946 1.00 92.50 343 PRO A CA 1
ATOM 2705 C C . PRO A 1 343 ? 13.865 -4.650 -17.519 1.00 92.50 343 PRO A C 1
ATOM 2707 O O . PRO A 1 343 ? 14.237 -5.640 -16.890 1.00 92.50 343 PRO A O 1
ATOM 2710 N N . LEU A 1 344 ? 13.876 -3.423 -16.982 1.00 94.56 344 LEU A N 1
ATOM 2711 C CA . LEU A 1 344 ? 14.255 -3.158 -15.588 1.00 94.56 344 LEU A CA 1
ATOM 2712 C C . LEU A 1 344 ? 13.225 -3.732 -14.609 1.00 94.56 344 LEU A C 1
ATOM 2714 O O . LEU A 1 344 ? 13.607 -4.311 -13.596 1.00 94.56 344 LEU A O 1
ATOM 2718 N N . THR A 1 345 ? 11.932 -3.624 -14.921 1.00 97.31 345 THR A N 1
ATOM 2719 C CA . THR A 1 345 ? 10.849 -4.248 -14.150 1.00 97.31 345 THR A CA 1
ATOM 2720 C C . THR A 1 345 ? 11.024 -5.763 -14.092 1.00 97.31 345 THR A C 1
ATOM 2722 O O . THR A 1 345 ? 10.933 -6.339 -13.010 1.00 97.31 345 THR A O 1
ATOM 2725 N N . ILE A 1 346 ? 11.322 -6.416 -15.222 1.00 95.19 346 ILE A N 1
ATOM 2726 C CA . ILE A 1 346 ? 11.561 -7.867 -15.245 1.00 95.19 346 ILE A CA 1
ATOM 2727 C C . ILE A 1 346 ? 12.782 -8.222 -14.391 1.00 95.19 346 ILE A C 1
ATOM 2729 O O . ILE A 1 346 ? 12.721 -9.153 -13.595 1.00 95.19 346 ILE A O 1
ATOM 2733 N N . GLU A 1 347 ? 13.881 -7.480 -14.503 1.00 93.12 347 GLU A N 1
ATOM 2734 C CA . GLU A 1 347 ? 15.104 -7.815 -13.771 1.00 93.12 347 GLU A CA 1
ATOM 2735 C C . GLU A 1 347 ? 14.998 -7.538 -12.272 1.00 93.12 347 GLU A C 1
ATOM 2737 O O . GLU A 1 347 ? 15.252 -8.419 -11.460 1.00 93.12 347 GLU A O 1
ATOM 2742 N N . TYR A 1 348 ? 14.610 -6.325 -11.885 1.00 95.25 348 TYR A N 1
ATOM 2743 C CA . TYR A 1 348 ? 14.655 -5.872 -10.493 1.00 95.25 348 TYR A CA 1
ATOM 2744 C C . TYR A 1 348 ? 13.338 -6.089 -9.745 1.00 95.25 348 TYR A C 1
ATOM 2746 O O . TYR A 1 348 ? 13.350 -6.291 -8.527 1.00 95.25 348 TYR A O 1
ATOM 2754 N N . GLY A 1 349 ? 12.216 -6.048 -10.467 1.00 96.81 349 GLY A N 1
ATOM 2755 C CA . GLY A 1 349 ? 10.873 -6.260 -9.934 1.00 96.81 349 GLY A CA 1
ATOM 2756 C C . GLY A 1 349 ? 10.412 -7.718 -9.984 1.00 96.81 349 GLY A C 1
ATOM 2757 O O . GLY A 1 349 ? 9.453 -8.053 -9.295 1.00 96.81 349 GLY A O 1
ATOM 2758 N N . MET A 1 350 ? 11.075 -8.602 -10.743 1.00 97.12 350 MET A N 1
ATOM 2759 C CA . MET A 1 350 ? 10.695 -10.021 -10.828 1.00 97.12 350 MET A CA 1
ATOM 2760 C C . MET A 1 350 ? 11.871 -10.972 -10.584 1.00 97.12 350 MET A C 1
ATOM 2762 O O . MET A 1 350 ? 11.923 -11.628 -9.544 1.00 97.12 350 MET A O 1
ATOM 2766 N N . LEU A 1 351 ? 12.841 -11.030 -11.498 1.00 94.81 351 LEU A N 1
ATOM 2767 C CA . LEU A 1 351 ? 13.948 -11.991 -11.455 1.00 94.81 351 LEU A CA 1
ATOM 2768 C C . LEU A 1 351 ? 14.795 -11.849 -10.191 1.00 94.81 351 LEU A C 1
ATOM 2770 O O . LEU A 1 351 ? 15.074 -12.846 -9.537 1.00 94.81 351 LEU A O 1
ATOM 2774 N N . ALA A 1 352 ? 15.116 -10.626 -9.767 1.00 94.75 352 ALA A N 1
ATOM 2775 C CA . ALA A 1 352 ? 15.879 -10.386 -8.549 1.00 94.75 352 ALA A CA 1
ATOM 2776 C C . ALA A 1 352 ? 15.210 -10.979 -7.298 1.00 94.75 352 ALA A C 1
ATOM 2778 O O . ALA A 1 352 ? 15.918 -11.351 -6.369 1.00 94.75 352 ALA A O 1
ATOM 2779 N N . TRP A 1 353 ? 13.878 -11.089 -7.252 1.00 95.88 353 TRP A N 1
ATOM 2780 C CA . TRP A 1 353 ? 13.176 -11.748 -6.144 1.00 95.88 353 TRP A CA 1
ATOM 2781 C C . TRP A 1 353 ? 13.269 -13.270 -6.188 1.00 95.88 353 TRP A C 1
ATOM 2783 O O . TRP A 1 353 ? 13.287 -13.904 -5.138 1.00 95.88 353 TRP A O 1
ATOM 2793 N N . LEU A 1 354 ? 13.322 -13.843 -7.389 1.00 94.69 354 LEU A N 1
ATOM 2794 C CA . LEU A 1 354 ? 13.319 -15.288 -7.615 1.00 94.69 354 LEU A CA 1
ATOM 2795 C C . LEU A 1 354 ? 14.730 -15.891 -7.615 1.00 94.69 354 LEU A C 1
ATOM 2797 O O . LEU A 1 354 ? 14.908 -17.037 -7.216 1.00 94.69 354 LEU A O 1
ATOM 2801 N N . GLU A 1 355 ? 15.733 -15.127 -8.043 1.00 92.56 355 GLU A N 1
ATOM 2802 C CA . GLU A 1 355 ? 17.113 -15.593 -8.208 1.00 92.56 355 GLU A CA 1
ATOM 2803 C C . GLU A 1 355 ? 17.999 -15.286 -6.993 1.00 92.56 355 GLU A C 1
ATOM 2805 O O . GLU A 1 355 ? 18.896 -16.063 -6.663 1.00 92.56 355 GLU A O 1
ATOM 2810 N N . LYS A 1 356 ? 17.766 -14.164 -6.295 1.00 91.31 356 LYS A N 1
ATOM 2811 C CA . LYS A 1 356 ? 18.556 -13.802 -5.109 1.00 91.31 356 LYS A CA 1
ATOM 2812 C C . LYS A 1 356 ? 18.014 -14.541 -3.885 1.00 91.31 356 LYS A C 1
ATOM 2814 O O . LYS A 1 356 ? 16.951 -14.194 -3.371 1.00 91.31 356 LYS A O 1
ATOM 2819 N N . GLN A 1 357 ? 18.769 -15.511 -3.366 1.00 87.38 357 GLN A N 1
ATOM 2820 C CA . GLN A 1 357 ? 18.359 -16.328 -2.211 1.00 87.38 357 GLN A CA 1
ATOM 2821 C C . GLN A 1 357 ? 17.995 -15.493 -0.975 1.00 87.38 357 GLN A C 1
ATOM 2823 O O . GLN A 1 357 ? 17.009 -15.789 -0.305 1.00 87.38 357 GLN A O 1
ATOM 2828 N N . GLN A 1 358 ? 18.720 -14.399 -0.720 1.00 87.25 358 GLN A N 1
ATOM 2829 C CA . GLN A 1 358 ? 18.423 -13.484 0.386 1.00 87.25 358 GLN A CA 1
ATOM 2830 C C . GLN A 1 358 ? 17.069 -12.771 0.257 1.00 87.25 358 GLN A C 1
ATOM 2832 O O . GLN A 1 358 ? 16.532 -12.297 1.248 1.00 87.25 358 GLN A O 1
ATOM 2837 N N . ARG A 1 359 ? 16.515 -12.666 -0.957 1.00 89.31 359 ARG A N 1
ATOM 2838 C CA . ARG A 1 359 ? 15.181 -12.104 -1.195 1.00 89.31 359 ARG A CA 1
ATOM 2839 C C . ARG A 1 359 ? 14.114 -13.191 -1.156 1.00 89.31 359 ARG A C 1
ATOM 2841 O O . ARG A 1 359 ? 13.101 -13.011 -0.487 1.00 89.31 359 ARG A O 1
ATOM 2848 N N . LEU A 1 360 ? 14.367 -14.322 -1.817 1.00 88.81 360 LEU A N 1
ATOM 2849 C CA . LEU A 1 360 ? 13.426 -15.442 -1.889 1.00 88.81 360 LEU A CA 1
ATOM 2850 C C . LEU A 1 360 ? 13.125 -16.061 -0.515 1.00 88.81 360 LEU A C 1
ATOM 2852 O O . LEU A 1 360 ? 12.007 -16.517 -0.279 1.00 88.81 360 LEU A O 1
ATOM 2856 N N . ASN A 1 361 ? 14.112 -16.060 0.383 1.00 88.44 361 ASN A N 1
ATOM 2857 C CA . ASN A 1 361 ? 13.978 -16.523 1.768 1.00 88.44 361 ASN A CA 1
ATOM 2858 C C . ASN A 1 361 ? 14.102 -15.373 2.784 1.00 88.44 361 ASN A C 1
ATOM 2860 O O . ASN A 1 361 ? 14.320 -15.621 3.965 1.00 88.44 361 ASN A O 1
ATOM 2864 N N . GLY A 1 362 ? 14.017 -14.122 2.321 1.00 90.62 362 GLY A N 1
ATOM 2865 C CA . GLY A 1 362 ? 14.081 -12.937 3.177 1.00 90.62 362 GLY A CA 1
ATOM 2866 C C . GLY A 1 362 ? 12.717 -12.536 3.729 1.00 90.62 362 GLY A C 1
ATOM 2867 O O . GLY A 1 362 ? 11.751 -13.294 3.644 1.00 90.62 362 GLY A O 1
ATOM 2868 N N . VAL A 1 363 ? 12.625 -11.293 4.220 1.00 92.19 363 VAL A N 1
ATOM 2869 C CA . VAL A 1 363 ? 11.396 -10.700 4.788 1.00 92.19 363 VAL A CA 1
ATOM 2870 C C . VAL A 1 363 ? 10.153 -10.973 3.930 1.00 92.19 363 VAL A C 1
ATOM 2872 O O . VAL A 1 363 ? 9.086 -11.251 4.459 1.00 92.19 363 VAL A O 1
ATOM 2875 N N . TRP A 1 364 ? 10.256 -10.918 2.603 1.00 95.19 364 TRP A N 1
ATOM 2876 C CA . TRP A 1 364 ? 9.098 -11.049 1.712 1.00 95.19 364 TRP A CA 1
ATOM 2877 C C . TRP A 1 364 ? 8.908 -12.439 1.101 1.00 95.19 364 TRP A C 1
ATOM 2879 O O . TRP A 1 364 ? 8.044 -12.591 0.240 1.00 95.19 364 TRP A O 1
ATOM 2889 N N . GLY A 1 365 ? 9.682 -13.446 1.517 1.00 94.12 365 GLY A N 1
ATOM 2890 C CA . GLY A 1 365 ? 9.758 -14.741 0.835 1.00 94.12 365 GLY A CA 1
ATOM 2891 C C . GLY A 1 365 ? 8.401 -15.401 0.571 1.00 94.12 365 GLY A C 1
ATOM 2892 O O . GLY A 1 365 ? 8.124 -15.809 -0.559 1.00 94.12 365 GLY A O 1
ATOM 2893 N N . ASP A 1 366 ? 7.523 -15.440 1.573 1.00 94.31 366 ASP A N 1
ATOM 2894 C CA . ASP A 1 366 ? 6.192 -16.052 1.447 1.00 94.31 366 ASP A CA 1
ATOM 2895 C C . ASP A 1 366 ? 5.292 -15.287 0.470 1.00 94.31 366 ASP A C 1
ATOM 2897 O O . ASP A 1 366 ? 4.680 -15.884 -0.419 1.00 94.31 366 ASP A O 1
ATOM 2901 N N . ILE A 1 367 ? 5.282 -13.953 0.574 1.00 96.56 367 ILE A N 1
ATOM 2902 C CA . ILE A 1 367 ? 4.506 -13.068 -0.306 1.00 96.56 367 ILE A CA 1
ATOM 2903 C C . ILE A 1 367 ? 5.004 -13.165 -1.749 1.00 96.56 367 ILE A C 1
ATOM 2905 O O . ILE A 1 367 ? 4.198 -13.236 -2.673 1.00 96.56 367 ILE A O 1
ATOM 2909 N N . VAL A 1 368 ? 6.323 -13.206 -1.952 1.00 96.75 368 VAL A N 1
ATOM 2910 C CA . VAL A 1 368 ? 6.969 -13.354 -3.264 1.00 96.75 368 VAL A CA 1
ATOM 2911 C C . VAL A 1 368 ? 6.557 -14.675 -3.910 1.00 96.75 368 VAL A C 1
ATOM 2913 O O . VAL A 1 368 ? 6.067 -14.681 -5.041 1.00 96.75 368 VAL A O 1
ATOM 2916 N N . LYS A 1 369 ? 6.689 -15.794 -3.185 1.00 95.19 369 LYS A N 1
ATOM 2917 C CA . LYS A 1 369 ? 6.302 -17.126 -3.677 1.00 95.19 369 LYS A CA 1
ATOM 2918 C C . LYS A 1 369 ? 4.814 -17.171 -4.029 1.00 95.19 369 LYS A C 1
ATOM 2920 O O . LYS A 1 369 ? 4.460 -17.606 -5.125 1.00 95.19 369 LYS A O 1
ATOM 2925 N N . ALA A 1 370 ? 3.947 -16.673 -3.146 1.00 95.94 370 ALA A N 1
ATOM 2926 C CA . ALA A 1 370 ? 2.507 -16.625 -3.383 1.00 95.94 370 ALA A CA 1
ATOM 2927 C C . ALA A 1 370 ? 2.141 -15.724 -4.572 1.00 95.94 370 ALA A C 1
ATOM 2929 O O . ALA A 1 370 ? 1.342 -16.122 -5.418 1.00 95.94 370 ALA A O 1
ATOM 2930 N N . HIS A 1 371 ? 2.756 -14.544 -4.686 1.00 97.12 371 HIS A N 1
ATOM 2931 C CA . HIS A 1 371 ? 2.525 -13.608 -5.781 1.00 97.12 371 HIS A CA 1
ATOM 2932 C C . HIS A 1 371 ? 2.841 -14.230 -7.144 1.00 97.12 371 HIS A C 1
ATOM 2934 O O . HIS A 1 371 ? 1.972 -14.237 -8.020 1.00 97.12 371 HIS A O 1
ATOM 2940 N N . PHE A 1 372 ? 4.048 -14.779 -7.309 1.00 96.69 372 PHE A N 1
ATOM 2941 C CA . PHE A 1 372 ? 4.482 -15.359 -8.579 1.00 96.69 372 PHE A CA 1
ATOM 2942 C C . PHE A 1 372 ? 3.738 -16.656 -8.914 1.00 96.69 372 PHE A C 1
ATOM 2944 O O . PHE A 1 372 ? 3.458 -16.906 -10.084 1.00 96.69 372 PHE A O 1
ATOM 2951 N N . LYS A 1 373 ? 3.335 -17.445 -7.907 1.00 94.81 373 LYS A N 1
ATOM 2952 C CA . LYS A 1 373 ? 2.510 -18.648 -8.099 1.00 94.81 373 LYS A CA 1
ATOM 2953 C C . LYS A 1 373 ? 1.080 -18.304 -8.527 1.00 94.81 373 LYS A C 1
ATOM 2955 O O . LYS A 1 373 ? 0.593 -18.840 -9.519 1.00 94.81 373 LYS A O 1
ATOM 2960 N N . LEU A 1 374 ? 0.401 -17.410 -7.805 1.00 95.19 374 LEU A N 1
ATOM 2961 C CA . LEU A 1 374 ? -1.018 -17.097 -8.029 1.00 95.19 374 LEU A CA 1
ATOM 2962 C C . LEU A 1 374 ? -1.250 -16.206 -9.257 1.00 95.19 374 LEU A C 1
ATOM 2964 O O . LEU A 1 374 ? -2.300 -16.310 -9.887 1.00 95.19 374 LEU A O 1
ATOM 2968 N N . ASN A 1 375 ? -0.280 -15.363 -9.628 1.00 95.69 375 ASN A N 1
ATOM 2969 C CA . ASN A 1 375 ? -0.371 -14.497 -10.809 1.00 95.69 375 ASN A CA 1
ATOM 2970 C C . ASN A 1 375 ? 0.386 -15.032 -12.033 1.00 95.69 375 ASN A C 1
ATOM 2972 O O . ASN A 1 375 ? 0.450 -14.323 -13.034 1.00 95.69 375 ASN A O 1
ATOM 2976 N N . LYS A 1 376 ? 0.922 -16.261 -11.995 1.00 94.69 376 LYS A N 1
ATOM 2977 C CA . LYS A 1 376 ? 1.760 -16.850 -13.057 1.00 94.69 376 LYS A CA 1
ATOM 2978 C C . LYS A 1 376 ? 1.236 -16.588 -14.473 1.00 94.69 376 LYS A C 1
ATOM 2980 O O . LYS A 1 376 ? 1.939 -15.995 -15.285 1.00 94.69 376 LYS A O 1
ATOM 2985 N N . GLU A 1 377 ? -0.006 -16.982 -14.752 1.00 93.81 377 GLU A N 1
ATOM 2986 C CA . GLU A 1 377 ? -0.617 -16.843 -16.084 1.00 93.81 377 GLU A CA 1
ATOM 2987 C C . GLU A 1 377 ? -0.744 -15.375 -16.518 1.00 93.81 377 GLU A C 1
ATOM 2989 O O . GLU A 1 377 ? -0.461 -15.024 -17.667 1.00 93.81 377 GLU A O 1
ATOM 2994 N N . LYS A 1 378 ? -1.119 -14.494 -15.581 1.00 95.56 378 LYS A N 1
ATOM 2995 C CA . LYS A 1 378 ? -1.246 -13.052 -15.828 1.00 95.56 378 LYS A CA 1
ATOM 2996 C C . LYS A 1 378 ? 0.127 -12.433 -16.137 1.00 95.56 378 LYS A C 1
ATOM 2998 O O . LYS A 1 378 ? 0.259 -11.684 -17.103 1.00 95.56 378 LYS A O 1
ATOM 3003 N N . ILE A 1 379 ? 1.159 -12.814 -15.379 1.00 96.81 379 ILE A N 1
ATOM 3004 C CA . ILE A 1 379 ? 2.548 -12.370 -15.572 1.00 96.81 379 ILE A CA 1
ATOM 3005 C C . ILE A 1 379 ? 3.076 -12.833 -16.930 1.00 96.81 379 ILE A C 1
ATOM 3007 O O . ILE A 1 379 ? 3.561 -12.008 -17.700 1.00 96.81 379 ILE A O 1
ATOM 3011 N N . LEU A 1 380 ? 2.941 -14.125 -17.255 1.00 94.12 380 LEU A N 1
ATOM 3012 C CA . LEU A 1 380 ? 3.391 -14.688 -18.532 1.00 94.12 380 LEU A CA 1
ATOM 3013 C C . LEU A 1 380 ? 2.706 -14.010 -19.724 1.00 94.12 380 LEU A C 1
ATOM 3015 O O . LEU A 1 380 ? 3.363 -13.674 -20.709 1.00 94.12 380 LEU A O 1
ATOM 3019 N N . THR A 1 381 ? 1.402 -13.753 -19.621 1.00 95.31 381 THR A N 1
ATOM 3020 C CA . THR A 1 381 ? 0.650 -13.019 -20.646 1.00 95.31 381 THR A CA 1
ATOM 3021 C C . THR A 1 381 ? 1.207 -11.606 -20.832 1.00 95.31 381 THR A C 1
ATOM 3023 O O . THR A 1 381 ? 1.479 -11.194 -21.963 1.00 95.31 381 THR A O 1
ATOM 3026 N N . ASN A 1 382 ? 1.443 -10.882 -19.733 1.00 95.50 382 ASN A N 1
ATOM 3027 C CA . ASN A 1 382 ? 1.950 -9.513 -19.773 1.00 95.50 382 ASN A CA 1
ATOM 3028 C C . ASN A 1 382 ? 3.362 -9.424 -20.382 1.00 95.50 382 ASN A C 1
ATOM 3030 O O . ASN A 1 382 ? 3.600 -8.641 -21.302 1.00 95.50 382 ASN A O 1
ATOM 3034 N N . ILE A 1 383 ? 4.295 -10.274 -19.943 1.00 93.12 383 ILE A N 1
ATOM 3035 C CA . ILE A 1 383 ? 5.675 -10.248 -20.457 1.00 93.12 383 ILE A CA 1
ATOM 3036 C C . ILE A 1 383 ? 5.760 -10.704 -21.919 1.00 93.12 383 ILE A C 1
ATOM 3038 O O . ILE A 1 383 ? 6.568 -10.167 -22.674 1.00 93.12 383 ILE A O 1
ATOM 3042 N N . ASN A 1 384 ? 4.915 -11.649 -22.353 1.00 92.44 384 ASN A N 1
ATOM 3043 C CA . ASN A 1 384 ? 4.858 -12.072 -23.753 1.00 92.44 384 ASN A CA 1
ATOM 3044 C C . ASN A 1 384 ? 4.347 -10.929 -24.647 1.00 92.44 384 ASN A C 1
ATOM 3046 O O . ASN A 1 384 ? 4.900 -10.705 -25.724 1.00 92.44 384 ASN A O 1
ATOM 3050 N N . LYS A 1 385 ? 3.349 -10.161 -24.184 1.00 93.69 385 LYS A N 1
ATOM 3051 C CA . LYS A 1 385 ? 2.886 -8.937 -24.860 1.00 93.69 385 LYS A CA 1
ATOM 3052 C C . LYS A 1 385 ? 4.025 -7.921 -24.989 1.00 93.69 385 LYS A C 1
ATOM 3054 O O . LYS A 1 385 ? 4.255 -7.389 -26.074 1.00 93.69 385 LYS A O 1
ATOM 3059 N N . TRP A 1 386 ? 4.787 -7.687 -23.919 1.00 94.12 386 TRP A N 1
ATOM 3060 C CA . TRP A 1 386 ? 5.950 -6.796 -23.978 1.00 94.12 386 TRP A CA 1
ATOM 3061 C C . TRP A 1 386 ? 7.007 -7.299 -24.959 1.00 94.12 386 TRP A C 1
ATOM 3063 O O . TRP A 1 386 ? 7.458 -6.516 -25.789 1.00 94.12 386 TRP A O 1
ATOM 3073 N N . ALA A 1 387 ? 7.335 -8.593 -24.943 1.00 90.88 387 ALA A N 1
ATOM 3074 C CA . ALA A 1 387 ? 8.318 -9.202 -25.839 1.00 90.88 387 ALA A CA 1
ATOM 3075 C C . ALA A 1 387 ? 7.983 -9.028 -27.331 1.00 90.88 387 ALA A C 1
ATOM 3077 O O . ALA A 1 387 ? 8.896 -8.887 -28.144 1.00 90.88 387 ALA A O 1
ATOM 3078 N N . GLN A 1 388 ? 6.694 -9.001 -27.690 1.00 90.94 388 GLN A N 1
ATOM 3079 C CA . GLN A 1 388 ? 6.242 -8.745 -29.064 1.00 90.94 388 GLN A CA 1
ATOM 3080 C C . GLN A 1 388 ? 6.493 -7.292 -29.497 1.00 90.94 388 GLN A C 1
ATOM 3082 O O . GLN A 1 388 ? 6.893 -7.045 -30.631 1.00 90.94 388 GLN A O 1
ATOM 3087 N N . SER A 1 389 ? 6.275 -6.329 -28.596 1.00 90.44 389 SER A N 1
ATOM 3088 C CA . SER A 1 389 ? 6.394 -4.886 -28.884 1.00 90.44 389 SER A CA 1
ATOM 3089 C C . SER A 1 389 ? 7.764 -4.268 -28.567 1.00 90.44 389 SER A C 1
ATOM 3091 O O . SER A 1 389 ? 8.067 -3.162 -29.017 1.00 90.44 389 SER A O 1
ATOM 3093 N N . ASN A 1 390 ? 8.588 -4.952 -27.772 1.00 90.81 390 ASN A N 1
ATOM 3094 C CA . ASN A 1 390 ? 9.849 -4.449 -27.247 1.00 90.81 390 ASN A CA 1
ATOM 3095 C C . ASN A 1 390 ? 10.975 -5.475 -27.474 1.00 90.81 390 ASN A C 1
ATOM 3097 O O . ASN A 1 390 ? 11.110 -6.439 -26.709 1.00 90.81 390 ASN A O 1
ATOM 3101 N N . PRO A 1 391 ? 11.833 -5.256 -28.489 1.00 83.94 391 PRO A N 1
ATOM 3102 C CA . PRO A 1 391 ? 12.961 -6.135 -28.782 1.00 83.94 391 PRO A CA 1
ATOM 3103 C C . PRO A 1 391 ? 13.909 -6.368 -27.601 1.00 83.94 391 PRO A C 1
ATOM 3105 O O . PRO A 1 391 ? 14.459 -7.463 -27.493 1.00 83.94 391 PRO A O 1
ATOM 3108 N N . ALA A 1 392 ? 14.069 -5.381 -26.709 1.00 80.62 392 ALA A N 1
ATOM 3109 C CA . ALA A 1 392 ? 14.923 -5.486 -25.524 1.00 80.62 392 ALA A CA 1
ATOM 3110 C C . ALA A 1 392 ? 14.467 -6.604 -24.576 1.00 80.62 392 ALA A C 1
ATOM 3112 O O . ALA A 1 392 ? 15.292 -7.280 -23.964 1.00 80.62 392 ALA A O 1
ATOM 3113 N N . VAL A 1 393 ? 13.151 -6.811 -24.488 1.00 83.69 393 VAL A N 1
ATOM 3114 C CA . VAL A 1 393 ? 12.526 -7.851 -23.665 1.00 83.69 393 VAL A CA 1
ATOM 3115 C C . VAL A 1 393 ? 12.569 -9.202 -24.382 1.00 83.69 393 VAL A C 1
ATOM 3117 O O . VAL A 1 393 ? 12.923 -10.211 -23.776 1.00 83.69 393 VAL A O 1
ATOM 3120 N N . GLY A 1 394 ? 12.233 -9.229 -25.677 1.00 73.94 394 GLY A N 1
ATOM 3121 C CA . GLY A 1 394 ? 12.090 -10.474 -26.436 1.00 73.94 394 GLY A CA 1
ATOM 3122 C C . GLY A 1 394 ? 13.407 -11.154 -26.820 1.00 73.94 394 GLY A C 1
ATOM 3123 O O . GLY A 1 394 ? 13.530 -12.369 -26.677 1.00 73.94 394 GLY A O 1
ATOM 3124 N N . ARG A 1 395 ? 14.397 -10.393 -27.304 1.00 66.50 395 ARG A N 1
ATOM 3125 C CA . ARG A 1 395 ? 15.666 -10.938 -27.833 1.00 66.50 395 ARG A CA 1
ATOM 3126 C C . ARG A 1 395 ? 16.847 -10.810 -26.872 1.00 66.50 395 ARG A C 1
ATOM 3128 O O . ARG A 1 395 ? 17.908 -11.357 -27.146 1.00 66.50 395 ARG A O 1
ATOM 3135 N N . GLY A 1 396 ? 16.645 -10.128 -25.747 1.00 59.41 396 GLY A N 1
ATOM 3136 C CA . GLY A 1 396 ? 17.730 -9.697 -24.881 1.00 59.41 396 GLY A CA 1
ATOM 3137 C C . GLY A 1 396 ? 18.419 -8.449 -25.441 1.00 59.41 396 GLY A C 1
ATOM 3138 O O . GLY A 1 396 ? 18.671 -8.313 -26.634 1.00 59.41 396 GLY A O 1
ATOM 3139 N N . TYR A 1 397 ? 18.680 -7.506 -24.552 1.00 52.59 397 TYR A N 1
ATOM 3140 C CA . TYR A 1 397 ? 19.512 -6.328 -24.739 1.00 52.59 397 TYR A CA 1
ATOM 3141 C C . TYR A 1 397 ? 20.982 -6.652 -24.408 1.00 52.59 397 TYR A C 1
ATOM 3143 O O . TYR A 1 397 ? 21.260 -7.579 -23.650 1.00 52.59 397 TYR A O 1
ATOM 3151 N N . GLU A 1 398 ? 21.928 -5.851 -24.896 1.00 50.75 398 GLU A N 1
ATOM 3152 C CA . GLU A 1 398 ? 23.384 -6.050 -24.727 1.00 50.75 398 GLU A CA 1
ATOM 3153 C C . GLU A 1 398 ? 23.876 -6.155 -23.265 1.00 50.75 398 GLU A C 1
ATOM 3155 O O . GLU A 1 398 ? 25.005 -6.571 -23.019 1.00 50.75 398 GLU A O 1
ATOM 3160 N N . TRP A 1 399 ? 23.047 -5.821 -22.270 1.00 52.69 399 TRP A N 1
ATOM 3161 C CA . TRP A 1 399 ? 23.406 -5.922 -20.853 1.00 52.69 399 TRP A CA 1
ATOM 3162 C C . TRP A 1 399 ? 23.219 -7.329 -20.244 1.00 52.69 399 TRP A C 1
ATOM 3164 O O . TRP A 1 399 ? 23.752 -7.596 -19.162 1.00 52.69 399 TRP A O 1
ATOM 3174 N N . TYR A 1 400 ? 22.503 -8.251 -20.903 1.00 56.31 400 TYR A N 1
ATOM 3175 C CA . TYR A 1 400 ? 22.243 -9.589 -20.354 1.00 56.31 400 TYR A CA 1
ATOM 3176 C C . TYR A 1 400 ? 23.447 -10.521 -20.530 1.00 56.31 400 TYR A C 1
ATOM 3178 O O . TYR A 1 400 ? 23.700 -11.056 -21.606 1.00 56.31 400 TYR A O 1
ATOM 3186 N N . ARG A 1 401 ? 24.166 -10.779 -19.433 1.00 52.41 401 ARG A N 1
ATOM 3187 C CA . ARG A 1 401 ? 25.393 -11.602 -19.405 1.00 52.41 401 ARG A CA 1
ATOM 3188 C C . ARG A 1 401 ? 25.206 -13.082 -19.783 1.00 52.41 401 ARG A C 1
ATOM 3190 O O . ARG A 1 401 ? 26.201 -13.773 -19.959 1.00 52.41 401 ARG A O 1
ATOM 3197 N N . SER A 1 402 ? 23.973 -13.588 -19.857 1.00 56.12 402 SER A N 1
ATOM 3198 C CA . SER A 1 402 ? 23.679 -15.030 -19.936 1.00 56.12 402 SER A CA 1
ATOM 3199 C C . SER A 1 402 ? 23.265 -15.546 -21.318 1.00 56.12 402 SER A C 1
ATOM 3201 O O . SER A 1 402 ? 23.081 -16.751 -21.463 1.00 56.12 402 SER A O 1
ATOM 3203 N N . GLY A 1 403 ? 23.074 -14.679 -22.322 1.00 60.00 403 GLY A N 1
ATOM 3204 C CA . GLY A 1 403 ? 22.625 -15.084 -23.667 1.00 60.00 403 GLY A CA 1
ATOM 3205 C C . GLY A 1 403 ? 21.201 -15.668 -23.741 1.00 60.00 403 GLY A C 1
ATOM 3206 O O . GLY A 1 403 ? 20.741 -16.020 -24.823 1.00 60.00 403 GLY A O 1
ATOM 3207 N N . VAL A 1 404 ? 20.486 -15.757 -22.612 1.00 69.88 404 VAL A N 1
ATOM 3208 C CA . VAL A 1 404 ? 19.093 -16.222 -22.508 1.00 69.88 404 VAL A CA 1
ATOM 3209 C C . VAL A 1 404 ? 18.196 -15.021 -22.233 1.00 69.88 404 VAL A C 1
ATOM 3211 O O . VAL A 1 404 ? 18.500 -14.212 -21.352 1.00 69.88 404 VAL A O 1
ATOM 3214 N N . SER A 1 405 ? 17.081 -14.903 -22.962 1.00 76.00 405 SER A N 1
ATOM 3215 C CA . SER A 1 405 ? 16.165 -13.778 -22.768 1.00 76.00 405 SER A CA 1
ATOM 3216 C C . SER A 1 405 ? 15.590 -13.767 -21.337 1.00 76.00 405 SER A C 1
ATOM 3218 O O . SER A 1 405 ? 15.356 -14.825 -20.741 1.00 76.00 405 SER A O 1
ATOM 3220 N N . PRO A 1 406 ? 15.325 -12.587 -20.754 1.00 78.00 406 PRO A N 1
ATOM 3221 C CA . PRO A 1 406 ? 14.765 -12.466 -19.400 1.00 78.00 406 PRO A CA 1
ATOM 3222 C C . PRO A 1 406 ? 13.411 -13.141 -19.250 1.00 78.00 406 PRO A C 1
ATOM 3224 O O . PRO A 1 406 ? 13.099 -13.686 -18.198 1.00 78.00 406 PRO A O 1
ATOM 3227 N N . VAL A 1 407 ? 12.618 -13.120 -20.323 1.00 82.88 407 VAL A N 1
ATOM 3228 C CA . VAL A 1 407 ? 11.312 -13.776 -20.391 1.00 82.88 407 VAL A CA 1
ATOM 3229 C C . VAL A 1 407 ? 11.461 -15.280 -20.199 1.00 82.88 407 VAL A C 1
ATOM 3231 O O . VAL A 1 407 ? 10.708 -15.879 -19.437 1.00 82.88 407 VAL A O 1
ATOM 3234 N N . GLU A 1 408 ? 12.457 -15.884 -20.846 1.00 84.44 408 GLU A N 1
ATOM 3235 C CA . GLU A 1 408 ? 12.721 -17.315 -20.738 1.00 84.44 408 GLU A CA 1
ATOM 3236 C C . GLU A 1 408 ? 13.286 -17.686 -19.357 1.00 84.44 408 GLU A C 1
ATOM 3238 O O . GLU A 1 408 ? 12.844 -18.664 -18.757 1.00 84.44 408 GLU A O 1
ATOM 3243 N N . ARG A 1 409 ? 14.190 -16.869 -18.794 1.00 88.25 409 ARG A N 1
ATOM 3244 C CA . ARG A 1 409 ? 14.642 -17.021 -17.394 1.00 88.25 409 ARG A CA 1
ATOM 3245 C C . ARG A 1 409 ? 13.461 -16.990 -16.425 1.00 88.25 409 ARG A C 1
ATOM 3247 O O . ARG A 1 409 ? 13.309 -17.896 -15.608 1.00 88.25 409 ARG A O 1
ATOM 3254 N N . LEU A 1 410 ? 12.605 -15.976 -16.547 1.00 90.25 410 LEU A N 1
ATOM 3255 C CA . LEU A 1 410 ? 11.456 -15.795 -15.667 1.00 90.25 410 LEU A CA 1
ATOM 3256 C C . LEU A 1 410 ? 10.485 -16.968 -15.795 1.00 90.25 410 LEU A C 1
ATOM 3258 O O . LEU A 1 410 ? 10.057 -17.508 -14.781 1.00 90.25 410 LEU A O 1
ATOM 3262 N N . ARG A 1 411 ? 10.197 -17.418 -17.022 1.00 90.38 411 ARG A N 1
ATOM 3263 C CA . ARG A 1 411 ? 9.338 -18.580 -17.274 1.00 90.38 411 ARG A CA 1
ATOM 3264 C C . ARG A 1 411 ? 9.833 -19.825 -16.538 1.00 90.38 411 ARG A C 1
ATOM 3266 O O . ARG A 1 411 ? 9.050 -20.429 -15.814 1.00 90.38 411 ARG A O 1
ATOM 3273 N N . ARG A 1 412 ? 11.131 -20.141 -16.615 1.00 90.62 412 ARG A N 1
ATOM 3274 C CA . ARG A 1 412 ? 11.719 -21.293 -15.903 1.00 90.62 412 ARG A CA 1
ATOM 3275 C C . ARG A 1 412 ? 11.519 -21.217 -14.390 1.00 90.62 412 ARG A C 1
ATOM 3277 O O . ARG A 1 412 ? 11.184 -22.224 -13.770 1.00 90.62 412 ARG A O 1
ATOM 3284 N N . HIS A 1 413 ? 11.687 -20.036 -13.794 1.00 91.75 413 HIS A N 1
ATOM 3285 C CA . HIS A 1 413 ? 11.423 -19.847 -12.365 1.00 91.75 413 HIS A CA 1
ATOM 3286 C C . HIS A 1 413 ? 9.932 -19.958 -12.023 1.00 91.75 413 HIS A C 1
ATOM 3288 O O . HIS A 1 413 ? 9.574 -20.560 -11.016 1.00 91.75 413 HIS A O 1
ATOM 3294 N N . LEU A 1 414 ? 9.041 -19.419 -12.857 1.00 90.31 414 LEU A N 1
ATOM 3295 C CA . LEU A 1 414 ? 7.595 -19.544 -12.646 1.00 90.31 414 LEU A CA 1
ATOM 3296 C C . LEU A 1 414 ? 7.102 -20.991 -12.799 1.00 90.31 414 LEU A C 1
ATOM 3298 O O . LEU A 1 414 ? 6.152 -21.401 -12.129 1.00 90.31 414 LEU A O 1
ATOM 3302 N N . ASP A 1 415 ? 7.738 -21.778 -13.664 1.00 88.69 415 ASP A N 1
ATOM 3303 C CA . ASP A 1 415 ? 7.451 -23.201 -13.822 1.00 88.69 415 ASP A CA 1
ATOM 3304 C C . ASP A 1 415 ? 7.927 -24.010 -12.612 1.00 88.69 415 ASP A C 1
ATOM 3306 O O . ASP A 1 415 ? 7.162 -24.829 -12.101 1.00 88.69 415 ASP A O 1
ATOM 3310 N N . SER A 1 416 ? 9.111 -23.729 -12.061 1.00 86.06 416 SER A N 1
ATOM 3311 C CA . SER A 1 416 ? 9.608 -24.448 -10.877 1.00 86.06 416 SER A CA 1
ATOM 3312 C C . SER A 1 416 ? 8.795 -24.178 -9.601 1.00 86.06 416 SER A C 1
ATOM 3314 O O . SER A 1 416 ? 8.640 -25.073 -8.771 1.00 86.06 416 SER A O 1
ATOM 3316 N N . LEU A 1 417 ? 8.188 -22.993 -9.461 1.00 78.69 417 LEU A N 1
ATOM 3317 C CA . LEU A 1 417 ? 7.306 -22.658 -8.330 1.00 78.69 417 LEU A CA 1
ATOM 3318 C C . LEU A 1 417 ? 5.999 -23.468 -8.302 1.00 78.69 417 LEU A C 1
ATOM 3320 O O . LEU A 1 417 ? 5.344 -23.546 -7.261 1.00 78.69 417 LEU A O 1
ATOM 3324 N N . SER A 1 418 ? 5.607 -24.082 -9.423 1.00 59.03 418 SER A N 1
ATOM 3325 C CA . SER A 1 418 ? 4.383 -24.889 -9.496 1.00 59.03 418 SER A CA 1
ATOM 3326 C C . SER A 1 418 ? 4.499 -26.267 -8.824 1.00 59.03 418 SER A C 1
ATOM 3328 O O . SER A 1 418 ? 3.471 -26.886 -8.565 1.00 59.03 418 SER A O 1
ATOM 3330 N N . GLY A 1 419 ? 5.716 -26.705 -8.468 1.00 46.19 419 GLY A N 1
ATOM 3331 C CA . GLY A 1 419 ? 5.984 -27.986 -7.796 1.00 46.19 419 GLY A CA 1
ATOM 3332 C C . GLY A 1 419 ? 5.912 -27.971 -6.262 1.00 46.19 419 GLY A C 1
ATOM 3333 O O . GLY A 1 419 ? 6.003 -29.028 -5.648 1.00 46.19 419 GLY A O 1
ATOM 3334 N N . PHE A 1 420 ? 5.744 -26.807 -5.628 1.00 42.09 420 PHE A N 1
ATOM 3335 C CA . PHE A 1 420 ? 5.536 -26.706 -4.178 1.00 42.09 420 PHE A CA 1
ATOM 3336 C C . PHE A 1 420 ? 4.029 -26.720 -3.888 1.00 42.09 420 PHE A C 1
ATOM 3338 O O . PHE A 1 420 ? 3.392 -25.659 -3.857 1.00 42.09 420 PHE A O 1
ATOM 3345 N N . SER A 1 421 ? 3.440 -27.914 -3.786 1.00 34.03 421 SER A N 1
ATOM 3346 C CA . SER A 1 421 ? 2.050 -28.132 -3.353 1.00 34.03 421 SER A CA 1
ATOM 3347 C C . SER A 1 421 ? 1.968 -28.355 -1.855 1.00 34.03 421 SER A C 1
ATOM 3349 O O . SER A 1 421 ? 2.670 -29.284 -1.396 1.00 34.03 421 SER A O 1
#

InterPro domains:
  IPR000608 Ubiquitin-conjugating (UBC), catalytic core domain [PF00179] (191-326)
  IPR000608 Ubiquitin-conjugating (UBC), catalytic core domain [PS50127] (187-350)
  IPR016135 Ubiquitin-conjugating enzyme/RWD-like [G3DSA:3.10.110.10] (143-418)
  IPR016135 Ubiquitin-conjugating enzyme/RWD-like [SSF54495] (178-327)

Second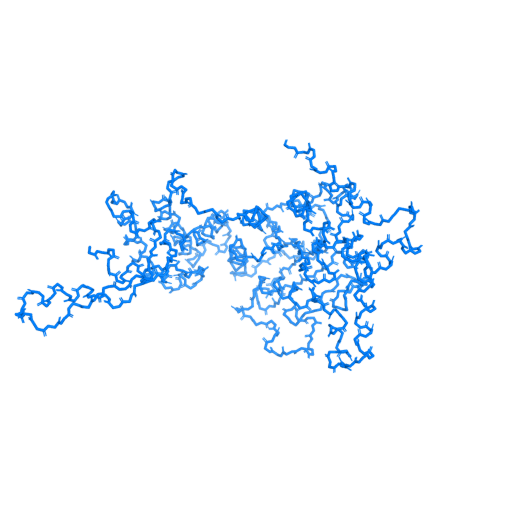ary structure (DSSP, 8-state):
-GGGSSHHHHHHHHTT---HHHHHHTHHHHHHHHHHHHHHHHSTTTTHHHHSPEEEEES--TTHHHHHTTT----S-----EEEEEE--HHHHHHHHHHHHHHHHTTTTSGGGGSHHHHHHHHHHHHHHHHHHHHSPPTT----------HHHHHHHHHSEEE-THHHHTT-TTHHHHHH-----TTHHHHHHHHHHHHHHHPPTTEEEEE-SS-TTEEEEEEEBPTTSTTBT-EEEEEEE--TTTTTSPPEEEEHHHHHTTTTT-TTB-TT-BB--GGGTS-TTS-GGGS--TTT--HHHHHHHIIIIIS-S-TTTTSGGGTT--SHHHHHHHHHHHHHHHHHHHIIIIIHHHH-HHHHTSTTHHHHHHHHHHTHHHHHHHHHHHHHH-HHHHT--TT-TTSS-HHHHHHHHHHHGGG--